Protein AF-0000000076655552 (afdb_homodimer)

Radius of gyration: 30.62 Å; Cα contacts (8 Å, |Δi|>4): 480; chains: 2; bounding box: 41×98×72 Å

Organism: Fusarium proliferatum (strain ET1) (NCBI:txid1227346)

Solvent-accessible surface area (backbone atoms only — not comparable to full-atom values): 24062 Å² total; per-residue (Å²): 130,86,77,85,78,76,77,67,62,80,71,62,83,88,64,50,60,88,76,32,45,76,63,58,49,67,48,68,62,64,33,32,40,29,44,60,84,74,36,65,34,76,39,32,42,53,45,38,61,76,36,54,61,38,47,56,71,34,70,91,46,58,59,37,77,42,69,88,61,53,69,62,44,49,38,24,54,54,45,21,63,76,68,74,42,88,53,67,58,31,68,78,88,56,62,67,53,64,35,30,49,51,51,23,50,43,21,50,53,39,27,53,48,20,65,75,46,43,34,66,72,59,25,53,50,20,43,53,41,31,52,55,29,41,72,64,41,59,66,65,58,50,52,52,58,58,61,32,77,88,39,69,83,51,81,56,58,68,63,58,40,52,48,50,51,51,49,47,52,52,48,39,73,66,44,52,81,66,45,57,52,48,43,46,65,69,43,42,94,38,68,61,30,51,50,49,48,48,50,34,50,51,49,52,50,50,51,53,52,51,54,55,55,70,75,101,130,86,81,78,84,73,74,68,60,79,70,62,83,88,65,49,60,88,76,31,45,76,63,58,48,66,47,65,62,62,32,32,41,30,44,60,85,74,35,66,36,76,39,33,42,52,44,39,61,76,36,55,61,38,47,56,70,35,70,89,48,57,59,36,78,42,70,87,61,53,69,62,43,50,38,25,54,54,46,23,60,77,68,74,41,87,54,66,59,32,68,80,88,56,62,69,54,62,36,28,49,52,52,23,50,46,21,50,52,38,26,52,48,20,66,76,48,42,33,66,70,59,24,52,49,20,45,52,40,30,52,56,29,42,71,63,41,58,66,64,59,51,53,50,57,60,62,33,76,86,39,68,82,51,83,56,58,67,61,57,38,53,48,51,51,50,48,46,53,52,48,38,74,67,44,53,83,66,45,57,54,48,41,47,65,68,40,44,93,36,68,63,30,52,49,50,46,48,49,35,50,52,50,51,49,50,51,52,52,51,54,54,55,70,77,100

Sequence (432 aa):
MPGWWGFWGPKLPDDAPENRPLASRWFGPSRAIDFDHKQLVHIPQAVLEEHPGFLALWRERDILFIPNMPYHVAHVLVNFLYTNKYENLRIGCKSGIESALIDFTTAIYVYSACVRYQLPRLQVQAGERIAIYGDKIPFLEIIKKLSGSQFTDMNLGGTLYDYICDRASAENASMTDTSAAEIRAAMGGTMASVLCQKIVKLESEKKHLKEILRKHMPGWWGFWGPKLPDDAPENRPLASRWFGPSRAIDFDHKQLVHIPQAVLEEHPGFLALWRERDILFIPNMPYHVAHVLVNFLYTNKYENLRIGCKSGIESALIDFTTAIYVYSACVRYQLPRLQVQAGERIAIYGDKIPFLEIIKKLSGSQFTDMNLGGTLYDYICDRASAENASMTDTSAAEIRAAMGGTMASVLCQKIVKLESEKKHLKEILRKH

Nearest PDB structures (foldseek):
  3v7d-assembly2_C  TM=6.334E-01  e=1.185E-01  Saccharomyces cerevisiae S288C
  7k79-assembly1_N  TM=5.150E-01  e=4.037E-02  Saccharomyces cerevisiae S288C
  5ibk-assembly2_D  TM=5.923E-01  e=2.082E-01  Homo sapiens
  1vcb-assembly2_E  TM=5.629E-01  e=1.130E+00  Homo sapiens
  3v7d-assembly2_C  TM=6.267E-01  e=1.449E-01  Saccharomyces cerevisiae S288C

pLDDT: mean 79.39, std 18.52, range [24.06, 98.25]

Foldseek 3Di:
DDDDDPPVPPDPVCPPVVNDDPDDQQDDDWAWEQEQVPDIDIGRVSLCVVQVLLVCQCVPHRYHYHYDDDPQLVVQVVVCSVPVDGDGDDDPPDDAQVSLLVQLVSLQSNLQVCVVRVPVSSNVVSLVSNLVSVVRHDLLVVLLSCLDPVNPPPDCDDSNVVNNLVNLLVVLVVDDPVVLVVSCVSNPPDPSNVVSSVSSVVSVVVVVVVVVVVVD/DDDDDCPVPDPPVCVPVVNDDPDDQQDDDWAWEQEQVPDIDIGRVSLCVVQVLLVCQCVPHRYHYHYDDDPQLVVQVVCCSVPVDGDGDDDPPDDAQVRLLVQLVSLQSNLQVCVVRVPVSSNVVSLVSNLVSVVRHPLLVVLLSCLDPVNPPPDCDDSNVVSNLVNLLVVLVVDDPVVLVVSCVSNPPDPSNVVSSVSSVVSVVVVVVVVVVVVD

Secondary structure (DSSP, 8-state):
------------TT--GGGS-SS-TTSS-EEEEEETTTEEEEEEHHHHTTSHHHHGGGTT-SEEEE-S--HHHHHHHHHHHHHS-------TT--HHHHHHHHHHHHHHHHHHHHHHT-HHHHHHHHHHHHHHHTTS-HHHHHHHHTSGGGTTS--TTHHHHHHHHHHHHHHHH--HHHHHHHHHHHTT-HHHHHHHHHHHHHHHHHHHHHHHHH-/------------TT--GGGS-SS-TTSS-EEEEEETTTEEEEEEHHHHTTSHHHHGGGTT-SEEEE-S--HHHHHHHHHHHHHS-------TT--HHHHHHHHHHHHHHHHHHHHHHT-HHHHHHHHHHHHHHHTTS-HHHHHHHHTSGGGTTS--THHHHHHHHHHHHHHHHH--HHHHHHHHHHHTT-HHHHHHHHHHHHHHHHHHHHHHHHH-

Structure (mmCIF, N/CA/C/O backbone):
data_AF-0000000076655552-model_v1
#
loop_
_entity.id
_entity.type
_entity.pdbx_description
1 polymer 'BTB domain-containing protein'
#
loop_
_atom_site.group_PDB
_atom_site.id
_atom_site.type_symbol
_atom_site.label_atom_id
_atom_site.label_alt_id
_atom_site.label_comp_id
_atom_site.label_asym_id
_atom_site.label_entity_id
_atom_site.label_seq_id
_atom_site.pdbx_PDB_ins_code
_atom_site.Cartn_x
_atom_site.Cartn_y
_atom_site.Cartn_z
_atom_site.occupancy
_atom_site.B_iso_or_equiv
_atom_site.auth_seq_id
_atom_site.auth_comp_id
_atom_site.auth_asym_id
_atom_site.auth_atom_id
_atom_site.pdbx_PDB_model_num
ATOM 1 N N . MET A 1 1 ? -8.648 -12.469 -47.344 1 24.06 1 MET A N 1
ATOM 2 C CA . MET A 1 1 ? -8.258 -13.492 -46.375 1 24.06 1 MET A CA 1
ATOM 3 C C . MET A 1 1 ? -7.887 -12.875 -45.031 1 24.06 1 MET A C 1
ATOM 5 O O . MET A 1 1 ? -6.957 -12.07 -44.938 1 24.06 1 MET A O 1
ATOM 9 N N . PRO A 1 2 ? -8.812 -12.602 -44.125 1 27.56 2 PRO A N 1
ATOM 10 C CA . PRO A 1 2 ? -8.617 -11.609 -43.062 1 27.56 2 PRO A CA 1
ATOM 11 C C . PRO A 1 2 ? -7.582 -12.047 -42.031 1 27.56 2 PRO A C 1
ATOM 13 O O . PRO A 1 2 ? -7.371 -13.25 -41.844 1 27.56 2 PRO A O 1
ATOM 16 N N . GLY A 1 3 ? -6.391 -11.367 -41.938 1 24.45 3 GLY A N 1
ATOM 17 C CA . GLY A 1 3 ? -5.195 -11.367 -41.094 1 24.45 3 GLY A CA 1
ATOM 18 C C . GLY A 1 3 ? -5.488 -11.633 -39.625 1 24.45 3 GLY A C 1
ATOM 19 O O . GLY A 1 3 ? -6.492 -11.156 -39.094 1 24.45 3 GLY A O 1
ATOM 20 N N . TRP A 1 4 ? -5.27 -12.836 -39.094 1 28.09 4 TRP A N 1
ATOM 21 C CA . TRP A 1 4 ? -5.324 -13.43 -37.781 1 28.09 4 TRP A CA 1
ATOM 22 C C . TRP A 1 4 ? -4.926 -12.414 -36.688 1 28.09 4 TRP A C 1
ATOM 24 O O . TRP A 1 4 ? -3.852 -11.812 -36.781 1 28.09 4 TRP A O 1
ATOM 34 N N . TRP A 1 5 ? -5.82 -11.711 -36.031 1 30.27 5 TRP A N 1
ATOM 35 C CA . TRP A 1 5 ? -5.992 -10.695 -35 1 30.27 5 TRP A CA 1
ATOM 36 C C . TRP A 1 5 ? -5.023 -10.93 -33.844 1 30.27 5 TRP A C 1
ATOM 38 O O . TRP A 1 5 ? -4.816 -12.062 -33.406 1 30.27 5 TRP A O 1
ATOM 48 N N . GLY A 1 6 ? -3.934 -10.172 -33.688 1 32.41 6 GLY A N 1
ATOM 49 C CA . GLY A 1 6 ? -2.979 -9.719 -32.688 1 32.41 6 GLY A CA 1
ATOM 50 C C . GLY A 1 6 ? -3.541 -9.727 -31.266 1 32.41 6 GLY A C 1
ATOM 51 O O . GLY A 1 6 ? -4.051 -8.711 -30.797 1 32.41 6 GLY A O 1
ATOM 52 N N . PHE A 1 7 ? -4.312 -10.625 -30.906 1 33.41 7 PHE A N 1
ATOM 53 C CA . PHE A 1 7 ? -4.754 -10.602 -29.516 1 33.41 7 PHE A CA 1
ATOM 54 C C . PHE A 1 7 ? -3.586 -10.297 -28.578 1 33.41 7 PHE A C 1
ATOM 56 O O . PHE A 1 7 ? -2.832 -11.195 -28.203 1 33.41 7 PHE A O 1
ATOM 63 N N . TRP A 1 8 ? -2.781 -9.266 -28.875 1 36.38 8 TRP A N 1
ATOM 64 C CA . TRP A 1 8 ? -1.864 -8.672 -27.906 1 36.38 8 TRP A CA 1
ATOM 65 C C . TRP A 1 8 ? -2.482 -8.648 -26.516 1 36.38 8 TRP A C 1
ATOM 67 O O . TRP A 1 8 ? -3.521 -8.016 -26.297 1 36.38 8 TRP A O 1
ATOM 77 N N . GLY A 1 9 ? -2.701 -9.688 -25.938 1 39.34 9 GLY A N 1
ATOM 78 C CA . GLY A 1 9 ? -3.125 -9.641 -24.547 1 39.34 9 GLY A CA 1
ATOM 79 C C . GLY A 1 9 ? -2.639 -8.406 -23.812 1 39.34 9 GLY A C 1
ATOM 80 O O . GLY A 1 9 ? -1.734 -7.711 -24.297 1 39.34 9 GLY A O 1
ATOM 81 N N . PRO A 1 10 ? -3.479 -7.809 -23.094 1 44.28 10 PRO A N 1
ATOM 82 C CA . PRO A 1 10 ? -3.154 -6.543 -22.438 1 44.28 10 PRO A CA 1
ATOM 83 C C . PRO A 1 10 ? -1.746 -6.527 -21.844 1 44.28 10 PRO A C 1
ATOM 85 O O . PRO A 1 10 ? -1.315 -7.516 -21.234 1 44.28 10 PRO A O 1
ATOM 88 N N . LYS A 1 11 ? -0.774 -5.949 -22.531 1 51.25 11 LYS A N 1
ATOM 89 C CA . LYS A 1 11 ? 0.529 -5.566 -22 1 51.25 11 LYS A CA 1
ATOM 90 C C . LYS A 1 11 ? 0.391 -4.957 -20.609 1 51.25 11 LYS A C 1
ATOM 92 O O . LYS A 1 11 ? -0.53 -4.176 -20.344 1 51.25 11 LYS A O 1
ATOM 97 N N . LEU A 1 12 ? 0.856 -5.641 -19.641 1 65.88 12 LEU A N 1
ATOM 98 C CA . LEU A 1 12 ? 0.892 -4.988 -18.344 1 65.88 12 LEU A CA 1
ATOM 99 C C . LEU A 1 12 ? 1.866 -3.816 -18.344 1 65.88 12 LEU A C 1
ATOM 101 O O . LEU A 1 12 ? 3.064 -4 -18.109 1 65.88 12 LEU A O 1
ATOM 105 N N . PRO A 1 13 ? 1.506 -2.73 -19.047 1 59.69 13 PRO A N 1
ATOM 106 C CA . PRO A 1 13 ? 2.455 -1.623 -19.188 1 59.69 13 PRO A CA 1
ATOM 107 C C . PRO A 1 13 ? 3.295 -1.416 -17.922 1 59.69 13 PRO A C 1
ATOM 109 O O . PRO A 1 13 ? 4.473 -1.062 -18.016 1 59.69 13 PRO A O 1
ATOM 112 N N . ASP A 1 14 ? 2.832 -1.769 -16.797 1 66.25 14 ASP A N 1
ATOM 113 C CA . ASP A 1 14 ? 3.523 -1.348 -15.586 1 66.25 14 ASP A CA 1
ATOM 114 C C . ASP A 1 14 ? 4.25 -2.521 -14.93 1 66.25 14 ASP A C 1
ATOM 116 O O . ASP A 1 14 ? 4.652 -2.441 -13.766 1 66.25 14 ASP A O 1
ATOM 120 N N . ASP A 1 15 ? 4.602 -3.586 -15.789 1 77.75 15 ASP A N 1
ATOM 121 C CA . ASP A 1 15 ? 5.219 -4.746 -15.148 1 77.75 15 ASP A CA 1
ATOM 122 C C . ASP A 1 15 ? 6.57 -5.062 -15.781 1 77.75 15 ASP A C 1
ATOM 124 O O . ASP A 1 15 ? 6.949 -6.23 -15.898 1 77.75 15 ASP A O 1
ATOM 128 N N . ALA A 1 16 ? 7.242 -4.059 -16.172 1 77.69 16 ALA A N 1
ATOM 129 C CA . ALA A 1 16 ? 8.586 -4.277 -16.703 1 77.69 16 ALA A CA 1
ATOM 130 C C . ALA A 1 16 ? 9.523 -4.801 -15.609 1 77.69 16 ALA A C 1
ATOM 132 O O . ALA A 1 16 ? 9.531 -4.281 -14.492 1 77.69 16 ALA A O 1
ATOM 133 N N . PRO A 1 17 ? 10.25 -5.785 -15.922 1 80.38 17 PRO A N 1
ATOM 134 C CA . PRO A 1 17 ? 11.109 -6.398 -14.906 1 80.38 17 PRO A CA 1
ATOM 135 C C . PRO A 1 17 ? 12.047 -5.395 -14.242 1 80.38 17 PRO A C 1
ATOM 137 O O . PRO A 1 17 ? 12.336 -5.512 -13.047 1 80.38 17 PRO A O 1
ATOM 140 N N . GLU A 1 18 ? 12.438 -4.391 -15.047 1 81.25 18 GLU A N 1
ATOM 141 C CA . GLU A 1 18 ? 13.391 -3.422 -14.516 1 81.25 18 GLU A CA 1
ATOM 142 C C . GLU A 1 18 ? 12.758 -2.568 -13.414 1 81.25 18 GLU A C 1
ATOM 144 O O . GLU A 1 18 ? 13.469 -1.963 -12.609 1 81.25 18 GLU A O 1
ATOM 149 N N . ASN A 1 19 ? 11.461 -2.586 -13.375 1 84.31 19 ASN A N 1
ATOM 150 C CA . ASN A 1 19 ? 10.766 -1.753 -12.398 1 84.31 19 ASN A CA 1
ATOM 151 C C . ASN A 1 19 ? 10.367 -2.551 -11.164 1 84.31 19 ASN A C 1
ATOM 153 O O . ASN A 1 19 ? 9.875 -1.984 -10.188 1 84.31 19 ASN A O 1
ATOM 157 N N . ARG A 1 20 ? 10.688 -3.797 -11.172 1 90.94 20 ARG A N 1
ATOM 158 C CA . ARG A 1 20 ? 10.32 -4.656 -10.047 1 90.94 20 ARG A CA 1
ATOM 159 C C . ARG A 1 20 ? 11.352 -4.57 -8.93 1 90.94 20 ARG A C 1
ATOM 161 O O . ARG A 1 20 ? 12.531 -4.34 -9.18 1 90.94 20 ARG A O 1
ATOM 168 N N . PRO A 1 21 ? 10.891 -4.719 -7.75 1 91.31 21 PRO A N 1
ATOM 169 C CA . PRO A 1 21 ? 11.852 -4.711 -6.652 1 91.31 21 PRO A CA 1
ATOM 170 C C . PRO A 1 21 ? 12.758 -5.945 -6.652 1 91.31 21 PRO A C 1
ATOM 172 O O . PRO A 1 21 ? 12.344 -7.02 -7.098 1 91.31 21 PRO A O 1
ATOM 175 N N . LEU A 1 22 ? 13.914 -5.805 -6.125 1 90 22 LEU A N 1
ATOM 176 C CA . LEU A 1 22 ? 14.875 -6.891 -6.016 1 90 22 LEU A CA 1
ATOM 177 C C . LEU A 1 22 ? 14.586 -7.758 -4.797 1 90 22 LEU A C 1
ATOM 179 O O . LEU A 1 22 ? 14.891 -8.953 -4.793 1 90 22 LEU A O 1
ATOM 183 N N . ALA A 1 23 ? 14 -7.07 -3.83 1 93.12 23 ALA A N 1
ATOM 184 C CA . ALA A 1 23 ? 13.688 -7.754 -2.58 1 93.12 23 ALA A CA 1
ATOM 185 C C . ALA A 1 23 ? 12.328 -7.309 -2.037 1 93.12 23 ALA A C 1
ATOM 187 O O . ALA A 1 23 ? 11.836 -6.234 -2.387 1 93.12 23 ALA A O 1
ATOM 188 N N . SER A 1 24 ? 11.852 -8.164 -1.28 1 95.19 24 SER A N 1
ATOM 189 C CA . SER A 1 24 ? 10.555 -7.844 -0.695 1 95.19 24 SER A CA 1
ATOM 190 C C . SER A 1 24 ? 10.695 -6.84 0.443 1 95.19 24 SER A C 1
ATOM 192 O O . SER A 1 24 ? 11.43 -7.082 1.402 1 95.19 24 SER A O 1
ATOM 194 N N . ARG A 1 25 ? 9.992 -5.812 0.406 1 94.62 25 ARG A N 1
ATOM 195 C CA . ARG A 1 25 ? 10.039 -4.82 1.476 1 94.62 25 ARG A CA 1
ATOM 196 C C . ARG A 1 25 ? 9.273 -5.297 2.703 1 94.62 25 ARG A C 1
ATOM 198 O O . ARG A 1 25 ? 9.312 -4.652 3.754 1 94.62 25 ARG A O 1
ATOM 205 N N . TRP A 1 26 ? 8.633 -6.426 2.594 1 95.81 26 TRP A N 1
ATOM 206 C CA . TRP A 1 26 ? 7.766 -6.918 3.66 1 95.81 26 TRP A CA 1
ATOM 207 C C . TRP A 1 26 ? 8.523 -7.867 4.582 1 95.81 26 TRP A C 1
ATOM 209 O O . TRP A 1 26 ? 8.047 -8.195 5.672 1 95.81 26 TRP A O 1
ATOM 219 N N . PHE A 1 27 ? 9.656 -8.258 4.098 1 94.25 27 PHE A N 1
ATOM 220 C CA . PHE A 1 27 ? 10.367 -9.297 4.836 1 94.25 27 PHE A CA 1
ATOM 221 C C . PHE A 1 27 ? 11.586 -8.711 5.547 1 94.25 27 PHE A C 1
ATOM 223 O O . PHE A 1 27 ? 12.047 -7.621 5.211 1 94.25 27 PHE A O 1
ATOM 230 N N . GLY A 1 28 ? 12.062 -9.477 6.543 1 91.56 28 GLY A N 1
ATOM 231 C CA . GLY A 1 28 ? 13.211 -9.031 7.32 1 91.56 28 GLY A CA 1
ATOM 232 C C . GLY A 1 28 ? 12.836 -8.445 8.664 1 91.56 28 GLY A C 1
ATOM 233 O O . GLY A 1 28 ? 11.727 -8.672 9.156 1 91.56 28 GLY A O 1
ATOM 234 N N . PRO A 1 29 ? 13.781 -7.699 9.242 1 92.31 29 PRO A N 1
ATOM 235 C CA . PRO A 1 29 ? 13.508 -7.121 10.562 1 92.31 29 PRO A CA 1
ATOM 236 C C . PRO A 1 29 ? 12.477 -5.996 10.516 1 92.31 29 PRO A C 1
ATOM 238 O O . PRO A 1 29 ? 12.227 -5.426 9.453 1 92.31 29 PRO A O 1
ATOM 241 N N . SER A 1 30 ? 11.898 -5.801 11.633 1 93.88 30 SER A N 1
ATOM 242 C CA . SER A 1 30 ? 10.898 -4.738 11.75 1 93.88 30 SER A CA 1
ATOM 243 C C . SER A 1 30 ? 11.219 -3.82 12.93 1 93.88 30 SER A C 1
ATOM 245 O O . SER A 1 30 ? 11.969 -4.195 13.828 1 93.88 30 SER A O 1
ATOM 247 N N . ARG A 1 31 ? 10.789 -2.654 12.836 1 95.25 31 ARG A N 1
ATOM 248 C CA . ARG A 1 31 ? 10.797 -1.691 13.938 1 95.25 31 ARG A CA 1
ATOM 249 C C . ARG A 1 31 ? 9.375 -1.234 14.266 1 95.25 31 ARG A C 1
ATOM 251 O O . ARG A 1 31 ? 8.438 -1.515 13.516 1 95.25 31 ARG A O 1
ATOM 258 N N . ALA A 1 32 ? 9.281 -0.582 15.477 1 96.62 32 ALA A N 1
ATOM 259 C CA . ALA A 1 32 ? 7.93 -0.214 15.883 1 96.62 32 ALA A CA 1
ATOM 260 C C . ALA A 1 32 ? 7.832 1.281 16.172 1 96.62 32 ALA A C 1
ATOM 262 O O . ALA A 1 32 ? 8.836 1.927 16.484 1 96.62 32 ALA A O 1
ATOM 263 N N . ILE A 1 33 ? 6.684 1.804 15.922 1 97.5 33 ILE A N 1
ATOM 264 C CA . ILE A 1 33 ? 6.297 3.139 16.375 1 97.5 33 ILE A CA 1
ATOM 265 C C . ILE A 1 33 ? 5.238 3.033 17.469 1 97.5 33 ILE A C 1
ATOM 267 O O . ILE A 1 33 ? 4.234 2.336 17.297 1 97.5 33 ILE A O 1
ATOM 271 N N . ASP A 1 34 ? 5.488 3.648 18.547 1 97.81 34 ASP A N 1
ATOM 272 C CA . ASP A 1 34 ? 4.527 3.746 19.641 1 97.81 34 ASP A CA 1
ATOM 273 C C . ASP A 1 34 ? 3.906 5.141 19.703 1 97.81 34 ASP A C 1
ATOM 275 O O . ASP A 1 34 ? 4.562 6.102 20.109 1 97.81 34 ASP A O 1
ATOM 279 N N . PHE A 1 35 ? 2.701 5.207 19.281 1 97.25 35 PHE A N 1
ATOM 280 C CA . PHE A 1 35 ? 1.982 6.477 19.344 1 97.25 35 PHE A CA 1
ATOM 281 C C . PHE A 1 35 ? 1.302 6.645 20.703 1 97.25 35 PHE A C 1
ATOM 283 O O . PHE A 1 35 ? 0.17 6.195 20.891 1 97.25 35 PHE A O 1
ATOM 290 N N . ASP A 1 36 ? 1.976 7.195 21.578 1 95.62 36 ASP A N 1
ATOM 291 C CA . ASP A 1 36 ? 1.478 7.621 22.875 1 95.62 36 ASP A CA 1
ATOM 292 C C . ASP A 1 36 ? 0.917 6.441 23.656 1 95.62 36 ASP A C 1
ATOM 294 O O . ASP A 1 36 ? -0.111 6.562 24.328 1 95.62 36 ASP A O 1
ATOM 298 N N . HIS A 1 37 ? 1.408 5.273 23.469 1 92.69 37 HIS A N 1
ATOM 299 C CA . HIS A 1 37 ? 1.035 4.043 24.156 1 92.69 37 HIS A CA 1
ATOM 300 C C . HIS A 1 37 ? -0.379 3.609 23.781 1 92.69 37 HIS A C 1
ATOM 302 O O . HIS A 1 37 ? -0.975 2.768 24.469 1 92.69 37 HIS A O 1
ATOM 308 N N . LYS A 1 38 ? -0.879 4.227 22.812 1 93.12 38 LYS A N 1
ATOM 309 C CA . LYS A 1 38 ? -2.227 3.871 22.375 1 93.12 38 LYS A CA 1
ATOM 310 C C . LYS A 1 38 ? -2.188 2.943 21.156 1 93.12 38 LYS A C 1
ATOM 312 O O . LYS A 1 38 ? -2.979 2.002 21.062 1 93.12 38 LYS A O 1
ATOM 317 N N . GLN A 1 39 ? -1.317 3.283 20.25 1 93.62 39 GLN A N 1
ATOM 318 C CA . GLN A 1 39 ? -1.146 2.482 19.047 1 93.62 39 GLN A CA 1
ATOM 319 C C . GLN A 1 39 ? 0.309 2.061 18.859 1 93.62 39 GLN A C 1
ATOM 321 O O . GLN A 1 39 ? 1.208 2.904 18.844 1 93.62 39 GLN A O 1
ATOM 326 N N . LEU A 1 40 ? 0.495 0.788 18.75 1 94.38 40 LEU A N 1
ATOM 327 C CA . LEU A 1 40 ? 1.808 0.244 18.422 1 94.38 40 LEU A CA 1
ATOM 328 C C . LEU A 1 40 ? 1.809 -0.359 17.016 1 94.38 40 LEU A C 1
ATOM 330 O O . LEU A 1 40 ? 1.028 -1.269 16.719 1 94.38 40 LEU A O 1
ATOM 334 N N . VAL A 1 41 ? 2.643 0.147 16.188 1 95.62 41 VAL A N 1
ATOM 335 C CA . VAL A 1 41 ? 2.652 -0.292 14.797 1 95.62 41 VAL A CA 1
ATOM 336 C C . VAL A 1 41 ? 4.023 -0.864 14.438 1 95.62 41 VAL A C 1
ATOM 338 O O . VAL A 1 41 ? 5.047 -0.211 14.648 1 95.62 41 VAL A O 1
ATOM 341 N N . HIS A 1 42 ? 4.043 -2.037 13.883 1 94.31 42 HIS A N 1
ATOM 342 C CA . HIS A 1 42 ? 5.27 -2.639 13.375 1 94.31 42 HIS A CA 1
ATOM 343 C C . HIS A 1 42 ? 5.457 -2.344 11.891 1 94.31 42 HIS A C 1
ATOM 345 O O . HIS A 1 42 ? 4.539 -2.555 11.094 1 94.31 42 HIS A O 1
ATOM 351 N N . ILE A 1 43 ? 6.602 -1.853 11.641 1 95.56 43 ILE A N 1
ATOM 352 C CA . ILE A 1 43 ? 6.914 -1.491 10.266 1 95.56 43 ILE A CA 1
ATOM 353 C C . ILE A 1 43 ? 8.156 -2.25 9.797 1 95.56 43 ILE A C 1
ATOM 355 O O . ILE A 1 43 ? 9.188 -2.238 10.477 1 95.56 43 ILE A O 1
ATOM 359 N N . PRO A 1 44 ? 8.062 -2.924 8.641 1 95.56 44 PRO A N 1
ATOM 360 C CA . PRO A 1 44 ? 9.273 -3.535 8.102 1 95.56 44 PRO A CA 1
ATOM 361 C C . PRO A 1 44 ? 10.406 -2.527 7.898 1 95.56 44 PRO A C 1
ATOM 363 O O . PRO A 1 44 ? 10.164 -1.414 7.426 1 95.56 44 PRO A O 1
ATOM 366 N N . GLN A 1 45 ? 11.555 -2.893 8.266 1 95 45 GLN A N 1
ATOM 367 C CA . GLN A 1 45 ? 12.703 -1.999 8.18 1 95 45 GLN A CA 1
ATOM 368 C C . GLN A 1 45 ? 12.906 -1.503 6.75 1 95 45 GLN A C 1
ATOM 370 O O . GLN A 1 45 ? 13.266 -0.343 6.535 1 95 45 GLN A O 1
ATOM 375 N N . ALA A 1 46 ? 12.688 -2.379 5.812 1 95.44 46 ALA A N 1
ATOM 376 C CA . ALA A 1 46 ? 12.867 -2.014 4.406 1 95.44 46 ALA A CA 1
ATOM 377 C C . ALA A 1 46 ? 11.938 -0.862 4.02 1 95.44 46 ALA A C 1
ATOM 379 O O . ALA A 1 46 ? 12.297 -0.02 3.193 1 95.44 46 ALA A O 1
ATOM 380 N N . VAL A 1 47 ? 10.75 -0.78 4.586 1 96.5 47 VAL A N 1
ATOM 381 C CA . VAL A 1 47 ? 9.812 0.31 4.359 1 96.5 47 VAL A CA 1
ATOM 382 C C . VAL A 1 47 ? 10.375 1.608 4.934 1 96.5 47 VAL A C 1
ATOM 384 O O . VAL A 1 47 ? 10.312 2.658 4.289 1 96.5 47 VAL A O 1
ATOM 387 N N . LEU A 1 48 ? 10.93 1.51 6.07 1 96.94 48 LEU A N 1
ATOM 388 C CA . LEU A 1 48 ? 11.5 2.674 6.734 1 96.94 48 LEU A CA 1
ATOM 389 C C . LEU A 1 48 ? 12.734 3.174 5.992 1 96.94 48 LEU A C 1
ATOM 391 O O . LEU A 1 48 ? 13.008 4.379 5.969 1 96.94 48 LEU A O 1
ATOM 395 N N . GLU A 1 49 ? 13.453 2.332 5.375 1 96.19 49 GLU A N 1
ATOM 396 C CA . GLU A 1 49 ? 14.688 2.68 4.668 1 96.19 49 GLU A CA 1
ATOM 397 C C . GLU A 1 49 ? 14.398 3.576 3.467 1 96.19 49 GLU A C 1
ATOM 399 O O . GLU A 1 49 ? 15.289 4.262 2.967 1 96.19 49 GLU A O 1
ATOM 404 N N . GLU A 1 50 ? 13.141 3.557 3.047 1 95.5 50 GLU A N 1
ATOM 405 C CA . GLU A 1 50 ? 12.742 4.477 1.984 1 95.5 50 GLU A CA 1
ATOM 406 C C . GLU A 1 50 ? 12.672 5.914 2.494 1 95.5 50 GLU A C 1
ATOM 408 O O . GLU A 1 50 ? 12.586 6.852 1.702 1 95.5 50 GLU A O 1
ATOM 413 N N . HIS A 1 51 ? 12.672 6.074 3.762 1 97.12 51 HIS A N 1
ATOM 414 C CA . HIS A 1 51 ? 12.617 7.363 4.441 1 97.12 51 HIS A CA 1
ATOM 415 C C . HIS A 1 51 ? 13.75 7.5 5.453 1 97.12 51 HIS A C 1
ATOM 417 O O . HIS A 1 51 ? 13.508 7.496 6.664 1 97.12 51 HIS A O 1
ATOM 423 N N . PRO A 1 52 ? 14.906 7.762 4.922 1 96.62 52 PRO A N 1
ATOM 424 C CA . PRO A 1 52 ? 16.109 7.672 5.766 1 96.62 52 PRO A CA 1
ATOM 425 C C . PRO A 1 52 ? 16.094 8.68 6.91 1 96.62 52 PRO A C 1
ATOM 427 O O . PRO A 1 52 ? 16.562 8.383 8.008 1 96.62 52 PRO A O 1
ATOM 430 N N . GLY A 1 53 ? 15.641 9.891 6.668 1 96.88 53 GLY A N 1
ATOM 431 C CA . GLY A 1 53 ? 15.547 10.859 7.75 1 96.88 53 GLY A CA 1
ATOM 432 C C . GLY A 1 53 ? 14.672 10.391 8.898 1 96.88 53 GLY A C 1
ATOM 433 O O . GLY A 1 53 ? 15.008 10.594 10.062 1 96.88 53 GLY A O 1
ATOM 434 N N . PHE A 1 54 ? 13.648 9.797 8.539 1 98 54 PHE A N 1
ATOM 435 C CA . PHE A 1 54 ? 12.727 9.273 9.547 1 98 54 PHE A CA 1
ATOM 436 C C . PHE A 1 54 ? 13.344 8.078 10.266 1 98 54 PHE A C 1
ATOM 438 O O . PHE A 1 54 ? 13.266 7.984 11.492 1 98 54 PHE A O 1
ATOM 445 N N . LEU A 1 55 ? 13.953 7.164 9.562 1 97.06 55 LEU A N 1
ATOM 446 C CA . LEU A 1 55 ? 14.578 5.977 10.125 1 97.06 55 LEU A CA 1
ATOM 447 C C . LEU A 1 55 ? 15.68 6.355 11.117 1 97.06 55 LEU A C 1
ATOM 449 O O . LEU A 1 55 ? 15.875 5.672 12.125 1 97.06 55 LEU A O 1
ATOM 453 N N . ALA A 1 56 ? 16.297 7.398 10.875 1 96.75 56 ALA A N 1
ATOM 454 C CA . ALA A 1 56 ? 17.422 7.828 11.711 1 96.75 56 ALA A CA 1
ATOM 455 C C . ALA A 1 56 ? 16.953 8.156 13.125 1 96.75 56 ALA A C 1
ATOM 457 O O . ALA A 1 56 ? 17.734 8.141 14.07 1 96.75 56 ALA A O 1
ATOM 458 N N . LEU A 1 57 ? 15.703 8.391 13.242 1 96.44 57 LEU A N 1
ATOM 459 C CA . LEU A 1 57 ? 15.172 8.797 14.539 1 96.44 57 LEU A CA 1
ATOM 460 C C . LEU A 1 57 ? 15.172 7.633 15.523 1 96.44 57 LEU A C 1
ATOM 462 O O . LEU A 1 57 ? 15.102 7.84 16.734 1 96.44 57 LEU A O 1
ATOM 466 N N . TRP A 1 58 ? 15.109 6.41 14.969 1 96.12 58 TRP A N 1
ATOM 467 C CA . TRP A 1 58 ? 15.18 5.246 15.844 1 96.12 58 TRP A CA 1
ATOM 468 C C . TRP A 1 58 ? 16.547 5.141 16.5 1 96.12 58 TRP A C 1
ATOM 470 O O . TRP A 1 58 ? 16.688 4.57 17.594 1 96.12 58 TRP A O 1
ATOM 480 N N . ARG A 1 59 ? 17.594 5.594 15.727 1 91.06 59 ARG A N 1
ATOM 481 C CA . ARG A 1 59 ? 18.969 5.41 16.188 1 91.06 59 ARG A CA 1
ATOM 482 C C . ARG A 1 59 ? 19.281 3.938 16.438 1 91.06 59 ARG A C 1
ATOM 484 O O . ARG A 1 59 ? 19.125 3.109 15.531 1 91.06 59 ARG A O 1
ATOM 491 N N . GLU A 1 60 ? 19.281 3.387 17.672 1 88.75 60 GLU A N 1
ATOM 492 C CA . GLU A 1 60 ? 19.594 1.99 17.969 1 88.75 60 GLU A CA 1
ATOM 493 C C . GLU A 1 60 ? 18.422 1.295 18.672 1 88.75 60 GLU A C 1
ATOM 495 O O . GLU A 1 60 ? 18.531 0.129 19.047 1 88.75 60 GLU A O 1
ATOM 500 N N . ARG A 1 61 ? 17.375 2.057 18.609 1 93.44 61 ARG A N 1
ATOM 501 C CA . ARG A 1 61 ? 16.219 1.492 19.312 1 93.44 61 ARG A CA 1
ATOM 502 C C . ARG A 1 61 ? 15.297 0.754 18.344 1 93.44 61 ARG A C 1
ATOM 504 O O . ARG A 1 61 ? 15.352 0.977 17.141 1 93.44 61 ARG A O 1
ATOM 511 N N . ASP A 1 62 ? 14.516 -0.054 18.922 1 94.5 62 ASP A N 1
ATOM 512 C CA . ASP A 1 62 ? 13.562 -0.811 18.109 1 94.5 62 ASP A CA 1
ATOM 513 C C . ASP A 1 62 ? 12.203 -0.118 18.062 1 94.5 62 ASP A C 1
ATOM 515 O O . ASP A 1 62 ? 11.383 -0.418 17.188 1 94.5 62 ASP A O 1
ATOM 519 N N . ILE A 1 63 ? 12.055 0.781 19.031 1 96.69 63 ILE A N 1
ATOM 520 C CA . ILE A 1 63 ? 10.75 1.431 19.109 1 96.69 63 ILE A CA 1
ATOM 521 C C . ILE A 1 63 ? 10.93 2.947 19.141 1 96.69 63 ILE A C 1
ATOM 523 O O . ILE A 1 63 ? 11.734 3.471 19.906 1 96.69 63 ILE A O 1
ATOM 527 N N . LEU A 1 64 ? 10.312 3.645 18.266 1 97.62 64 LEU A N 1
ATOM 528 C CA . LEU A 1 64 ? 10.211 5.102 18.297 1 97.62 64 LEU A CA 1
ATOM 529 C C . LEU A 1 64 ? 8.93 5.543 19 1 97.62 64 LEU A C 1
ATOM 531 O O . LEU A 1 64 ? 7.828 5.168 18.594 1 97.62 64 LEU A O 1
ATOM 535 N N . PHE A 1 65 ? 9.078 6.281 19.969 1 97.5 65 PHE A N 1
ATOM 536 C CA . PHE A 1 65 ? 7.934 6.805 20.703 1 97.5 65 PHE A CA 1
ATOM 537 C C . PHE A 1 65 ? 7.535 8.18 20.172 1 97.5 65 PHE A C 1
ATOM 539 O O . PHE A 1 65 ? 8.375 9.078 20.078 1 97.5 65 PHE A O 1
ATOM 546 N N . ILE A 1 66 ? 6.316 8.367 19.766 1 96.56 66 ILE A N 1
ATOM 547 C CA . ILE A 1 66 ? 5.762 9.633 19.297 1 96.56 66 ILE A CA 1
ATOM 548 C C . ILE A 1 66 ? 4.617 10.062 20.203 1 96.56 66 ILE A C 1
ATOM 550 O O . ILE A 1 66 ? 3.525 9.492 20.156 1 96.56 66 ILE A O 1
ATOM 554 N N . PRO A 1 67 ? 4.84 11.062 20.938 1 95.25 67 PRO A N 1
ATOM 555 C CA . PRO A 1 67 ? 3.805 11.492 21.875 1 95.25 67 PRO A CA 1
ATOM 556 C C . PRO A 1 67 ? 2.805 12.461 21.266 1 95.25 67 PRO A C 1
ATOM 558 O O . PRO A 1 67 ? 3.139 13.172 20.312 1 95.25 67 PRO A O 1
ATOM 561 N N . ASN A 1 68 ? 1.605 12.477 21.703 1 90.88 68 ASN A N 1
ATOM 562 C CA . ASN A 1 68 ? 0.59 13.5 21.484 1 90.88 68 ASN A CA 1
ATOM 563 C C . ASN A 1 68 ? 0.261 13.68 20.016 1 90.88 68 ASN A C 1
ATOM 565 O O . ASN A 1 68 ? 0.066 14.805 19.547 1 90.88 68 ASN A O 1
ATOM 569 N N . MET A 1 69 ? 0.317 12.625 19.297 1 93.62 69 MET A N 1
ATOM 570 C CA . MET A 1 69 ? -0.115 12.703 17.906 1 93.62 69 MET A CA 1
ATOM 571 C C . MET A 1 69 ? -1.559 12.234 17.766 1 93.62 69 MET A C 1
ATOM 573 O O . MET A 1 69 ? -1.89 11.109 18.125 1 93.62 69 MET A O 1
ATOM 577 N N . PRO A 1 70 ? -2.318 13.117 17.203 1 93.19 70 PRO A N 1
ATOM 578 C CA . PRO A 1 70 ? -3.705 12.695 17 1 93.19 70 PRO A CA 1
ATOM 579 C C . PRO A 1 70 ? -3.818 11.469 16.094 1 93.19 70 PRO A C 1
ATOM 581 O O . PRO A 1 70 ? -3.02 11.305 15.164 1 93.19 70 PRO A O 1
ATOM 584 N N . TYR A 1 71 ? -4.859 10.703 16.297 1 94.75 71 TYR A N 1
ATOM 585 C CA . TYR A 1 71 ? -5.113 9.445 15.602 1 94.75 71 TYR A CA 1
ATOM 586 C C . TYR A 1 71 ? -5.109 9.633 14.094 1 94.75 71 TYR A C 1
ATOM 588 O O . TYR A 1 71 ? -4.477 8.867 13.367 1 94.75 71 TYR A O 1
ATOM 596 N N . HIS A 1 72 ? -5.781 10.664 13.641 1 94.38 72 HIS A N 1
ATOM 597 C CA . HIS A 1 72 ? -5.93 10.883 12.211 1 94.38 72 HIS A CA 1
ATOM 598 C C . HIS A 1 72 ? -4.605 11.305 11.578 1 94.38 72 HIS A C 1
ATOM 600 O O . HIS A 1 72 ? -4.324 10.961 10.43 1 94.38 72 HIS A O 1
ATOM 606 N N . VAL A 1 73 ? -3.836 12.008 12.312 1 96 73 VAL A N 1
ATOM 607 C CA . VAL A 1 73 ? -2.525 12.422 11.82 1 96 73 VAL A CA 1
ATOM 608 C C . VAL A 1 73 ? -1.592 11.211 11.766 1 96 73 VAL A C 1
ATOM 610 O O . VAL A 1 73 ? -0.869 11.023 10.781 1 96 73 VAL A O 1
ATOM 613 N N . ALA A 1 74 ? -1.657 10.406 12.789 1 97.81 74 ALA A N 1
ATOM 614 C CA . ALA A 1 74 ? -0.868 9.18 12.828 1 97.81 74 ALA A CA 1
ATOM 615 C C . ALA A 1 74 ? -1.198 8.273 11.641 1 97.81 74 ALA A C 1
ATOM 617 O O . ALA A 1 74 ? -0.302 7.68 11.039 1 97.81 74 ALA A O 1
ATOM 618 N N . HIS A 1 75 ? -2.484 8.234 11.359 1 97.56 75 HIS A N 1
ATOM 619 C CA . HIS A 1 75 ? -2.9 7.453 10.203 1 97.56 75 HIS A CA 1
ATOM 620 C C . HIS A 1 75 ? -2.219 7.945 8.93 1 97.56 75 HIS A C 1
ATOM 622 O O . HIS A 1 75 ? -1.705 7.148 8.141 1 97.56 75 HIS A O 1
ATOM 628 N N . VAL A 1 76 ? -2.264 9.195 8.727 1 98.19 76 VAL A N 1
ATOM 629 C CA . VAL A 1 76 ? -1.695 9.758 7.508 1 98.19 76 VAL A CA 1
ATOM 630 C C . VAL A 1 76 ? -0.212 9.406 7.418 1 98.19 76 VAL A C 1
ATOM 632 O O . VAL A 1 76 ? 0.277 9.016 6.355 1 98.19 76 VAL A O 1
ATOM 635 N N . LEU A 1 77 ? 0.478 9.523 8.508 1 98.25 77 LEU A N 1
ATOM 636 C CA . LEU A 1 77 ? 1.907 9.234 8.555 1 98.25 77 LEU A CA 1
ATOM 637 C C . LEU A 1 77 ? 2.184 7.781 8.18 1 98.25 77 LEU A C 1
ATOM 639 O O . LEU A 1 77 ? 2.977 7.512 7.277 1 98.25 77 LEU A O 1
ATOM 643 N N . VAL A 1 78 ? 1.509 6.879 8.797 1 98.06 78 VAL A N 1
ATOM 644 C CA . VAL A 1 78 ? 1.758 5.457 8.578 1 98.06 78 VAL A CA 1
ATOM 645 C C . VAL A 1 78 ? 1.32 5.062 7.168 1 98.06 78 VAL A C 1
ATOM 647 O O . VAL A 1 78 ? 2.029 4.332 6.473 1 98.06 78 VAL A O 1
ATOM 650 N N . ASN A 1 79 ? 0.16 5.551 6.789 1 97.75 79 ASN A N 1
ATOM 651 C CA . ASN A 1 79 ? -0.304 5.281 5.434 1 97.75 79 ASN A CA 1
ATOM 652 C C . ASN A 1 79 ? 0.725 5.711 4.391 1 97.75 79 ASN A C 1
ATOM 654 O O . ASN A 1 79 ? 0.968 4.996 3.42 1 97.75 79 ASN A O 1
ATOM 658 N N . PHE A 1 80 ? 1.31 6.812 4.602 1 98.06 80 PHE A N 1
ATOM 659 C CA . PHE A 1 80 ? 2.305 7.34 3.676 1 98.06 80 PHE A CA 1
ATOM 660 C C . PHE A 1 80 ? 3.521 6.426 3.613 1 98.06 80 PHE A C 1
ATOM 662 O O . PHE A 1 80 ? 4.078 6.195 2.537 1 98.06 80 PHE A O 1
ATOM 669 N N . LEU A 1 81 ? 3.924 5.941 4.699 1 97.5 81 LEU A N 1
ATOM 670 C CA . LEU A 1 81 ? 5.09 5.066 4.727 1 97.5 81 LEU A CA 1
ATOM 671 C C . LEU A 1 81 ? 4.883 3.852 3.828 1 97.5 81 LEU A C 1
ATOM 673 O O . LEU A 1 81 ? 5.816 3.408 3.154 1 97.5 81 LEU A O 1
ATOM 677 N N . TYR A 1 82 ? 3.646 3.402 3.822 1 95 82 TYR A N 1
ATOM 678 C CA . TYR A 1 82 ? 3.365 2.18 3.08 1 95 82 TYR A CA 1
ATOM 679 C C . TYR A 1 82 ? 3.01 2.488 1.632 1 95 82 TYR A C 1
ATOM 681 O O . TYR A 1 82 ? 3.293 1.693 0.733 1 95 82 TYR A O 1
ATOM 689 N N . THR A 1 83 ? 2.389 3.66 1.423 1 94.31 83 THR A N 1
ATOM 690 C CA . THR A 1 83 ? 1.78 3.85 0.111 1 94.31 83 THR A CA 1
ATOM 691 C C . THR A 1 83 ? 2.426 5.023 -0.62 1 94.31 83 THR A C 1
ATOM 693 O O . THR A 1 83 ? 2.244 5.188 -1.828 1 94.31 83 THR A O 1
ATOM 696 N N . ASN A 1 84 ? 3.096 5.879 0.127 1 95.5 84 ASN A N 1
ATOM 697 C CA . ASN A 1 84 ? 3.688 7.109 -0.39 1 95.5 84 ASN A CA 1
ATOM 698 C C . ASN A 1 84 ? 2.617 8.133 -0.768 1 95.5 84 ASN A C 1
ATOM 700 O O . ASN A 1 84 ? 2.863 9.023 -1.581 1 95.5 84 ASN A O 1
ATOM 704 N N . LYS A 1 85 ? 1.444 7.941 -0.128 1 95.94 85 LYS A N 1
ATOM 705 C CA . LYS A 1 85 ? 0.341 8.836 -0.466 1 95.94 85 LYS A CA 1
ATOM 706 C C . LYS A 1 85 ? -0.282 9.438 0.79 1 95.94 85 LYS A C 1
ATOM 708 O O . LYS A 1 85 ? -0.436 8.758 1.804 1 95.94 85 LYS A O 1
ATOM 713 N N . TYR A 1 86 ? -0.656 10.695 0.627 1 97.06 86 TYR A N 1
ATOM 714 C CA . TYR A 1 86 ? -1.444 11.383 1.645 1 97.06 86 TYR A CA 1
ATOM 715 C C . TYR A 1 86 ? -2.902 10.938 1.594 1 97.06 86 TYR A C 1
ATOM 717 O O . TYR A 1 86 ? -3.523 10.953 0.529 1 97.06 86 TYR A O 1
ATOM 725 N N . GLU A 1 87 ? -3.434 10.477 2.803 1 96.19 87 GLU A N 1
ATOM 726 C CA . GLU A 1 87 ? -4.84 10.086 2.852 1 96.19 87 GLU A CA 1
ATOM 727 C C . GLU A 1 87 ? -5.457 10.414 4.207 1 96.19 87 GLU A C 1
ATOM 729 O O . GLU A 1 87 ? -5.004 9.914 5.238 1 96.19 87 GLU A O 1
ATOM 734 N N . ASN A 1 88 ? -6.496 11.234 4.164 1 95.81 88 ASN A N 1
ATOM 735 C CA . ASN A 1 88 ? -7.246 11.508 5.387 1 95.81 88 ASN A CA 1
ATOM 736 C C . ASN A 1 88 ? -8.25 10.398 5.691 1 95.81 88 ASN A C 1
ATOM 738 O O . ASN A 1 88 ? -8.727 9.719 4.781 1 95.81 88 ASN A O 1
ATOM 742 N N . LEU A 1 89 ? -8.586 10.305 6.918 1 95.19 89 LEU A N 1
ATOM 743 C CA . LEU A 1 89 ? -9.727 9.492 7.324 1 95.19 89 LEU A CA 1
ATOM 744 C C . LEU A 1 89 ? -11.031 10.281 7.18 1 95.19 89 LEU A C 1
ATOM 746 O O . LEU A 1 89 ? -11.016 11.516 7.199 1 95.19 89 LEU A O 1
ATOM 750 N N . ARG A 1 90 ? -12.023 9.586 6.965 1 89.62 90 ARG A N 1
ATOM 751 C CA . ARG A 1 90 ? -13.344 10.203 7.004 1 89.62 90 ARG A CA 1
ATOM 752 C C . ARG A 1 90 ? -13.766 10.516 8.438 1 89.62 90 ARG A C 1
ATOM 754 O O . ARG A 1 90 ? -13.82 9.617 9.281 1 89.62 90 ARG A O 1
ATOM 761 N N . ILE A 1 91 ? -13.805 11.641 8.648 1 83 91 ILE A N 1
ATOM 762 C CA . ILE A 1 91 ? -14.203 12.031 10 1 83 91 ILE A CA 1
ATOM 763 C C . ILE A 1 91 ? -15.656 12.508 9.992 1 83 91 ILE A C 1
ATOM 765 O O . ILE A 1 91 ? -15.969 13.555 9.414 1 83 91 ILE A O 1
ATOM 769 N N . GLY A 1 92 ? -16.484 11.742 10.57 1 76.12 92 GLY A N 1
ATOM 770 C CA . GLY A 1 92 ? -17.875 12.117 10.758 1 76.12 92 GLY A CA 1
ATOM 771 C C . GLY A 1 92 ? -18.609 12.375 9.461 1 76.12 92 GLY A C 1
ATOM 772 O O . GLY A 1 92 ? -18.156 11.961 8.391 1 76.12 92 GLY A O 1
ATOM 773 N N . CYS A 1 93 ? -19.734 12.773 9.383 1 68.12 93 CYS A N 1
ATOM 774 C CA . CYS A 1 93 ? -20.625 13.062 8.266 1 68.12 93 CYS A CA 1
ATOM 775 C C . CYS A 1 93 ? -20.688 14.555 7.988 1 68.12 93 CYS A C 1
ATOM 777 O O . CYS A 1 93 ? -21.75 15.094 7.652 1 68.12 93 CYS A O 1
ATOM 779 N N . LYS A 1 94 ? -19.547 15.078 8.133 1 70.38 94 LYS A N 1
ATOM 780 C CA . LYS A 1 94 ? -19.562 16.516 7.906 1 70.38 94 LYS A CA 1
ATOM 781 C C . LYS A 1 94 ? -19.375 16.844 6.426 1 70.38 94 LYS A C 1
ATOM 783 O O . LYS A 1 94 ? -18.797 16.047 5.676 1 70.38 94 LYS A O 1
ATOM 788 N N . SER A 1 95 ? -20.125 17.812 6.082 1 76.12 95 SER A N 1
ATOM 789 C CA . SER A 1 95 ? -20 18.266 4.699 1 76.12 95 SER A CA 1
ATOM 790 C C . SER A 1 95 ? -19.719 19.75 4.625 1 76.12 95 SER A C 1
ATOM 792 O O . SER A 1 95 ? -19.781 20.453 5.641 1 76.12 95 SER A O 1
ATOM 794 N N . GLY A 1 96 ? -19.188 20.188 3.643 1 82.81 96 GLY A N 1
ATOM 795 C CA . GLY A 1 96 ? -19 21.594 3.363 1 82.81 96 GLY A CA 1
ATOM 796 C C . GLY A 1 96 ? -17.812 22.188 4.086 1 82.81 96 GLY A C 1
ATOM 797 O O . GLY A 1 96 ? -16.719 21.609 4.094 1 82.81 96 GLY A O 1
ATOM 798 N N . ILE A 1 97 ? -17.953 23.266 4.738 1 86.62 97 ILE A N 1
ATOM 799 C CA . ILE A 1 97 ? -16.875 24.062 5.316 1 86.62 97 ILE A CA 1
ATOM 800 C C . ILE A 1 97 ? -16.328 23.359 6.559 1 86.62 97 ILE A C 1
ATOM 802 O O . ILE A 1 97 ? -15.125 23.359 6.805 1 86.62 97 ILE A O 1
ATOM 806 N N . GLU A 1 98 ? -17.188 22.75 7.273 1 87.44 98 GLU A N 1
ATOM 807 C CA . GLU A 1 98 ? -16.75 22.062 8.492 1 87.44 98 GLU A CA 1
ATOM 808 C C . GLU A 1 98 ? -15.797 20.922 8.18 1 87.44 98 GLU A C 1
ATOM 810 O O . GLU A 1 98 ? -14.789 20.75 8.859 1 87.44 98 GLU A O 1
ATOM 815 N N . SER A 1 99 ? -16.188 20.219 7.145 1 89.88 99 SER A N 1
ATOM 816 C CA . SER A 1 99 ? -15.32 19.125 6.719 1 89.88 99 SER A CA 1
ATOM 817 C C . SER A 1 99 ? -13.977 19.656 6.219 1 89.88 99 SER A C 1
ATOM 819 O O . SER A 1 99 ? -12.93 19.078 6.523 1 89.88 99 SER A O 1
ATOM 821 N N . ALA A 1 100 ? -14.094 20.672 5.539 1 91.62 100 ALA A N 1
ATOM 822 C CA . ALA A 1 100 ? -12.875 21.266 5.004 1 91.62 100 ALA A CA 1
ATOM 823 C C . ALA A 1 100 ? -11.977 21.781 6.125 1 91.62 100 ALA A C 1
ATOM 825 O O . ALA A 1 100 ? -10.75 21.672 6.043 1 91.62 100 ALA A O 1
ATOM 826 N N . LEU A 1 101 ? -12.547 22.266 7.125 1 91.56 101 LEU A N 1
ATOM 827 C CA . LEU A 1 101 ? -11.781 22.781 8.258 1 91.56 101 LEU A CA 1
ATOM 828 C C . LEU A 1 101 ? -11.055 21.656 8.969 1 91.56 101 LEU A C 1
ATOM 830 O O . LEU A 1 101 ? -9.891 21.812 9.359 1 91.56 101 LEU A O 1
ATOM 834 N N . ILE A 1 102 ? -11.734 20.594 9.094 1 92.06 102 ILE A N 1
ATOM 835 C CA . ILE A 1 102 ? -11.125 19.438 9.734 1 92.06 102 ILE A CA 1
ATOM 836 C C . ILE A 1 102 ? -9.953 18.938 8.898 1 92.06 102 ILE A C 1
ATOM 838 O O . ILE A 1 102 ? -8.859 18.703 9.422 1 92.06 102 ILE A O 1
ATOM 842 N N . ASP A 1 103 ? -10.227 18.844 7.637 1 94.06 103 ASP A N 1
ATOM 843 C CA . ASP A 1 103 ? -9.18 18.391 6.727 1 94.06 103 ASP A CA 1
ATOM 844 C C . ASP A 1 103 ? -8 19.359 6.707 1 94.06 103 ASP A C 1
ATOM 846 O O . ASP A 1 103 ? -6.844 18.938 6.711 1 94.06 103 ASP A O 1
ATOM 850 N N . PHE A 1 104 ? -8.328 20.594 6.684 1 93.12 104 PHE A N 1
ATOM 851 C CA . PHE A 1 104 ? -7.32 21.641 6.703 1 93.12 104 PHE A CA 1
ATOM 852 C C . PHE A 1 104 ? -6.465 21.562 7.961 1 93.12 104 PHE A C 1
ATOM 854 O O . PHE A 1 104 ? -5.234 21.594 7.883 1 93.12 104 PHE A O 1
ATOM 861 N N . THR A 1 105 ? -7.062 21.359 9.008 1 91.62 105 THR A N 1
ATOM 862 C CA . THR A 1 105 ? -6.375 21.266 10.289 1 91.62 105 THR A CA 1
ATOM 863 C C . THR A 1 105 ? -5.492 20.016 10.344 1 91.62 105 THR A C 1
ATOM 865 O O . THR A 1 105 ? -4.348 20.078 10.789 1 91.62 105 THR A O 1
ATOM 868 N N . THR A 1 106 ? -6.031 18.984 9.852 1 94.56 106 THR A N 1
ATOM 869 C CA . THR A 1 106 ? -5.258 17.75 9.797 1 94.56 106 THR A CA 1
ATOM 870 C C . THR A 1 106 ? -4.008 17.938 8.938 1 94.56 106 THR A C 1
ATOM 872 O O . THR A 1 106 ? -2.916 17.516 9.328 1 94.56 106 THR A O 1
ATOM 875 N N . ALA A 1 107 ? -4.199 18.578 7.836 1 94.94 107 ALA A N 1
ATOM 876 C CA . ALA A 1 107 ? -3.07 18.797 6.93 1 94.94 107 ALA A CA 1
ATOM 877 C C . ALA A 1 107 ? -1.979 19.625 7.605 1 94.94 107 ALA A C 1
ATOM 879 O O . ALA A 1 107 ? -0.789 19.375 7.41 1 94.94 107 ALA A O 1
ATOM 880 N N . ILE A 1 108 ? -2.373 20.547 8.391 1 91.81 108 ILE A N 1
ATOM 881 C CA . ILE A 1 108 ? -1.419 21.391 9.109 1 91.81 108 ILE A CA 1
ATOM 882 C C . ILE A 1 108 ? -0.646 20.531 10.117 1 91.81 108 ILE A C 1
ATOM 884 O O . ILE A 1 108 ? 0.582 20.625 10.203 1 91.81 108 ILE A O 1
ATOM 888 N N . TYR A 1 109 ? -1.396 19.766 10.789 1 93 109 TYR A N 1
ATOM 889 C CA . TYR A 1 109 ? -0.75 18.891 11.766 1 93 109 TYR A CA 1
ATOM 890 C C . TYR A 1 109 ? 0.202 17.922 11.086 1 93 109 TYR A C 1
ATOM 892 O O . TYR A 1 109 ? 1.303 17.672 11.586 1 93 109 TYR A O 1
ATOM 900 N N . VAL A 1 110 ? -0.232 17.422 10 1 96.31 110 VAL A N 1
ATOM 901 C CA . VAL A 1 110 ? 0.609 16.484 9.258 1 96.31 110 VAL A CA 1
ATOM 902 C C . VAL A 1 110 ? 1.875 17.188 8.781 1 96.31 110 VAL A C 1
ATOM 904 O O . VAL A 1 110 ? 2.98 16.656 8.914 1 96.31 110 VAL A O 1
ATOM 907 N N . TYR A 1 111 ? 1.694 18.359 8.266 1 93 111 TYR A N 1
ATOM 908 C CA . TYR A 1 111 ? 2.836 19.141 7.805 1 93 111 TYR A CA 1
ATOM 909 C C . TYR A 1 111 ? 3.842 19.344 8.93 1 93 111 TYR A C 1
ATOM 911 O O . TYR A 1 111 ? 5.039 19.109 8.75 1 93 111 TYR A O 1
ATOM 919 N N . SER A 1 112 ? 3.387 19.734 10.008 1 90.31 112 SER A N 1
ATOM 920 C CA . SER A 1 112 ? 4.242 19.969 11.164 1 90.31 112 SER A CA 1
ATOM 921 C C . SER A 1 112 ? 4.949 18.703 11.609 1 90.31 112 SER A C 1
ATOM 923 O O . SER A 1 112 ? 6.141 18.719 11.922 1 90.31 112 SER A O 1
ATOM 925 N N . ALA A 1 113 ? 4.215 17.641 11.672 1 94 113 ALA A N 1
ATOM 926 C CA . ALA A 1 113 ? 4.797 16.359 12.039 1 94 113 ALA A CA 1
ATOM 927 C C . ALA A 1 113 ? 5.914 15.961 11.078 1 94 113 ALA A C 1
ATOM 929 O O . ALA A 1 113 ? 6.941 15.422 11.492 1 94 113 ALA A O 1
ATOM 930 N N . CYS A 1 114 ? 5.652 16.25 9.828 1 95.06 114 CYS A N 1
ATOM 931 C CA . CYS A 1 114 ? 6.629 15.883 8.805 1 95.06 114 CYS A CA 1
ATOM 932 C C . CYS A 1 114 ? 7.93 16.656 8.992 1 95.06 114 CYS A C 1
ATOM 934 O O . CYS A 1 114 ? 9.016 16.125 8.742 1 95.06 114 CYS A O 1
ATOM 936 N N . VAL A 1 115 ? 7.801 17.875 9.375 1 89.94 115 VAL A N 1
ATOM 937 C CA . VAL A 1 115 ? 8.992 18.672 9.68 1 89.94 115 VAL A CA 1
ATOM 938 C C . VAL A 1 115 ? 9.734 18.047 10.867 1 89.94 115 VAL A C 1
ATOM 940 O O . VAL A 1 115 ? 10.945 17.844 10.805 1 89.94 115 VAL A O 1
ATOM 943 N N . ARG A 1 116 ? 9.039 17.672 11.82 1 91.44 116 ARG A N 1
ATOM 944 C CA . ARG A 1 116 ? 9.609 17.141 13.047 1 91.44 116 ARG A CA 1
ATOM 945 C C . ARG A 1 116 ? 10.219 15.758 12.812 1 91.44 116 ARG A C 1
ATOM 947 O O . ARG A 1 116 ? 11.273 15.438 13.359 1 91.44 116 ARG A O 1
ATOM 954 N N . TYR A 1 117 ? 9.594 15.023 11.984 1 96 117 TYR A N 1
ATOM 955 C CA . TYR A 1 117 ? 10 13.625 11.844 1 96 117 TYR A CA 1
ATOM 956 C C . TYR A 1 117 ? 10.68 13.391 10.508 1 96 117 TYR A C 1
ATOM 958 O O . TYR A 1 117 ? 10.852 12.242 10.086 1 96 117 TYR A O 1
ATOM 966 N N . GLN A 1 118 ? 10.945 14.398 9.75 1 95.06 118 GLN A N 1
ATOM 967 C CA . GLN A 1 118 ? 11.805 14.375 8.57 1 95.06 118 GLN A CA 1
ATOM 968 C C . GLN A 1 118 ? 11.219 13.477 7.484 1 95.06 118 GLN A C 1
ATOM 970 O O . GLN A 1 118 ? 11.891 12.578 6.988 1 95.06 118 GLN A O 1
ATOM 975 N N . LEU A 1 119 ? 10.062 13.812 7.102 1 97.38 119 LEU A N 1
ATOM 976 C CA . LEU A 1 119 ? 9.383 13.18 5.977 1 97.38 119 LEU A CA 1
ATOM 977 C C . LEU A 1 119 ? 9.07 14.195 4.883 1 97.38 119 LEU A C 1
ATOM 979 O O . LEU A 1 119 ? 7.922 14.625 4.738 1 97.38 119 LEU A O 1
ATOM 983 N N . PRO A 1 120 ? 10.055 14.516 4.066 1 95.94 120 PRO A N 1
ATOM 984 C CA . PRO A 1 120 ? 9.914 15.656 3.152 1 95.94 120 PRO A CA 1
ATOM 985 C C . PRO A 1 120 ? 8.867 15.422 2.068 1 95.94 120 PRO A C 1
ATOM 987 O O . PRO A 1 120 ? 8.164 16.359 1.672 1 95.94 120 PRO A O 1
ATOM 990 N N . ARG A 1 121 ? 8.781 14.203 1.569 1 97 121 ARG A N 1
ATOM 991 C CA . ARG A 1 121 ? 7.812 13.945 0.508 1 97 121 ARG A CA 1
ATOM 992 C C . ARG A 1 121 ? 6.383 14.086 1.022 1 97 121 ARG A C 1
ATOM 994 O O . ARG A 1 121 ? 5.52 14.625 0.33 1 97 121 ARG A O 1
ATOM 1001 N N . LEU A 1 122 ? 6.172 13.586 2.203 1 97.62 122 LEU A N 1
ATOM 1002 C CA . LEU A 1 122 ? 4.855 13.758 2.807 1 97.62 122 LEU A CA 1
ATOM 1003 C C . LEU A 1 122 ? 4.602 15.227 3.152 1 97.62 122 LEU A C 1
ATOM 1005 O O . LEU A 1 122 ? 3.469 15.703 3.064 1 97.62 122 LEU A O 1
ATOM 1009 N N . GLN A 1 123 ? 5.652 15.93 3.502 1 94.94 123 GLN A N 1
ATOM 1010 C CA . GLN A 1 123 ? 5.547 17.359 3.793 1 94.94 123 GLN A CA 1
ATOM 1011 C C . GLN A 1 123 ? 5.016 18.125 2.588 1 94.94 123 GLN A C 1
ATOM 1013 O O . GLN A 1 123 ? 4.133 18.969 2.727 1 94.94 123 GLN A O 1
ATOM 1018 N N . VAL A 1 124 ? 5.539 17.766 1.481 1 94.56 124 VAL A N 1
ATOM 1019 C CA . VAL A 1 124 ? 5.117 18.422 0.244 1 94.56 124 VAL A CA 1
ATOM 1020 C C . VAL A 1 124 ? 3.641 18.141 -0.012 1 94.56 124 VAL A C 1
ATOM 1022 O O . VAL A 1 124 ? 2.867 19.047 -0.308 1 94.56 124 VAL A O 1
ATOM 1025 N N . GLN A 1 125 ? 3.309 16.891 0.169 1 96.25 125 GLN A N 1
ATOM 1026 C CA . GLN A 1 125 ? 1.916 16.516 -0.054 1 96.25 125 GLN A CA 1
ATOM 1027 C C . GLN A 1 125 ? 0.995 17.219 0.945 1 96.25 125 GLN A C 1
ATOM 1029 O O . GLN A 1 125 ? -0.089 17.672 0.582 1 96.25 125 GLN A O 1
ATOM 1034 N N . ALA A 1 126 ? 1.391 17.266 2.156 1 95.75 126 ALA A N 1
ATOM 1035 C CA . ALA A 1 126 ? 0.602 17.953 3.178 1 95.75 126 ALA A CA 1
ATOM 1036 C C . ALA A 1 126 ? 0.445 19.422 2.85 1 95.75 126 ALA A C 1
ATOM 1038 O O . ALA A 1 126 ? -0.632 20 3.037 1 95.75 126 ALA A O 1
ATOM 1039 N N . GLY A 1 127 ? 1.495 20.031 2.387 1 92.19 127 GLY A N 1
ATOM 1040 C CA . GLY A 1 127 ? 1.422 21.406 1.957 1 92.19 127 GLY A CA 1
ATOM 1041 C C . GLY A 1 127 ? 0.411 21.641 0.849 1 92.19 127 GLY A C 1
ATOM 1042 O O . GLY A 1 127 ?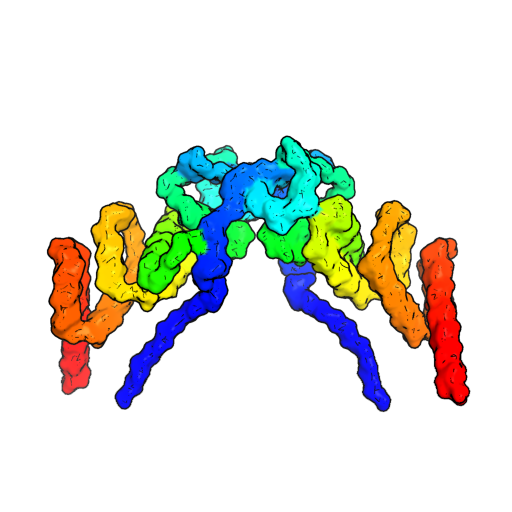 -0.355 22.609 0.89 1 92.19 127 GLY A O 1
ATOM 1043 N N . GLU A 1 128 ? 0.468 20.734 -0.082 1 93.56 128 GLU A N 1
ATOM 1044 C CA . GLU A 1 128 ? -0.522 20.797 -1.153 1 93.56 128 GLU A CA 1
ATOM 1045 C C . GLU A 1 128 ? -1.94 20.672 -0.602 1 93.56 128 GLU A C 1
ATOM 1047 O O . GLU A 1 128 ? -2.848 21.375 -1.051 1 93.56 128 GLU A O 1
ATOM 1052 N N . ARG A 1 129 ? -2.102 19.828 0.389 1 94.94 129 ARG A N 1
ATOM 1053 C CA . ARG A 1 129 ? -3.424 19.609 0.969 1 94.94 129 ARG A CA 1
ATOM 1054 C C . ARG A 1 129 ? -3.885 20.844 1.757 1 94.94 129 ARG A C 1
ATOM 1056 O O . ARG A 1 129 ? -5.078 21.141 1.789 1 94.94 129 ARG A O 1
ATOM 1063 N N . ILE A 1 130 ? -2.938 21.469 2.361 1 91.69 130 ILE A N 1
ATOM 1064 C CA . ILE A 1 130 ? -3.27 22.719 3.057 1 91.69 130 ILE A CA 1
ATOM 1065 C C . ILE A 1 130 ? -3.928 23.688 2.086 1 91.69 130 ILE A C 1
ATOM 1067 O O . ILE A 1 130 ? -4.984 24.25 2.383 1 91.69 130 ILE A O 1
ATOM 1071 N N . ALA A 1 131 ? -3.389 23.812 0.955 1 90.69 131 ALA A N 1
ATOM 1072 C CA . ALA A 1 131 ? -3.92 24.75 -0.039 1 90.69 131 ALA A CA 1
ATOM 1073 C C . ALA A 1 131 ? -5.258 24.25 -0.589 1 90.69 131 ALA A C 1
ATOM 1075 O O . ALA A 1 131 ? -6.207 25.031 -0.703 1 90.69 131 ALA A O 1
ATOM 1076 N N . ILE A 1 132 ? -5.316 23.016 -0.855 1 92.5 132 ILE A N 1
ATOM 1077 C CA . ILE A 1 132 ? -6.504 22.438 -1.472 1 92.5 132 ILE A CA 1
ATOM 1078 C C . ILE A 1 132 ? -7.691 22.562 -0.522 1 92.5 132 ILE A C 1
ATOM 1080 O O . ILE A 1 132 ? -8.773 23 -0.923 1 92.5 132 ILE A O 1
ATOM 1084 N N . TYR A 1 133 ? -7.496 22.219 0.675 1 93.19 133 TYR A N 1
ATOM 1085 C CA . TYR A 1 133 ? -8.594 22.297 1.633 1 93.19 133 TYR A CA 1
ATOM 1086 C C . TYR A 1 133 ? -8.859 23.734 2.049 1 93.19 133 TYR A C 1
ATOM 1088 O O . TYR A 1 133 ? -10.016 24.141 2.211 1 93.19 133 TYR A O 1
ATOM 1096 N N . GLY A 1 134 ? -7.801 24.438 2.221 1 92.06 134 GLY A N 1
ATOM 1097 C CA . GLY A 1 134 ? -7.949 25.828 2.602 1 92.06 134 GLY A CA 1
ATOM 1098 C C . GLY A 1 134 ? -8.758 26.641 1.603 1 92.06 134 GLY A C 1
ATOM 1099 O O . GLY A 1 134 ? -9.523 27.516 1.988 1 92.06 134 GLY A O 1
ATOM 1100 N N . ASP A 1 135 ? -8.633 26.312 0.387 1 90.12 135 ASP A N 1
ATOM 1101 C CA . ASP A 1 135 ? -9.297 27.062 -0.675 1 90.12 135 ASP A CA 1
ATOM 1102 C C . ASP A 1 135 ? -10.805 26.875 -0.613 1 90.12 135 ASP A C 1
ATOM 1104 O O . ASP A 1 135 ? -11.562 27.656 -1.21 1 90.12 135 ASP A O 1
ATOM 1108 N N . LYS A 1 136 ? -11.195 25.906 0.11 1 89.94 136 LYS A N 1
ATOM 1109 C CA . LYS A 1 136 ? -12.625 25.641 0.247 1 89.94 136 LYS A CA 1
ATOM 1110 C C . LYS A 1 136 ? -13.203 26.375 1.453 1 89.94 136 LYS A C 1
ATOM 1112 O O . LYS A 1 136 ? -14.406 26.312 1.708 1 89.94 136 LYS A O 1
ATOM 1117 N N . ILE A 1 137 ? -12.328 27.125 2.145 1 89.62 137 ILE A N 1
ATOM 1118 C CA . ILE A 1 137 ? -12.719 27.75 3.404 1 89.62 137 ILE A CA 1
ATOM 1119 C C . ILE A 1 137 ? -12.617 29.266 3.275 1 89.62 137 ILE A C 1
ATOM 1121 O O . ILE A 1 137 ? -11.617 29.797 2.781 1 89.62 137 ILE A O 1
ATOM 1125 N N . PRO A 1 138 ? -13.758 29.906 3.695 1 83.88 138 PRO A N 1
ATOM 1126 C CA . PRO A 1 138 ? -13.609 31.359 3.752 1 83.88 138 PRO A CA 1
ATOM 1127 C C . PRO A 1 138 ? -12.445 31.797 4.633 1 83.88 138 PRO A C 1
ATOM 1129 O O . PRO A 1 138 ? -12.195 31.203 5.684 1 83.88 138 PRO A O 1
ATOM 1132 N N . PHE A 1 139 ? -11.844 32.844 4.203 1 81.38 139 PHE A N 1
ATOM 1133 C CA . PHE A 1 139 ? -10.602 33.281 4.824 1 81.38 139 PHE A CA 1
ATOM 1134 C C . PHE A 1 139 ? -10.82 33.594 6.301 1 81.38 139 PHE A C 1
ATOM 1136 O O . PHE A 1 139 ? -9.984 33.25 7.141 1 81.38 139 PHE A O 1
ATOM 1143 N N . LEU A 1 140 ? -11.898 34.156 6.602 1 76.62 140 LEU A N 1
ATOM 1144 C CA . LEU A 1 140 ? -12.172 34.5 7.988 1 76.62 140 LEU A CA 1
ATOM 1145 C C . LEU A 1 140 ? -12.234 33.281 8.875 1 76.62 140 LEU A C 1
ATOM 1147 O O . LEU A 1 140 ? -11.805 33.312 10.031 1 76.62 140 LEU A O 1
ATOM 1151 N N . GLU A 1 141 ? -12.781 32.281 8.367 1 84.12 141 GLU A N 1
ATOM 1152 C CA . GLU A 1 141 ? -12.883 31.031 9.117 1 84.12 141 GLU A CA 1
ATOM 1153 C C . GLU A 1 141 ? -11.508 30.406 9.367 1 84.12 141 GLU A C 1
ATOM 1155 O O . GLU A 1 141 ? -11.273 29.797 10.406 1 84.12 141 GLU A O 1
ATOM 1160 N N . ILE A 1 142 ? -10.625 30.578 8.438 1 85.31 142 ILE A N 1
ATOM 1161 C CA . ILE A 1 142 ? -9.258 30.094 8.578 1 85.31 142 ILE A CA 1
ATOM 1162 C C . ILE A 1 142 ? -8.562 30.844 9.719 1 85.31 142 ILE A C 1
ATOM 1164 O O . ILE A 1 142 ? -7.926 30.234 10.57 1 85.31 142 ILE A O 1
ATOM 1168 N N . ILE A 1 143 ? -8.742 32.094 9.711 1 78.25 143 ILE A N 1
ATOM 1169 C CA . ILE A 1 143 ? -8.094 32.938 10.719 1 78.25 143 ILE A CA 1
ATOM 1170 C C . ILE A 1 143 ? -8.633 32.562 12.109 1 78.25 143 ILE A C 1
ATOM 1172 O O . ILE A 1 143 ? -7.863 32.469 13.07 1 78.25 143 ILE A O 1
ATOM 1176 N N . LYS A 1 144 ? -9.883 32.406 12.18 1 78.56 144 LYS A N 1
ATOM 1177 C CA . LYS A 1 144 ? -10.492 32 13.453 1 78.56 144 LYS A CA 1
ATOM 1178 C C . LYS A 1 144 ? -9.922 30.672 13.945 1 78.56 144 LYS A C 1
ATOM 1180 O O . LYS A 1 144 ? -9.602 30.531 15.125 1 78.56 144 LYS A O 1
ATOM 1185 N N . LYS A 1 145 ? -9.836 29.797 13.039 1 83.75 145 LYS A N 1
ATOM 1186 C CA . LYS A 1 145 ? -9.312 28.469 13.383 1 83.75 145 LYS A CA 1
ATOM 1187 C C . LYS A 1 145 ? -7.871 28.562 13.875 1 83.75 145 LYS A C 1
ATOM 1189 O O . LYS A 1 145 ? -7.523 27.984 14.906 1 83.75 145 LYS A O 1
ATOM 1194 N N . LEU A 1 146 ? -7.055 29.297 13.203 1 81.06 146 LEU A N 1
ATOM 1195 C CA . LEU A 1 146 ? -5.625 29.359 13.492 1 81.06 146 LEU A CA 1
ATOM 1196 C C . LEU A 1 146 ? -5.352 30.203 14.734 1 81.06 146 LEU A C 1
ATOM 1198 O O . LEU A 1 146 ? -4.258 30.141 15.297 1 81.06 146 LEU A O 1
ATOM 1202 N N . SER A 1 147 ? -6.309 30.922 15.133 1 74.25 147 SER A N 1
ATOM 1203 C CA . SER A 1 147 ? -6.18 31.734 16.344 1 74.25 147 SER A CA 1
ATOM 1204 C C . SER A 1 147 ? -6.504 30.906 17.594 1 74.25 147 SER A C 1
ATOM 1206 O O . SER A 1 147 ? -6.309 31.375 18.719 1 74.25 147 SER A O 1
ATOM 1208 N N . GLY A 1 148 ? -6.988 29.734 17.297 1 73.81 148 GLY A N 1
ATOM 1209 C CA . GLY A 1 148 ? -7.297 28.859 18.422 1 73.81 148 GLY A CA 1
ATOM 1210 C C . GLY A 1 148 ? -6.062 28.406 19.172 1 73.81 148 GLY A C 1
ATOM 1211 O O . GLY A 1 148 ? -4.949 28.453 18.641 1 73.81 148 GLY A O 1
ATOM 1212 N N . SER A 1 149 ? -6.199 27.984 20.391 1 70.69 149 SER A N 1
ATOM 1213 C CA . SER A 1 149 ? -5.129 27.641 21.328 1 70.69 149 SER A CA 1
ATOM 1214 C C . SER A 1 149 ? -4.293 26.484 20.797 1 70.69 149 SER A C 1
ATOM 1216 O O . SER A 1 149 ? -3.096 26.391 21.078 1 70.69 149 SER A O 1
ATOM 1218 N N . GLN A 1 150 ? -4.867 25.688 20 1 75.38 150 GLN A N 1
ATOM 1219 C CA . GLN A 1 150 ? -4.18 24.484 19.547 1 75.38 150 GLN A CA 1
ATOM 1220 C C . GLN A 1 150 ? -3.023 24.828 18.609 1 75.38 150 GLN A C 1
ATOM 1222 O O . GLN A 1 150 ? -2.104 24.016 18.438 1 75.38 150 GLN A O 1
ATOM 1227 N N . PHE A 1 151 ? -3.047 26.031 18.109 1 73.75 151 PHE A N 1
ATOM 1228 C CA . PHE A 1 151 ? -2.029 26.375 17.125 1 73.75 151 PHE A CA 1
ATOM 1229 C C . PHE A 1 151 ? -1.039 27.391 17.703 1 73.75 151 PHE A C 1
ATOM 1231 O O . PHE A 1 151 ? -0.074 27.766 17.047 1 73.75 151 PHE A O 1
ATOM 1238 N N . THR A 1 152 ? -1.272 27.797 18.906 1 64.25 152 THR A N 1
ATOM 1239 C CA . THR A 1 152 ? -0.456 28.844 19.531 1 64.25 152 THR A CA 1
ATOM 1240 C C . THR A 1 152 ? 1.009 28.406 19.594 1 64.25 152 THR A C 1
ATOM 1242 O O . THR A 1 152 ? 1.907 29.234 19.391 1 64.25 152 THR A O 1
ATOM 1245 N N . ASP A 1 153 ? 1.199 27.141 19.719 1 61.34 153 ASP A N 1
ATOM 1246 C CA . ASP A 1 153 ? 2.574 26.672 19.891 1 61.34 153 ASP A CA 1
ATOM 1247 C C . ASP A 1 153 ? 3.111 26.047 18.609 1 61.34 153 ASP A C 1
ATOM 1249 O O . ASP A 1 153 ? 4.199 25.453 18.609 1 61.34 153 ASP A O 1
ATOM 1253 N N . MET A 1 154 ? 2.299 26.219 17.562 1 67.69 154 MET A N 1
ATOM 1254 C CA . MET A 1 154 ? 2.742 25.578 16.328 1 67.69 154 MET A CA 1
ATOM 1255 C C . MET A 1 154 ? 3.523 26.562 15.453 1 67.69 154 MET A C 1
ATOM 1257 O O . MET A 1 154 ? 3.189 27.75 15.391 1 67.69 154 MET A O 1
ATOM 1261 N N . ASN A 1 155 ? 4.633 26.125 14.961 1 61.94 155 ASN A N 1
ATOM 1262 C CA . ASN A 1 155 ? 5.355 26.906 13.961 1 61.94 155 ASN A CA 1
ATOM 1263 C C . ASN A 1 155 ? 4.637 26.906 12.617 1 61.94 155 ASN A C 1
ATOM 1265 O O . ASN A 1 155 ? 4.684 25.906 11.891 1 61.94 155 ASN A O 1
ATOM 1269 N N . LEU A 1 156 ? 3.965 27.812 12.398 1 62.62 156 LEU A N 1
ATOM 1270 C CA . LEU A 1 156 ? 3.189 27.906 11.164 1 62.62 156 LEU A CA 1
ATOM 1271 C C . LEU A 1 156 ? 4.051 28.406 10.016 1 62.62 156 LEU A C 1
ATOM 1273 O O . LEU A 1 156 ? 3.531 28.938 9.023 1 62.62 156 LEU A O 1
ATOM 1277 N N . GLY A 1 157 ? 5.184 28.25 10.078 1 64.06 157 GLY A N 1
ATOM 1278 C CA . GLY A 1 157 ? 6.07 28.703 9.023 1 64.06 157 GLY A CA 1
ATOM 1279 C C . GLY A 1 157 ? 6.016 27.844 7.777 1 64.06 157 GLY A C 1
ATOM 1280 O O . GLY A 1 157 ? 5.105 27.031 7.621 1 64.06 157 GLY A O 1
ATOM 1281 N N . GLY A 1 158 ? 6.68 28.297 6.766 1 70.94 158 GLY A N 1
ATOM 1282 C CA . GLY A 1 158 ? 6.809 27.547 5.527 1 70.94 158 GLY A CA 1
ATOM 1283 C C . GLY A 1 158 ? 5.602 27.688 4.617 1 70.94 158 GLY A C 1
ATOM 1284 O O . GLY A 1 158 ? 5.16 28.797 4.336 1 70.94 158 GLY A O 1
ATOM 1285 N N . THR A 1 159 ? 5.113 26.562 4.258 1 73.56 159 THR A N 1
ATOM 1286 C CA . THR A 1 159 ? 4.043 26.5 3.27 1 73.56 159 THR A CA 1
ATOM 1287 C C . THR A 1 159 ? 2.764 27.125 3.816 1 73.56 159 THR A C 1
ATOM 1289 O O . THR A 1 159 ? 2.039 27.812 3.092 1 73.56 159 THR A O 1
ATOM 1292 N N . LEU A 1 160 ? 2.539 26.891 5.133 1 78.81 160 LEU A N 1
ATOM 1293 C CA . LEU A 1 160 ? 1.331 27.453 5.727 1 78.81 160 LEU A CA 1
ATOM 1294 C C . LEU A 1 160 ? 1.394 28.969 5.75 1 78.81 160 LEU A C 1
ATOM 1296 O O . LEU A 1 160 ? 0.411 29.641 5.426 1 78.81 160 LEU A O 1
ATOM 1300 N N . TYR A 1 161 ? 2.473 29.453 6.109 1 72.75 161 TYR A N 1
ATOM 1301 C CA . TYR A 1 161 ? 2.684 30.891 6.102 1 72.75 161 TYR A CA 1
ATOM 1302 C C . TYR A 1 161 ? 2.443 31.469 4.711 1 72.75 161 TYR A C 1
ATOM 1304 O O . TYR A 1 161 ? 1.694 32.438 4.555 1 72.75 161 TYR A O 1
ATOM 1312 N N . ASP A 1 162 ? 3.072 30.906 3.73 1 74.19 162 ASP A N 1
ATOM 1313 C CA . ASP A 1 162 ? 2.918 31.375 2.357 1 74.19 162 ASP A CA 1
ATOM 1314 C C . ASP A 1 162 ? 1.454 31.328 1.924 1 74.19 162 ASP A C 1
ATOM 1316 O O . ASP A 1 162 ? 0.963 32.25 1.277 1 74.19 162 ASP A O 1
ATOM 1320 N N . TYR A 1 163 ? 0.862 30.281 2.322 1 81.56 163 TYR A N 1
ATOM 1321 C CA . TYR A 1 163 ? -0.536 30.125 1.94 1 81.56 163 TYR A CA 1
ATOM 1322 C C . TYR A 1 163 ? -1.401 31.219 2.549 1 81.56 163 TYR A C 1
ATOM 1324 O O . TYR A 1 163 ? -2.229 31.812 1.859 1 81.56 163 TYR A O 1
ATOM 1332 N N . ILE A 1 164 ? -1.204 31.469 3.773 1 76.81 164 ILE A N 1
ATOM 1333 C CA . ILE A 1 164 ? -2.014 32.469 4.473 1 76.81 164 ILE A CA 1
ATOM 1334 C C . ILE A 1 164 ? -1.765 33.844 3.875 1 76.81 164 ILE A C 1
ATOM 1336 O O . ILE A 1 164 ? -2.703 34.625 3.666 1 76.81 164 ILE A O 1
ATOM 1340 N N . CYS A 1 165 ? -0.59 34.094 3.578 1 71.5 165 CYS A N 1
ATOM 1341 C CA . CYS A 1 165 ? -0.24 35.375 2.99 1 71.5 165 CYS A CA 1
ATOM 1342 C C . CYS A 1 165 ? -0.884 35.531 1.619 1 71.5 165 CYS A C 1
ATOM 1344 O O . CYS A 1 165 ? -1.438 36.594 1.313 1 71.5 165 CYS A O 1
ATOM 1346 N N . ASP A 1 166 ? -0.804 34.5 0.905 1 74.81 166 ASP A N 1
ATOM 1347 C CA . ASP A 1 166 ? -1.414 34.531 -0.421 1 74.81 166 ASP A CA 1
ATOM 1348 C C . ASP A 1 166 ? -2.926 34.75 -0.324 1 74.81 166 ASP A C 1
ATOM 1350 O O . ASP A 1 166 ? -3.51 35.5 -1.088 1 74.81 166 ASP A O 1
ATOM 1354 N N . ARG A 1 167 ? -3.447 34.062 0.567 1 78.5 167 ARG A N 1
ATOM 1355 C CA . ARG A 1 167 ? -4.891 34.156 0.762 1 78.5 167 ARG A CA 1
ATOM 1356 C C . ARG A 1 167 ? -5.285 35.531 1.235 1 78.5 167 ARG A C 1
ATOM 1358 O O . ARG A 1 167 ? -6.312 36.094 0.817 1 78.5 167 ARG A O 1
ATOM 1365 N N . ALA A 1 168 ? -4.559 36.031 2.113 1 72.06 168 ALA A N 1
ATOM 1366 C CA . ALA A 1 168 ? -4.805 37.375 2.615 1 72.06 168 ALA A CA 1
ATOM 1367 C C . ALA A 1 168 ? -4.727 38.406 1.492 1 72.06 168 ALA A C 1
ATOM 1369 O O . ALA A 1 168 ? -5.559 39.312 1.41 1 72.06 168 ALA A O 1
ATOM 1370 N N . SER A 1 169 ? -3.807 38.188 0.657 1 69.38 169 SER A N 1
ATOM 1371 C CA . SER A 1 169 ? -3.617 39.094 -0.469 1 69.38 169 SER A CA 1
ATOM 1372 C C . SER A 1 169 ? -4.773 39 -1.458 1 69.38 169 SER A C 1
ATOM 1374 O O . SER A 1 169 ? -5.23 40 -1.986 1 69.38 169 SER A O 1
ATOM 1376 N N . ALA A 1 170 ? -5.223 37.844 -1.662 1 72.06 170 ALA A N 1
ATOM 1377 C CA . ALA A 1 170 ? -6.324 37.625 -2.594 1 72.06 170 ALA A CA 1
ATOM 1378 C C . ALA A 1 170 ? -7.629 38.188 -2.043 1 72.06 170 ALA A C 1
ATOM 1380 O O . ALA A 1 170 ? -8.438 38.75 -2.791 1 72.06 170 ALA A O 1
ATOM 1381 N N . GLU A 1 171 ? -7.871 37.938 -0.871 1 67.44 171 GLU A N 1
ATOM 1382 C CA . GLU A 1 171 ? -9.07 38.469 -0.224 1 67.44 171 GLU A CA 1
ATOM 1383 C C . GLU A 1 171 ? -9.094 40 -0.233 1 67.44 171 GLU A C 1
ATOM 1385 O O . GLU A 1 171 ? -10.148 40.594 -0.42 1 67.44 171 GLU A O 1
ATOM 1390 N N . ASN A 1 172 ? -8.07 40.469 -0.051 1 59.81 172 ASN A N 1
ATOM 1391 C CA . ASN A 1 172 ? -7.934 41.938 -0.075 1 59.81 172 ASN A CA 1
ATOM 1392 C C . ASN A 1 172 ? -8.234 42.5 -1.459 1 59.81 172 ASN A C 1
ATOM 1394 O O . ASN A 1 172 ? -8.852 43.562 -1.58 1 59.81 172 ASN A O 1
ATOM 1398 N N . ALA A 1 173 ? -7.656 41.781 -2.258 1 55.72 173 ALA A N 1
ATOM 1399 C CA . ALA A 1 173 ? -7.906 42.25 -3.621 1 55.72 173 ALA A CA 1
ATOM 1400 C C . ALA A 1 173 ? -9.398 42.281 -3.926 1 55.72 173 ALA A C 1
ATOM 1402 O O . ALA A 1 173 ? -9.852 43.094 -4.73 1 55.72 173 ALA A O 1
ATOM 1403 N N . SER A 1 174 ? -10.031 41.438 -3.172 1 55.03 174 SER A N 1
ATOM 1404 C CA . SER A 1 174 ? -11.469 41.406 -3.398 1 55.03 174 SER A CA 1
ATOM 1405 C C . SER A 1 174 ? -12.219 42.219 -2.355 1 55.03 174 SER A C 1
ATOM 1407 O O . SER A 1 174 ? -13.406 42.5 -2.51 1 55.03 174 SER A O 1
ATOM 1409 N N . MET A 1 175 ? -11.633 42.469 -1.238 1 53.81 175 MET A N 1
ATOM 1410 C CA . MET A 1 175 ? -12.312 43.094 -0.107 1 53.81 175 MET A CA 1
ATOM 1411 C C . MET A 1 175 ? -12.445 44.594 -0.315 1 53.81 175 MET A C 1
ATOM 1413 O O . MET A 1 175 ? -11.492 45.281 -0.731 1 53.81 175 MET A O 1
ATOM 1417 N N . THR A 1 176 ? -13.547 44.906 -0.593 1 49.75 176 THR A N 1
ATOM 1418 C CA . THR A 1 176 ? -13.961 46.281 -0.455 1 49.75 176 THR A CA 1
ATOM 1419 C C . THR A 1 176 ? -13.969 46.719 1.013 1 49.75 176 THR A C 1
ATOM 1421 O O . THR A 1 176 ? -13.836 45.875 1.904 1 49.75 176 THR A O 1
ATOM 1424 N N . ASP A 1 177 ? -13.906 47.969 1.443 1 48.88 177 ASP A N 1
ATOM 1425 C CA . ASP A 1 177 ? -13.984 48.562 2.771 1 48.88 177 ASP A CA 1
ATOM 1426 C C . ASP A 1 177 ? -14.844 47.719 3.707 1 48.88 177 ASP A C 1
ATOM 1428 O O . ASP A 1 177 ? -14.539 47.594 4.895 1 48.88 177 ASP A O 1
ATOM 1432 N N . THR A 1 178 ? -15.797 47.188 3.287 1 49.12 178 THR A N 1
ATOM 1433 C CA . THR A 1 178 ? -16.812 46.469 4.051 1 49.12 178 THR A CA 1
ATOM 1434 C C . THR A 1 178 ? -16.266 45.156 4.586 1 49.12 178 THR A C 1
ATOM 1436 O O . THR A 1 178 ? -16.594 44.75 5.703 1 49.12 178 THR A O 1
ATOM 1439 N N . SER A 1 179 ? -15.312 44.625 3.936 1 52.44 179 SER A N 1
ATOM 1440 C CA . SER A 1 179 ? -14.844 43.281 4.297 1 52.44 179 SER A CA 1
ATOM 1441 C C . SER A 1 179 ? -13.906 43.344 5.5 1 52.44 179 SER A C 1
ATOM 1443 O O . SER A 1 179 ? -13.953 42.469 6.363 1 52.44 179 SER A O 1
ATOM 1445 N N . ALA A 1 180 ? -13.195 44.406 5.59 1 52.12 180 ALA A N 1
ATOM 1446 C CA . ALA A 1 180 ? -12.328 44.594 6.758 1 52.12 180 ALA A CA 1
ATOM 1447 C C . ALA A 1 180 ? -13.156 44.688 8.039 1 52.12 180 ALA A C 1
ATOM 1449 O O . ALA A 1 180 ? -12.773 44.125 9.062 1 52.12 180 ALA A O 1
ATOM 1450 N N . ALA A 1 181 ? -14.227 45.344 7.918 1 53.91 181 ALA A N 1
ATOM 1451 C CA . ALA A 1 181 ? -15.109 45.469 9.078 1 53.91 181 ALA A CA 1
ATOM 1452 C C . ALA A 1 181 ? -15.695 44.125 9.461 1 53.91 181 ALA A C 1
ATOM 1454 O O . ALA A 1 181 ? -15.812 43.812 10.648 1 53.91 181 ALA A O 1
ATOM 1455 N N . GLU A 1 182 ? -15.953 43.375 8.539 1 55.69 182 GLU A N 1
ATOM 1456 C CA . GLU A 1 182 ? -16.531 42.062 8.789 1 55.69 182 GLU A CA 1
ATOM 1457 C C . GLU A 1 182 ? -15.5 41.125 9.43 1 55.69 182 GLU A C 1
ATOM 1459 O O . GLU A 1 182 ? -15.836 40.344 10.32 1 55.69 182 GLU A O 1
ATOM 1464 N N . ILE A 1 183 ? -14.383 41.344 9 1 55.97 183 ILE A N 1
ATOM 1465 C CA . ILE A 1 183 ? -13.312 40.531 9.578 1 55.97 183 ILE A CA 1
ATOM 1466 C C . ILE A 1 183 ? -13.102 40.938 11.039 1 55.97 183 ILE A C 1
ATOM 1468 O O . ILE A 1 183 ? -12.945 40.062 11.906 1 55.97 183 ILE A O 1
ATOM 1472 N N . ARG A 1 184 ? -13.148 42.25 11.266 1 56.25 184 ARG A N 1
ATOM 1473 C CA . ARG A 1 184 ? -13.039 42.781 12.625 1 56.25 184 ARG A CA 1
ATOM 1474 C C . ARG A 1 184 ? -14.156 42.219 13.508 1 56.25 184 ARG A C 1
ATOM 1476 O O . ARG A 1 184 ? -13.906 41.812 14.648 1 56.25 184 ARG A O 1
ATOM 1483 N N . ALA A 1 185 ? -15.273 42.281 12.922 1 56.19 185 ALA A N 1
ATOM 1484 C CA . ALA A 1 185 ? -16.438 41.844 13.688 1 56.19 185 ALA A CA 1
ATOM 1485 C C . ALA A 1 185 ? -16.375 40.344 13.961 1 56.19 185 ALA A C 1
ATOM 1487 O O . ALA A 1 185 ? -16.734 39.875 15.047 1 56.19 185 ALA A O 1
ATOM 1488 N N . ALA A 1 186 ? -15.883 39.719 12.969 1 53.12 186 ALA A N 1
ATOM 1489 C CA . ALA A 1 186 ? -15.914 38.25 13.062 1 53.12 186 ALA A CA 1
ATOM 1490 C C . ALA A 1 186 ? -14.781 37.75 13.953 1 53.12 186 ALA A C 1
ATOM 1492 O O . ALA A 1 186 ? -14.945 36.719 14.641 1 53.12 186 ALA A O 1
ATOM 1493 N N . MET A 1 187 ? -13.617 38.344 13.836 1 53.97 187 MET A N 1
ATOM 1494 C CA . MET A 1 187 ? -12.445 37.812 14.523 1 53.97 187 MET A CA 1
ATOM 1495 C C . MET A 1 187 ? -12.359 38.344 15.945 1 53.97 187 MET A C 1
ATOM 1497 O O . MET A 1 187 ? -11.555 37.844 16.75 1 53.97 187 MET A O 1
ATOM 1501 N N . GLY A 1 188 ? -13.422 39.062 16.25 1 50.84 188 GLY A N 1
ATOM 1502 C CA . GLY A 1 188 ? -13.273 39.688 17.562 1 50.84 188 GLY A CA 1
ATOM 1503 C C . GLY A 1 188 ? -11.906 40.312 17.766 1 50.84 188 GLY A C 1
ATOM 1504 O O . GLY A 1 188 ? -11.141 40.5 16.812 1 50.84 188 GLY A O 1
ATOM 1505 N N . GLY A 1 189 ? -11.516 40.906 18.828 1 51.91 189 GLY A N 1
ATOM 1506 C CA . GLY A 1 189 ? -10.344 41.656 19.25 1 51.91 189 GLY A CA 1
ATOM 1507 C C . GLY A 1 189 ? -9.117 40.781 19.422 1 51.91 189 GLY A C 1
ATOM 1508 O O . GLY A 1 189 ? -8.234 41.094 20.234 1 51.91 189 GLY A O 1
ATOM 1509 N N . THR A 1 190 ? -9.156 39.688 18.641 1 53.91 190 THR A N 1
ATOM 1510 C CA . THR A 1 190 ? -7.961 38.875 18.875 1 53.91 190 THR A CA 1
ATOM 1511 C C . THR A 1 190 ? -6.777 39.438 18.094 1 53.91 190 THR A C 1
ATOM 1513 O O . THR A 1 190 ? -6.953 40.25 17.172 1 53.91 190 THR A O 1
ATOM 1516 N N . MET A 1 191 ? -5.598 39.125 18.578 1 53.12 191 MET A N 1
ATOM 1517 C CA . MET A 1 191 ? -4.363 39.531 17.922 1 53.12 191 MET A CA 1
ATOM 1518 C C . MET A 1 191 ? -4.359 39.094 16.453 1 53.12 191 MET A C 1
ATOM 1520 O O . MET A 1 191 ? -3.953 39.875 15.578 1 53.12 191 MET A O 1
ATOM 1524 N N . ALA A 1 192 ? -4.855 37.938 16.219 1 56.62 192 ALA A N 1
ATOM 1525 C CA . ALA A 1 192 ? -4.918 37.438 14.844 1 56.62 192 ALA A CA 1
ATOM 1526 C C . ALA A 1 192 ? -5.789 38.344 13.969 1 56.62 192 ALA A C 1
ATOM 1528 O O . ALA A 1 192 ? -5.449 38.625 12.812 1 56.62 192 ALA A O 1
ATOM 1529 N N . SER A 1 193 ? -6.762 38.781 14.602 1 56.53 193 SER A N 1
ATOM 1530 C CA . SER A 1 193 ? -7.656 39.688 13.875 1 56.53 193 SER A CA 1
ATOM 1531 C C . SER A 1 193 ? -6.949 41 13.508 1 56.53 193 SER A C 1
ATOM 1533 O O . SER A 1 193 ? -7.105 41.5 12.391 1 56.53 193 SER A O 1
ATOM 1535 N N . VAL A 1 194 ? -6.324 41.469 14.492 1 55.06 194 VAL A N 1
ATOM 1536 C CA . VAL A 1 194 ? -5.613 42.719 14.289 1 55.06 194 VAL A CA 1
ATOM 1537 C C . VAL A 1 194 ? -4.57 42.562 13.188 1 55.06 194 VAL A C 1
ATOM 1539 O O . VAL A 1 194 ? -4.457 43.406 12.297 1 55.06 194 VAL A O 1
ATOM 1542 N N . LEU A 1 195 ? -3.955 41.469 13.312 1 58.34 195 LEU A N 1
ATOM 1543 C CA . LEU A 1 195 ? -2.883 41.25 12.352 1 58.34 195 LEU A CA 1
ATOM 1544 C C . LEU A 1 195 ? -3.447 41.031 10.945 1 58.34 195 LEU A C 1
ATOM 1546 O O . LEU A 1 195 ? -2.908 41.562 9.977 1 58.34 195 LEU A O 1
ATOM 1550 N N . CYS A 1 196 ? -4.461 40.375 10.938 1 58.97 196 CYS A N 1
ATOM 1551 C CA . CYS A 1 196 ? -5.102 40.156 9.641 1 58.97 196 CYS A CA 1
ATOM 1552 C C . CYS A 1 196 ? -5.543 41.5 9.039 1 58.97 196 CYS A C 1
ATOM 1554 O O . CYS A 1 196 ? -5.363 41.719 7.844 1 58.97 196 CYS A O 1
ATOM 1556 N N . GLN A 1 197 ? -6.082 42.312 9.883 1 59.81 197 GLN A N 1
ATOM 1557 C CA . GLN A 1 197 ? -6.508 43.625 9.445 1 59.81 197 GLN A CA 1
ATOM 1558 C C . GLN A 1 197 ? -5.32 44.438 8.922 1 59.81 197 GLN A C 1
ATOM 1560 O O . GLN A 1 197 ? -5.43 45.125 7.898 1 59.81 197 GLN A O 1
ATOM 1565 N N . LYS A 1 198 ? -4.32 44.344 9.688 1 59.84 198 LYS A N 1
ATOM 1566 C CA . LYS A 1 198 ? -3.125 45.062 9.289 1 59.84 198 LYS A CA 1
ATOM 1567 C C . LYS A 1 198 ? -2.6 44.594 7.945 1 59.84 198 LYS A C 1
ATOM 1569 O O . LYS A 1 198 ? -2.197 45.375 7.102 1 59.84 198 LYS A O 1
ATOM 1574 N N . ILE A 1 199 ? -2.65 43.375 7.828 1 60.94 199 ILE A N 1
ATOM 1575 C CA . ILE A 1 199 ? -2.154 42.781 6.586 1 60.94 199 ILE A CA 1
ATOM 1576 C C . ILE A 1 199 ? -3.025 43.25 5.418 1 60.94 199 ILE A C 1
ATOM 1578 O O . ILE A 1 199 ? -2.51 43.688 4.379 1 60.94 199 ILE A O 1
ATOM 1582 N N . VAL A 1 200 ? -4.234 43.219 5.645 1 59.41 200 VAL A N 1
ATOM 1583 C CA . VAL A 1 200 ? -5.172 43.625 4.605 1 59.41 200 VAL A CA 1
ATOM 1584 C C . VAL A 1 200 ? -4.949 45.094 4.27 1 59.41 200 VAL A C 1
ATOM 1586 O O . VAL A 1 200 ? -4.926 45.5 3.096 1 59.41 200 VAL A O 1
ATOM 1589 N N . LYS A 1 201 ? -4.844 45.844 5.32 1 60.22 201 LYS A N 1
ATOM 1590 C CA . LYS A 1 201 ? -4.621 47.281 5.129 1 60.22 201 LYS A CA 1
ATOM 1591 C C . LYS A 1 201 ? -3.336 47.531 4.348 1 60.22 201 LYS A C 1
ATOM 1593 O O . LYS A 1 201 ? -3.32 48.344 3.418 1 60.22 201 LYS A O 1
ATOM 1598 N N . LEU A 1 202 ? -2.385 46.875 4.746 1 63.56 202 LEU A N 1
ATOM 1599 C CA . LEU A 1 202 ? -1.082 47.062 4.117 1 63.56 202 LEU A CA 1
ATOM 1600 C C . LEU A 1 202 ? -1.111 46.625 2.658 1 63.56 202 LEU A C 1
ATOM 1602 O O . LEU A 1 202 ? -0.525 47.281 1.795 1 63.56 202 LEU A O 1
ATOM 1606 N N . GLU A 1 203 ? -1.742 45.656 2.461 1 62.94 203 GLU A N 1
ATOM 1607 C CA . GLU A 1 203 ? -1.849 45.188 1.088 1 62.94 203 GLU A CA 1
ATOM 1608 C C . GLU A 1 203 ? -2.637 46.156 0.219 1 62.94 203 GLU A C 1
ATOM 1610 O O . GLU A 1 203 ? -2.287 46.375 -0.94 1 62.94 203 GLU A O 1
ATOM 1615 N N . SER A 1 204 ? -3.721 46.625 0.738 1 62.19 204 SER A N 1
ATOM 1616 C CA . SER A 1 204 ? -4.508 47.625 0.039 1 62.19 204 SER A CA 1
ATOM 1617 C C . SER A 1 204 ? -3.666 48.875 -0.274 1 62.19 204 SER A C 1
ATOM 1619 O O . SER A 1 204 ? -3.748 49.406 -1.375 1 62.19 204 SER A O 1
ATOM 1621 N N . GLU A 1 205 ? -3 49.281 0.714 1 65.19 205 GLU A N 1
ATOM 1622 C CA . GLU A 1 205 ? -2.127 50.438 0.518 1 65.19 205 GLU A CA 1
ATOM 1623 C C . GLU A 1 205 ? -1.104 50.156 -0.584 1 65.19 205 GLU A C 1
ATOM 1625 O O . GLU A 1 205 ? -0.834 51.031 -1.409 1 65.19 205 GLU A O 1
ATOM 1630 N N . LYS A 1 206 ? -0.574 49.094 -0.506 1 66.69 206 LYS A N 1
ATOM 1631 C CA . LYS A 1 206 ? 0.405 48.688 -1.515 1 66.69 206 LYS A CA 1
ATOM 1632 C C . LYS A 1 206 ? -0.197 48.75 -2.916 1 66.69 206 LYS A C 1
ATOM 1634 O O . LYS A 1 206 ? 0.44 49.25 -3.852 1 66.69 206 LYS A O 1
ATOM 1639 N N . LYS A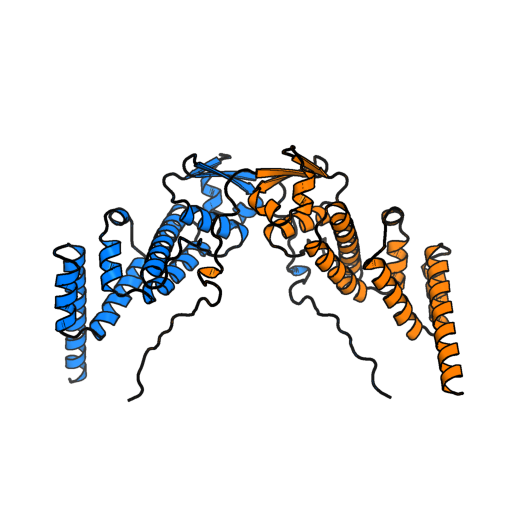 1 207 ? -1.302 48.25 -3.082 1 66.12 207 LYS A N 1
ATOM 1640 C CA . LYS A 1 207 ? -1.99 48.281 -4.367 1 66.12 207 LYS A CA 1
ATOM 1641 C C . LYS A 1 207 ? -2.217 49.719 -4.84 1 66.12 207 LYS A C 1
ATOM 1643 O O . LYS A 1 207 ? -2.016 50.031 -6.016 1 66.12 207 LYS A O 1
ATOM 1648 N N . HIS A 1 208 ? -2.689 50.469 -3.881 1 63.59 208 HIS A N 1
ATOM 1649 C CA . HIS A 1 208 ? -2.934 51.875 -4.199 1 63.59 208 HIS A CA 1
ATOM 1650 C C . HIS A 1 208 ? -1.65 52.562 -4.645 1 63.59 208 HIS A C 1
ATOM 1652 O O . HIS A 1 208 ? -1.657 53.312 -5.609 1 63.59 208 HIS A O 1
ATOM 1658 N N . LEU A 1 209 ? -0.651 52.312 -3.961 1 64.12 209 LEU A N 1
ATOM 1659 C CA . LEU A 1 209 ? 0.632 52.906 -4.289 1 64.12 209 LEU A CA 1
ATOM 1660 C C . LEU A 1 209 ? 1.118 52.469 -5.66 1 64.12 209 LEU A C 1
ATOM 1662 O O . LEU A 1 209 ? 1.659 53.25 -6.43 1 64.12 209 LEU A O 1
ATOM 1666 N N . LYS A 1 210 ? 0.929 51.344 -6.008 1 73 210 LYS A N 1
ATOM 1667 C CA . LYS A 1 210 ? 1.312 50.812 -7.32 1 73 210 LYS A CA 1
ATOM 1668 C C . LYS A 1 210 ? 0.504 51.469 -8.43 1 73 210 LYS A C 1
ATOM 1670 O O . LYS A 1 210 ? 1.035 51.75 -9.508 1 73 210 LYS A O 1
ATOM 1675 N N . GLU A 1 211 ? -0.759 51.688 -8.203 1 67.31 211 GLU A N 1
ATOM 1676 C CA . GLU A 1 211 ? -1.622 52.344 -9.172 1 67.31 211 GLU A CA 1
ATOM 1677 C C . GLU A 1 211 ? -1.17 53.781 -9.422 1 67.31 211 GLU A C 1
ATOM 1679 O O . GLU A 1 211 ? -1.181 54.25 -10.555 1 67.31 211 GLU A O 1
ATOM 1684 N N . ILE A 1 212 ? -0.754 54.375 -8.445 1 66.44 212 ILE A N 1
ATOM 1685 C CA . ILE A 1 212 ? -0.264 55.75 -8.562 1 66.44 212 ILE A CA 1
ATOM 1686 C C . ILE A 1 212 ? 1.041 55.781 -9.359 1 66.44 212 ILE A C 1
ATOM 1688 O O . ILE A 1 212 ? 1.249 56.625 -10.203 1 66.44 212 ILE A O 1
ATOM 1692 N N . LEU A 1 213 ? 1.859 54.812 -9.102 1 66.5 213 LEU A N 1
ATOM 1693 C CA . LEU A 1 213 ? 3.156 54.75 -9.766 1 66.5 213 LEU A CA 1
ATOM 1694 C C . LEU A 1 213 ? 2.99 54.469 -11.25 1 66.5 213 LEU A C 1
ATOM 1696 O O . LEU A 1 213 ? 3.766 54.969 -12.078 1 66.5 213 LEU A O 1
ATOM 1700 N N . ARG A 1 214 ? 2.162 53.719 -11.57 1 68.19 214 ARG A N 1
ATOM 1701 C CA . ARG A 1 214 ? 1.916 53.406 -12.977 1 68.19 214 ARG A CA 1
ATOM 1702 C C . ARG A 1 214 ? 1.374 54.625 -13.711 1 68.19 214 ARG A C 1
ATOM 1704 O O . ARG A 1 214 ? 1.62 54.812 -14.906 1 68.19 214 ARG A O 1
ATOM 1711 N N . LYS A 1 215 ? 0.642 55.469 -13.031 1 68 215 LYS A N 1
ATOM 1712 C CA . LYS A 1 215 ? 0.062 56.625 -13.688 1 68 215 LYS A CA 1
ATOM 1713 C C . LYS A 1 215 ? 1.099 57.75 -13.859 1 68 215 LYS A C 1
ATOM 1715 O O . LYS A 1 215 ? 0.909 58.656 -14.664 1 68 215 LYS A O 1
ATOM 1720 N N . HIS A 1 216 ? 2.146 57.531 -13.25 1 59.94 216 HIS A N 1
ATOM 1721 C CA . HIS A 1 216 ? 3.242 58.469 -13.5 1 59.94 216 HIS A CA 1
ATOM 1722 C C . HIS A 1 216 ? 4.391 57.781 -14.227 1 59.94 216 HIS A C 1
ATOM 1724 O O . HIS A 1 216 ? 5.047 58.375 -15.078 1 59.94 216 HIS A O 1
ATOM 1730 N N . MET B 1 1 ? -13.984 42.469 -20.859 1 24.06 1 MET B N 1
ATOM 1731 C CA . MET B 1 1 ? -12.805 42.188 -20.047 1 24.06 1 MET B CA 1
ATOM 1732 C C . MET B 1 1 ? -12.938 40.844 -19.344 1 24.06 1 MET B C 1
ATOM 1734 O O . MET B 1 1 ? -13.938 40.594 -18.672 1 24.06 1 MET B O 1
ATOM 1738 N N . PRO B 1 2 ? -12.312 39.781 -19.891 1 29.86 2 PRO B N 1
ATOM 1739 C CA . PRO B 1 2 ? -12.594 38.406 -19.547 1 29.86 2 PRO B CA 1
ATOM 1740 C C . PRO B 1 2 ? -12.273 38.062 -18.094 1 29.86 2 PRO B C 1
ATOM 1742 O O . PRO B 1 2 ? -11.43 38.719 -17.484 1 29.86 2 PRO B O 1
ATOM 1745 N N . GLY B 1 3 ? -13.289 37.781 -17.281 1 25.05 3 GLY B N 1
ATOM 1746 C CA . GLY B 1 3 ? -13.492 37.312 -15.914 1 25.05 3 GLY B CA 1
ATOM 1747 C C . GLY B 1 3 ? -12.469 36.312 -15.453 1 25.05 3 GLY B C 1
ATOM 1748 O O . GLY B 1 3 ? -12.312 35.25 -16.078 1 25.05 3 GLY B O 1
ATOM 1749 N N . TRP B 1 4 ? -11.367 36.719 -14.891 1 25.81 4 TRP B N 1
ATOM 1750 C CA . TRP B 1 4 ? -10.094 36.188 -14.422 1 25.81 4 TRP B CA 1
ATOM 1751 C C . TRP B 1 4 ? -10.273 34.781 -13.852 1 25.81 4 TRP B C 1
ATOM 1753 O O . TRP B 1 4 ? -11.398 34.312 -13.703 1 25.81 4 TRP B O 1
ATOM 1763 N N . TRP B 1 5 ? -9.609 34.5 -12.492 1 29.61 5 TRP B N 1
ATOM 1764 C CA . TRP B 1 5 ? -8.664 33.531 -11.93 1 29.61 5 TRP B CA 1
ATOM 1765 C C . TRP B 1 5 ? -9.383 32.375 -11.266 1 29.61 5 TRP B C 1
ATOM 1767 O O . TRP B 1 5 ? -9.938 32.5 -10.172 1 29.61 5 TRP B O 1
ATOM 1777 N N . GLY B 1 6 ? -10.234 31.797 -11.734 1 32.94 6 GLY B N 1
ATOM 1778 C CA . GLY B 1 6 ? -10.742 30.516 -11.305 1 32.94 6 GLY B CA 1
ATOM 1779 C C . GLY B 1 6 ? -9.648 29.547 -10.891 1 32.94 6 GLY B C 1
ATOM 1780 O O . GLY B 1 6 ? -9.281 28.656 -11.664 1 32.94 6 GLY B O 1
ATOM 1781 N N . PHE B 1 7 ? -8.547 29.984 -10.398 1 33.81 7 PHE B N 1
ATOM 1782 C CA . PHE B 1 7 ? -7.492 29.047 -10.016 1 33.81 7 PHE B CA 1
ATOM 1783 C C . PHE B 1 7 ? -8.062 27.875 -9.227 1 33.81 7 PHE B C 1
ATOM 1785 O O . PHE B 1 7 ? -8.266 27.984 -8.008 1 33.81 7 PHE B O 1
ATOM 1792 N N . TRP B 1 8 ? -9.086 27.25 -9.703 1 36.62 8 TRP B N 1
ATOM 1793 C CA . TRP B 1 8 ? -9.516 25.953 -9.164 1 36.62 8 TRP B CA 1
ATOM 1794 C C . TRP B 1 8 ? -8.32 25.062 -8.875 1 36.62 8 TRP B C 1
ATOM 1796 O O . TRP B 1 8 ? -7.531 24.766 -9.773 1 36.62 8 TRP B O 1
ATOM 1806 N N . GLY B 1 9 ? -7.574 25.375 -7.922 1 40.97 9 GLY B N 1
ATOM 1807 C CA . GLY B 1 9 ? -6.512 24.453 -7.555 1 40.97 9 GLY B CA 1
ATOM 1808 C C . GLY B 1 9 ? -6.84 23 -7.871 1 40.97 9 GLY B C 1
ATOM 1809 O O . GLY B 1 9 ? -8 22.656 -8.094 1 40.97 9 GLY B O 1
ATOM 1810 N N . PRO B 1 10 ? -5.926 22.281 -8.406 1 46 10 PRO B N 1
ATOM 1811 C CA . PRO B 1 10 ? -6.133 20.891 -8.828 1 46 10 PRO B CA 1
ATOM 1812 C C . PRO B 1 10 ? -7.031 20.109 -7.875 1 46 10 PRO B C 1
ATOM 1814 O O . PRO B 1 10 ? -6.867 20.203 -6.656 1 46 10 PRO B O 1
ATOM 1817 N N . LYS B 1 11 ? -8.164 19.828 -8.273 1 51.62 11 LYS B N 1
ATOM 1818 C CA . LYS B 1 11 ? -9.078 18.875 -7.676 1 51.62 11 LYS B CA 1
ATOM 1819 C C . LYS B 1 11 ? -8.398 17.531 -7.441 1 51.62 11 LYS B C 1
ATOM 1821 O O . LYS B 1 11 ? -7.668 17.031 -8.305 1 51.62 11 LYS B O 1
ATOM 1826 N N . LEU B 1 12 ? -8.234 17.375 -6.219 1 63.97 12 LEU B N 1
ATOM 1827 C CA . LEU B 1 12 ? -7.785 16 -6.004 1 63.97 12 LEU B CA 1
ATOM 1828 C C . LEU B 1 12 ? -8.891 15.008 -6.355 1 63.97 12 LEU B C 1
ATOM 1830 O O . LEU B 1 12 ? -9.758 14.719 -5.523 1 63.97 12 LEU B O 1
ATOM 1834 N N . PRO B 1 13 ? -9.195 14.805 -7.602 1 58.5 13 PRO B N 1
ATOM 1835 C CA . PRO B 1 13 ? -10.328 13.945 -7.977 1 58.5 13 PRO B CA 1
ATOM 1836 C C . PRO B 1 13 ? -10.477 12.734 -7.055 1 58.5 13 PRO B C 1
ATOM 1838 O O . PRO B 1 13 ? -11.602 12.32 -6.766 1 58.5 13 PRO B O 1
ATOM 1841 N N . ASP B 1 14 ? -9.469 12.273 -6.441 1 65.94 14 ASP B N 1
ATOM 1842 C CA . ASP B 1 14 ? -9.562 10.984 -5.766 1 65.94 14 ASP B CA 1
ATOM 1843 C C . ASP B 1 14 ? -9.609 11.164 -4.25 1 65.94 14 ASP B C 1
ATOM 1845 O O . ASP B 1 14 ? -9.43 10.195 -3.502 1 65.94 14 ASP B O 1
ATOM 1849 N N . ASP B 1 15 ? -10.062 12.391 -3.787 1 78.12 15 ASP B N 1
ATOM 1850 C CA . ASP B 1 15 ? -10.016 12.594 -2.342 1 78.12 15 ASP B CA 1
ATOM 1851 C C . ASP B 1 15 ? -11.398 12.953 -1.797 1 78.12 15 ASP B C 1
ATOM 1853 O O . ASP B 1 15 ? -11.516 13.734 -0.853 1 78.12 15 ASP B O 1
ATOM 1857 N N . ALA B 1 16 ? -12.375 12.391 -2.391 1 78.12 16 ALA B N 1
ATOM 1858 C CA . ALA B 1 16 ? -13.719 12.609 -1.868 1 78.12 16 ALA B CA 1
ATOM 1859 C C . ALA B 1 16 ? -13.883 11.984 -0.485 1 78.12 16 ALA B C 1
ATOM 1861 O O . ALA B 1 16 ? -13.469 10.844 -0.261 1 78.12 16 ALA B O 1
ATOM 1862 N N . PRO B 1 17 ? -14.43 12.703 0.383 1 80.5 17 PRO B N 1
ATOM 1863 C CA . PRO B 1 17 ? -14.547 12.211 1.759 1 80.5 17 PRO B CA 1
ATOM 1864 C C . PRO B 1 17 ? -15.242 10.859 1.846 1 80.5 17 PRO B C 1
ATOM 1866 O O . PRO B 1 17 ? -14.898 10.031 2.695 1 80.5 17 PRO B O 1
ATOM 1869 N N . GLU B 1 18 ? -16.172 10.648 0.912 1 81.5 18 GLU B N 1
ATOM 1870 C CA . GLU B 1 18 ? -16.938 9.414 0.961 1 81.5 18 GLU B CA 1
ATOM 1871 C C . GLU B 1 18 ? -16.062 8.203 0.637 1 81.5 18 GLU B C 1
ATOM 1873 O O . GLU B 1 18 ? -16.422 7.07 0.973 1 81.5 18 GLU B O 1
ATOM 1878 N N . ASN B 1 19 ? -14.938 8.469 0.062 1 84.38 19 ASN B N 1
ATOM 1879 C CA . ASN B 1 19 ? -14.062 7.371 -0.346 1 84.38 19 ASN B CA 1
ATOM 1880 C C . ASN B 1 19 ? -12.961 7.129 0.678 1 84.38 19 ASN B C 1
ATOM 1882 O O . ASN B 1 19 ? -12.195 6.168 0.556 1 84.38 19 ASN B O 1
ATOM 1886 N N . ARG B 1 20 ? -12.969 7.922 1.699 1 91.06 20 ARG B N 1
ATOM 1887 C CA . ARG B 1 20 ? -11.93 7.793 2.715 1 91.06 20 ARG B CA 1
ATOM 1888 C C . ARG B 1 20 ? -12.289 6.719 3.734 1 91.06 20 ARG B C 1
ATOM 1890 O O . ARG B 1 20 ? -13.469 6.48 4.004 1 91.06 20 ARG B O 1
ATOM 1897 N N . PRO B 1 21 ? -11.297 6.098 4.238 1 91.38 21 PRO B N 1
ATOM 1898 C CA . PRO B 1 21 ? -11.594 5.105 5.273 1 91.38 21 PRO B CA 1
ATOM 1899 C C . PRO B 1 21 ? -12.094 5.738 6.57 1 91.38 21 PRO B C 1
ATOM 1901 O O . PRO B 1 21 ? -11.711 6.867 6.898 1 91.38 21 PRO B O 1
ATOM 1904 N N . LEU B 1 22 ? -12.852 5.023 7.301 1 90 22 LEU B N 1
ATOM 1905 C CA . LEU B 1 22 ? -13.383 5.469 8.586 1 90 22 LEU B CA 1
ATOM 1906 C C . LEU B 1 22 ? -12.359 5.258 9.695 1 90 22 LEU B C 1
ATOM 1908 O O . LEU B 1 22 ? -12.352 5.992 10.688 1 90 22 LEU B O 1
ATOM 1912 N N . ALA B 1 23 ? -11.547 4.246 9.438 1 93.19 23 ALA B N 1
ATOM 1913 C CA . ALA B 1 23 ? -10.531 3.898 10.43 1 93.19 23 ALA B CA 1
ATOM 1914 C C . ALA B 1 23 ? -9.219 3.516 9.75 1 93.19 23 ALA B C 1
ATOM 1916 O O . ALA B 1 23 ? -9.203 3.145 8.57 1 93.19 23 ALA B O 1
ATOM 1917 N N . SER B 1 24 ? -8.266 3.66 10.523 1 95.25 24 SER B N 1
ATOM 1918 C CA . SER B 1 24 ? -6.953 3.316 9.984 1 95.25 24 SER B CA 1
ATOM 1919 C C . SER B 1 24 ? -6.746 1.806 9.945 1 95.25 24 SER B C 1
ATOM 1921 O O . SER B 1 24 ? -6.859 1.132 10.977 1 95.25 24 SER B O 1
ATOM 1923 N N . ARG B 1 25 ? -6.395 1.299 8.859 1 94.69 25 ARG B N 1
ATOM 1924 C CA . ARG B 1 25 ? -6.148 -0.135 8.75 1 94.69 25 ARG B CA 1
ATOM 1925 C C . ARG B 1 25 ? -4.801 -0.509 9.359 1 94.69 25 ARG B C 1
ATOM 1927 O O . ARG B 1 25 ? -4.473 -1.691 9.477 1 94.69 25 ARG B O 1
ATOM 1934 N N . TRP B 1 26 ? -4.059 0.461 9.773 1 95.88 26 TRP B N 1
ATOM 1935 C CA . TRP B 1 26 ? -2.701 0.232 10.266 1 95.88 26 TRP B CA 1
ATOM 1936 C C . TRP B 1 26 ? -2.691 0.057 11.781 1 95.88 26 TRP B C 1
ATOM 1938 O O . TRP B 1 26 ? -1.692 -0.383 12.352 1 95.88 26 TRP B O 1
ATOM 1948 N N . PHE B 1 27 ? -3.799 0.42 12.352 1 94.31 27 PHE B N 1
ATOM 1949 C CA . PHE B 1 27 ? -3.82 0.444 13.812 1 94.31 27 PHE B CA 1
ATOM 1950 C C . PHE B 1 27 ? -4.629 -0.726 14.359 1 94.31 27 PHE B C 1
ATOM 1952 O O . PHE B 1 27 ? -5.406 -1.344 13.633 1 94.31 27 PHE B O 1
ATOM 1959 N N . GLY B 1 28 ? -4.391 -1 15.664 1 91.69 28 GLY B N 1
ATOM 1960 C CA . GLY B 1 28 ? -5.094 -2.098 16.312 1 91.69 28 GLY B CA 1
ATOM 1961 C C . GLY B 1 28 ? -4.258 -3.361 16.406 1 91.69 28 GLY B C 1
ATOM 1962 O O . GLY B 1 28 ? -3.033 -3.314 16.297 1 91.69 28 GLY B O 1
ATOM 1963 N N . PRO B 1 29 ? -4.949 -4.48 16.641 1 92.38 29 PRO B N 1
ATOM 1964 C CA . PRO B 1 29 ? -4.219 -5.742 16.797 1 92.38 29 PRO B CA 1
ATOM 1965 C C . PRO B 1 29 ? -3.615 -6.238 15.477 1 92.38 29 PRO B C 1
ATOM 1967 O O . PRO B 1 29 ? -4.035 -5.809 14.398 1 92.38 29 PRO B O 1
ATOM 1970 N N . SER B 1 30 ? -2.633 -7.027 15.648 1 93.94 30 SER B N 1
ATOM 1971 C CA . SER B 1 30 ? -1.964 -7.605 14.492 1 93.94 30 SER B CA 1
ATOM 1972 C C . SER B 1 30 ? -1.868 -9.125 14.609 1 93.94 30 SER B C 1
ATOM 1974 O O . SER B 1 30 ? -1.992 -9.68 15.703 1 93.94 30 SER B O 1
ATOM 1976 N N . ARG B 1 31 ? -1.804 -9.758 13.539 1 95.31 31 ARG B N 1
ATOM 1977 C CA . ARG B 1 31 ? -1.494 -11.18 13.438 1 95.31 31 ARG B CA 1
ATOM 1978 C C . ARG B 1 31 ? -0.238 -11.414 12.602 1 95.31 31 ARG B C 1
ATOM 1980 O O . ARG B 1 31 ? 0.264 -10.484 11.961 1 95.31 31 ARG B O 1
ATOM 1987 N N . ALA B 1 32 ? 0.266 -12.68 12.719 1 96.62 32 ALA B N 1
ATOM 1988 C CA . ALA B 1 32 ? 1.526 -12.914 12.023 1 96.62 32 ALA B CA 1
ATOM 1989 C C . ALA B 1 32 ? 1.413 -14.102 11.078 1 96.62 32 ALA B C 1
ATOM 1991 O O . ALA B 1 32 ? 0.572 -14.984 11.273 1 96.62 32 ALA B O 1
ATOM 1992 N N . ILE B 1 33 ? 2.154 -14.039 10.023 1 97.56 33 ILE B N 1
ATOM 1993 C CA . ILE B 1 33 ? 2.396 -15.172 9.141 1 97.56 33 ILE B CA 1
ATOM 1994 C C . ILE B 1 33 ? 3.844 -15.641 9.281 1 97.56 33 ILE B C 1
ATOM 1996 O O . ILE B 1 33 ? 4.773 -14.836 9.203 1 97.56 33 ILE B O 1
ATOM 2000 N N . ASP B 1 34 ? 4.016 -16.859 9.531 1 97.81 34 ASP B N 1
ATOM 2001 C CA . ASP B 1 34 ? 5.332 -17.484 9.578 1 97.81 34 ASP B CA 1
ATOM 2002 C C . ASP B 1 34 ? 5.582 -18.328 8.336 1 97.81 34 ASP B C 1
ATOM 2004 O O . ASP B 1 34 ? 5.004 -19.406 8.188 1 97.81 34 ASP B O 1
ATOM 2008 N N . PHE B 1 35 ? 6.398 -17.828 7.488 1 97.25 35 PHE B N 1
ATOM 2009 C CA . PHE B 1 35 ? 6.754 -18.562 6.281 1 97.25 35 PHE B CA 1
ATOM 2010 C C . PHE B 1 35 ? 7.941 -19.484 6.547 1 97.25 35 PHE B C 1
ATOM 2012 O O . PHE B 1 35 ? 9.094 -19.062 6.418 1 97.25 35 PHE B O 1
ATOM 2019 N N . ASP B 1 36 ? 7.66 -20.625 6.938 1 95.56 36 ASP B N 1
ATOM 2020 C CA . ASP B 1 36 ? 8.609 -21.719 7.086 1 95.56 36 ASP B CA 1
ATOM 2021 C C . ASP B 1 36 ? 9.727 -21.344 8.062 1 95.56 36 ASP B C 1
ATOM 2023 O O . ASP B 1 36 ? 10.898 -21.672 7.824 1 95.56 36 ASP B O 1
ATOM 2027 N N . HIS B 1 37 ? 9.469 -20.547 9.023 1 92.62 37 HIS B N 1
ATOM 2028 C CA . HIS B 1 37 ? 10.391 -20.125 10.07 1 92.62 37 HIS B CA 1
ATOM 2029 C C . HIS B 1 37 ? 11.516 -19.266 9.5 1 92.62 37 HIS B C 1
ATOM 2031 O O . HIS B 1 37 ? 12.531 -19.047 10.156 1 92.62 37 HIS B O 1
ATOM 2037 N N . LYS B 1 38 ? 11.336 -18.859 8.312 1 93.12 38 LYS B N 1
ATOM 2038 C CA . LYS B 1 38 ? 12.352 -18.016 7.688 1 93.12 38 LYS B CA 1
ATOM 2039 C C . LYS B 1 38 ? 11.953 -16.547 7.723 1 93.12 38 LYS B C 1
ATOM 2041 O O . LYS B 1 38 ? 12.789 -15.672 7.953 1 93.12 38 LYS B O 1
ATOM 2046 N N . GLN B 1 39 ? 10.703 -16.328 7.434 1 93.69 39 GLN B N 1
ATOM 2047 C CA . GLN B 1 39 ? 10.156 -14.969 7.449 1 93.69 39 GLN B CA 1
ATOM 2048 C C . GLN B 1 39 ? 8.93 -14.883 8.344 1 93.69 39 GLN B C 1
ATOM 2050 O O . GLN B 1 39 ? 7.969 -15.633 8.172 1 93.69 39 GLN B O 1
ATOM 2055 N N . LEU B 1 40 ? 9 -13.977 9.266 1 94.31 40 LEU B N 1
ATOM 2056 C CA . LEU B 1 40 ? 7.848 -13.664 10.102 1 94.31 40 LEU B CA 1
ATOM 2057 C C . LEU B 1 40 ? 7.312 -12.273 9.789 1 94.31 40 LEU B C 1
ATOM 2059 O O . LEU B 1 40 ? 8.039 -11.289 9.898 1 94.31 40 LEU B O 1
ATOM 2063 N N . VAL B 1 41 ? 6.082 -12.211 9.398 1 95.56 41 VAL B N 1
ATOM 2064 C CA . VAL B 1 41 ? 5.508 -10.938 8.977 1 95.56 41 VAL B CA 1
ATOM 2065 C C . VAL B 1 41 ? 4.301 -10.602 9.852 1 95.56 41 VAL B C 1
ATOM 2067 O O . VAL B 1 41 ? 3.381 -11.414 9.984 1 95.56 41 VAL B O 1
ATOM 2070 N N . HIS B 1 42 ? 4.289 -9.43 10.414 1 94.31 42 HIS B N 1
ATOM 2071 C CA . HIS B 1 42 ? 3.135 -8.938 11.156 1 94.31 42 HIS B CA 1
ATOM 2072 C C . HIS B 1 42 ? 2.201 -8.125 10.266 1 94.31 42 HIS B C 1
ATOM 2074 O O . HIS B 1 42 ? 2.646 -7.227 9.547 1 94.31 42 HIS B O 1
ATOM 2080 N N . ILE B 1 43 ? 0.991 -8.539 10.336 1 95.62 43 ILE B N 1
ATOM 2081 C CA . ILE B 1 43 ? -0.014 -7.879 9.508 1 95.62 43 ILE B CA 1
ATOM 2082 C C . ILE B 1 43 ? -1.122 -7.316 10.391 1 95.62 43 ILE B C 1
ATOM 2084 O O . ILE B 1 43 ? -1.671 -8.023 11.242 1 95.62 43 ILE B O 1
ATOM 2088 N N . PRO B 1 44 ? -1.441 -6.02 10.211 1 95.56 44 PRO B N 1
ATOM 2089 C CA . PRO B 1 44 ? -2.598 -5.496 10.945 1 95.56 44 PRO B CA 1
ATOM 2090 C C . PRO B 1 44 ? -3.875 -6.285 10.672 1 95.56 44 PRO B C 1
ATOM 2092 O O . PRO B 1 44 ? -4.148 -6.648 9.523 1 95.56 44 PRO B O 1
ATOM 2095 N N . GLN B 1 45 ? -4.605 -6.539 11.672 1 95.06 45 GLN B N 1
ATOM 2096 C CA . GLN B 1 45 ? -5.824 -7.332 11.555 1 95.06 45 GLN B CA 1
ATOM 2097 C C . GLN B 1 45 ? -6.789 -6.711 10.547 1 95.06 45 GLN B C 1
ATOM 2099 O O . GLN B 1 45 ? -7.449 -7.422 9.789 1 95.06 45 GLN B O 1
ATOM 2104 N N . ALA B 1 46 ? -6.848 -5.41 10.57 1 95.44 46 ALA B N 1
ATOM 2105 C CA . ALA B 1 46 ? -7.75 -4.707 9.664 1 95.44 46 ALA B CA 1
ATOM 2106 C C . ALA B 1 46 ? -7.406 -5.004 8.203 1 95.44 46 ALA B C 1
ATOM 2108 O O . ALA B 1 46 ? -8.297 -5.066 7.352 1 95.44 46 ALA B O 1
ATOM 2109 N N . VAL B 1 47 ? -6.141 -5.191 7.875 1 96.56 47 VAL B N 1
ATOM 2110 C CA .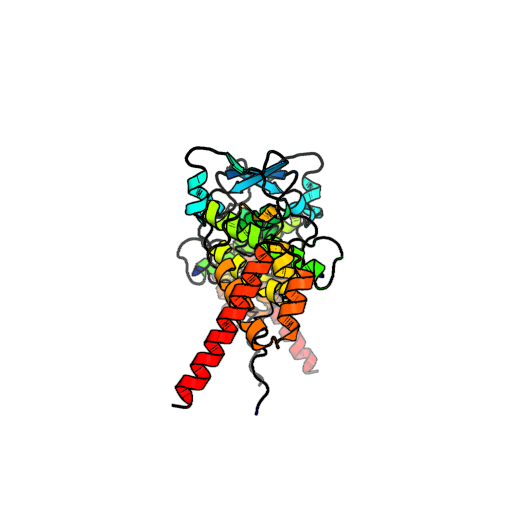 VAL B 1 47 ? -5.691 -5.555 6.535 1 96.56 47 VAL B CA 1
ATOM 2111 C C . VAL B 1 47 ? -6.18 -6.957 6.188 1 96.56 47 VAL B C 1
ATOM 2113 O O . VAL B 1 47 ? -6.672 -7.195 5.082 1 96.56 47 VAL B O 1
ATOM 2116 N N . LEU B 1 48 ? -6.09 -7.828 7.125 1 97 48 LEU B N 1
ATOM 2117 C CA . LEU B 1 48 ? -6.516 -9.211 6.926 1 97 48 LEU B CA 1
ATOM 2118 C C . LEU B 1 48 ? -8.031 -9.289 6.766 1 97 48 LEU B C 1
ATOM 2120 O O . LEU B 1 48 ? -8.539 -10.141 6.035 1 97 48 LEU B O 1
ATOM 2124 N N . GLU B 1 49 ? -8.742 -8.445 7.383 1 96.19 49 GLU B N 1
ATOM 2125 C CA . GLU B 1 49 ? -10.203 -8.445 7.352 1 96.19 49 GLU B CA 1
ATOM 2126 C C . GLU B 1 49 ? -10.727 -8.141 5.953 1 96.19 49 GLU B C 1
ATOM 2128 O O . GLU B 1 49 ? -11.875 -8.438 5.637 1 96.19 49 GLU B O 1
ATOM 2133 N N . GLU B 1 50 ? -9.859 -7.562 5.148 1 95.56 50 GLU B N 1
ATOM 2134 C CA . GLU B 1 50 ? -10.234 -7.34 3.754 1 95.56 50 GLU B CA 1
ATOM 2135 C C . GLU B 1 50 ? -10.258 -8.648 2.973 1 95.56 50 GLU B C 1
ATOM 2137 O O . GLU B 1 50 ? -10.766 -8.703 1.85 1 95.56 50 GLU B O 1
ATOM 2142 N N . HIS B 1 51 ? -9.688 -9.656 3.516 1 97.12 51 HIS B N 1
ATOM 2143 C CA . HIS B 1 51 ? -9.609 -10.992 2.934 1 97.12 51 HIS B CA 1
ATOM 2144 C C . HIS B 1 51 ? -10.117 -12.055 3.906 1 97.12 51 HIS B C 1
ATOM 2146 O O . HIS B 1 51 ? -9.336 -12.852 4.43 1 97.12 51 HIS B O 1
ATOM 2152 N N . PRO B 1 52 ? -11.398 -12.109 4.008 1 96.62 52 PRO B N 1
ATOM 2153 C CA . PRO B 1 52 ? -11.992 -12.906 5.078 1 96.62 52 PRO B CA 1
ATOM 2154 C C . PRO B 1 52 ? -11.656 -14.391 4.965 1 96.62 52 PRO B C 1
ATOM 2156 O O . PRO B 1 52 ? -11.477 -15.07 5.98 1 96.62 52 PRO B O 1
ATOM 2159 N N . GLY B 1 53 ? -11.672 -14.953 3.768 1 96.81 53 GLY B N 1
ATOM 2160 C CA . GLY B 1 53 ? -11.289 -16.344 3.609 1 96.81 53 GLY B CA 1
ATOM 2161 C C . GLY B 1 53 ? -9.891 -16.641 4.129 1 96.81 53 GLY B C 1
ATOM 2162 O O . GLY B 1 53 ? -9.672 -17.672 4.762 1 96.81 53 GLY B O 1
ATOM 2163 N N . PHE B 1 54 ? -9.055 -15.758 3.865 1 98 54 PHE B N 1
ATOM 2164 C CA . PHE B 1 54 ? -7.68 -15.914 4.328 1 98 54 PHE B CA 1
ATOM 2165 C C . PHE B 1 54 ? -7.594 -15.758 5.84 1 98 54 PHE B C 1
ATOM 2167 O O . PHE B 1 54 ? -6.922 -16.531 6.516 1 98 54 PHE B O 1
ATOM 2174 N N . LEU B 1 55 ? -8.258 -14.781 6.398 1 97.06 55 LEU B N 1
ATOM 2175 C CA . LEU B 1 55 ? -8.266 -14.516 7.832 1 97.06 55 LEU B CA 1
ATOM 2176 C C . LEU B 1 55 ? -8.812 -15.711 8.609 1 97.06 55 LEU B C 1
ATOM 2178 O O . LEU B 1 55 ? -8.344 -16.016 9.711 1 97.06 55 LEU B O 1
ATOM 2182 N N . ALA B 1 56 ? -9.688 -16.375 8.039 1 96.75 56 ALA B N 1
ATOM 2183 C CA . ALA B 1 56 ? -10.328 -17.5 8.703 1 96.75 56 ALA B CA 1
ATOM 2184 C C . ALA B 1 56 ? -9.328 -18.625 8.992 1 96.75 56 ALA B C 1
ATOM 2186 O O . ALA B 1 56 ? -9.555 -19.453 9.875 1 96.75 56 ALA B O 1
ATOM 2187 N N . LEU B 1 57 ? -8.273 -18.578 8.297 1 96.44 57 LEU B N 1
ATOM 2188 C CA . LEU B 1 57 ? -7.293 -19.656 8.438 1 96.44 57 LEU B CA 1
ATOM 2189 C C . LEU B 1 57 ? -6.562 -19.562 9.773 1 96.44 57 LEU B C 1
ATOM 2191 O O . LEU B 1 57 ? -5.969 -20.547 10.227 1 96.44 57 LEU B O 1
ATOM 2195 N N . TRP B 1 58 ? -6.496 -18.344 10.305 1 96.12 58 TRP B N 1
ATOM 2196 C CA . TRP B 1 58 ? -5.879 -18.188 11.617 1 96.12 58 TRP B CA 1
ATOM 2197 C C . TRP B 1 58 ? -6.703 -18.875 12.695 1 96.12 58 TRP B C 1
ATOM 2199 O O . TRP B 1 58 ? -6.168 -19.297 13.719 1 96.12 58 TRP B O 1
ATOM 2209 N N . ARG B 1 59 ? -8.055 -18.875 12.492 1 91.06 59 ARG B N 1
ATOM 2210 C CA . ARG B 1 59 ? -8.953 -19.375 13.523 1 91.06 59 ARG B CA 1
ATOM 2211 C C . ARG B 1 59 ? -8.758 -18.625 14.836 1 91.06 59 ARG B C 1
ATOM 2213 O O . ARG B 1 59 ? -8.867 -17.391 14.867 1 91.06 59 ARG B O 1
ATOM 2220 N N . GLU B 1 60 ? -8.078 -19.141 15.867 1 88.75 60 GLU B N 1
ATOM 2221 C CA . GLU B 1 60 ? -7.898 -18.484 17.156 1 88.75 60 GLU B CA 1
ATOM 2222 C C . GLU B 1 60 ? -6.418 -18.234 17.438 1 88.75 60 GLU B C 1
ATOM 2224 O O . GLU B 1 60 ? -6.066 -17.75 18.516 1 88.75 60 GLU B O 1
ATOM 2229 N N . ARG B 1 61 ? -5.699 -18.469 16.359 1 93.19 61 ARG B N 1
ATOM 2230 C CA . ARG B 1 61 ? -4.262 -18.328 16.562 1 93.19 61 ARG B CA 1
ATOM 2231 C C . ARG B 1 61 ? -3.779 -16.938 16.141 1 93.19 61 ARG B C 1
ATOM 2233 O O . ARG B 1 61 ? -4.457 -16.25 15.383 1 93.19 61 ARG B O 1
ATOM 2240 N N . ASP B 1 62 ? -2.656 -16.625 16.641 1 94.44 62 ASP B N 1
AT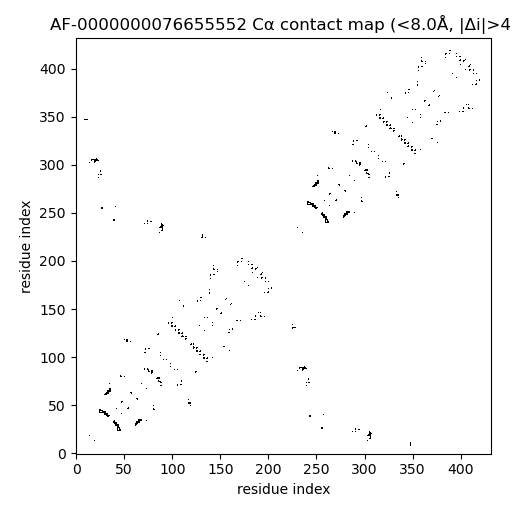OM 2241 C CA . ASP B 1 62 ? -2.074 -15.336 16.297 1 94.44 62 ASP B CA 1
ATOM 2242 C C . ASP B 1 62 ? -1.091 -15.461 15.133 1 94.44 62 ASP B C 1
ATOM 2244 O O . ASP B 1 62 ? -0.738 -14.469 14.5 1 94.44 62 ASP B O 1
ATOM 2248 N N . ILE B 1 63 ? -0.689 -16.719 14.945 1 96.69 63 ILE B N 1
ATOM 2249 C CA . ILE B 1 63 ? 0.315 -16.938 13.906 1 96.69 63 ILE B CA 1
ATOM 2250 C C . ILE B 1 63 ? -0.161 -18.016 12.938 1 96.69 63 ILE B C 1
ATOM 2252 O O . ILE B 1 63 ? -0.584 -19.094 13.359 1 96.69 63 ILE B O 1
ATOM 2256 N N . LEU B 1 64 ? -0.209 -17.734 11.695 1 97.56 64 LEU B N 1
ATOM 2257 C CA . LEU B 1 64 ? -0.436 -18.703 10.633 1 97.56 64 LEU B CA 1
ATOM 2258 C C . LEU B 1 64 ? 0.887 -19.219 10.078 1 97.56 64 LEU B C 1
ATOM 2260 O O . LEU B 1 64 ? 1.707 -18.438 9.594 1 97.56 64 LEU B O 1
ATOM 2264 N N . PHE B 1 65 ? 1.063 -20.438 10.148 1 97.44 65 PHE B N 1
ATOM 2265 C CA . PHE B 1 65 ? 2.271 -21.047 9.609 1 97.44 65 PHE B CA 1
ATOM 2266 C C . PHE B 1 65 ? 2.047 -21.516 8.18 1 97.44 65 PHE B C 1
ATOM 2268 O O . PHE B 1 65 ? 1.09 -22.234 7.898 1 97.44 65 PHE B O 1
ATOM 2275 N N . ILE B 1 66 ? 2.846 -21.094 7.25 1 96.56 66 ILE B N 1
ATOM 2276 C CA . ILE B 1 66 ? 2.805 -21.484 5.848 1 96.56 66 ILE B CA 1
ATOM 2277 C C . ILE B 1 66 ? 4.117 -22.172 5.465 1 96.56 66 ILE B C 1
ATOM 2279 O O . ILE B 1 66 ? 5.148 -21.516 5.32 1 96.56 66 ILE B O 1
ATOM 2283 N N . PRO B 1 67 ? 4.066 -23.406 5.258 1 95.19 67 PRO B N 1
ATOM 2284 C CA . PRO B 1 67 ? 5.301 -24.141 4.949 1 95.19 67 PRO B CA 1
ATOM 2285 C C . PRO B 1 67 ? 5.629 -24.125 3.459 1 95.19 67 PRO B C 1
ATOM 2287 O O . PRO B 1 67 ? 4.73 -24.016 2.625 1 95.19 67 PRO B O 1
ATOM 2290 N N . ASN B 1 68 ? 6.859 -24.172 3.109 1 90.94 68 ASN B N 1
ATOM 2291 C CA . ASN B 1 68 ? 7.391 -24.5 1.791 1 90.94 68 ASN B CA 1
ATOM 2292 C C . ASN B 1 68 ? 6.922 -23.5 0.736 1 90.94 68 ASN B C 1
ATOM 2294 O O . ASN B 1 68 ? 6.613 -23.891 -0.393 1 90.94 68 ASN B O 1
ATOM 2298 N N . MET B 1 69 ? 6.777 -22.312 1.13 1 93.62 69 MET B N 1
ATOM 2299 C CA . MET B 1 69 ? 6.461 -21.281 0.143 1 93.62 69 MET B CA 1
ATOM 2300 C C . MET B 1 69 ? 7.723 -20.531 -0.294 1 93.62 69 MET B C 1
ATOM 2302 O O . MET B 1 69 ? 8.43 -19.953 0.536 1 93.62 69 MET B O 1
ATOM 2306 N N . PRO B 1 70 ? 7.906 -20.578 -1.572 1 93.19 70 PRO B N 1
ATOM 2307 C CA . PRO B 1 70 ? 9.078 -19.828 -2.047 1 93.19 70 PRO B CA 1
ATOM 2308 C C . PRO B 1 70 ? 9.008 -18.344 -1.714 1 93.19 70 PRO B C 1
ATOM 2310 O O . PRO B 1 70 ? 7.922 -17.766 -1.7 1 93.19 70 PRO B O 1
ATOM 2313 N N . TYR B 1 71 ? 10.164 -17.734 -1.579 1 94.88 71 TYR B N 1
ATOM 2314 C CA . TYR B 1 71 ? 10.328 -16.344 -1.172 1 94.88 71 TYR B CA 1
ATOM 2315 C C . TYR B 1 71 ? 9.562 -15.414 -2.098 1 94.88 71 TYR B C 1
ATOM 2317 O O . TYR B 1 71 ? 8.844 -14.523 -1.634 1 94.88 71 TYR B O 1
ATOM 2325 N N . HIS B 1 72 ? 9.688 -15.633 -3.381 1 94.38 72 HIS B N 1
ATOM 2326 C CA . HIS B 1 72 ? 9.078 -14.742 -4.359 1 94.38 72 HIS B CA 1
ATOM 2327 C C . HIS B 1 72 ? 7.555 -14.875 -4.359 1 94.38 72 HIS B C 1
ATOM 2329 O O . HIS B 1 72 ? 6.84 -13.898 -4.586 1 94.38 72 HIS B O 1
ATOM 2335 N N . VAL B 1 73 ? 7.094 -16.031 -4.102 1 96 73 VAL B N 1
ATOM 2336 C CA . VAL B 1 73 ? 5.652 -16.266 -4.016 1 96 73 VAL B CA 1
ATOM 2337 C C . VAL B 1 73 ? 5.102 -15.617 -2.748 1 96 73 VAL B C 1
ATOM 2339 O O . VAL B 1 73 ? 4.062 -14.953 -2.783 1 96 73 VAL B O 1
ATOM 2342 N N . ALA B 1 74 ? 5.82 -15.781 -1.677 1 97.81 74 ALA B N 1
ATOM 2343 C CA . ALA B 1 74 ? 5.441 -15.156 -0.412 1 97.81 74 ALA B CA 1
ATOM 2344 C C . ALA B 1 74 ? 5.355 -13.641 -0.552 1 97.81 74 ALA B C 1
ATOM 2346 O O . ALA B 1 74 ? 4.441 -13.008 -0.015 1 97.81 74 ALA B O 1
ATOM 2347 N N . HIS B 1 75 ? 6.328 -13.125 -1.281 1 97.56 75 HIS B N 1
ATOM 2348 C CA . HIS B 1 75 ? 6.301 -11.695 -1.539 1 97.56 75 HIS B CA 1
ATOM 2349 C C . HIS B 1 75 ? 5 -11.281 -2.227 1 97.56 75 HIS B C 1
ATOM 2351 O O . HIS B 1 75 ? 4.367 -10.305 -1.828 1 97.56 75 HIS B O 1
ATOM 2357 N N . VAL B 1 76 ? 4.664 -11.969 -3.236 1 98.19 76 VAL B N 1
ATOM 2358 C CA . VAL B 1 76 ? 3.473 -11.609 -4 1 98.19 76 VAL B CA 1
ATOM 2359 C C . VAL B 1 76 ? 2.246 -11.641 -3.09 1 98.19 76 VAL B C 1
ATOM 2361 O O . VAL B 1 76 ? 1.407 -10.742 -3.137 1 98.19 76 VAL B O 1
ATOM 2364 N N . LEU B 1 77 ? 2.156 -12.641 -2.27 1 98.25 77 LEU B N 1
ATOM 2365 C CA . LEU B 1 77 ? 1.028 -12.805 -1.358 1 98.25 77 LEU B CA 1
ATOM 2366 C C . LEU B 1 77 ? 0.934 -11.625 -0.399 1 98.25 77 LEU B C 1
ATOM 2368 O O . LEU B 1 77 ? -0.115 -10.984 -0.298 1 98.25 77 LEU B O 1
ATOM 2372 N N . VAL B 1 78 ? 2.004 -11.289 0.241 1 98.06 78 VAL B N 1
ATOM 2373 C CA . VAL B 1 78 ? 2 -10.234 1.248 1 98.06 78 VAL B CA 1
ATOM 2374 C C . VAL B 1 78 ? 1.78 -8.883 0.577 1 98.06 78 VAL B C 1
ATOM 2376 O O . VAL B 1 78 ? 1.006 -8.055 1.068 1 98.06 78 VAL B O 1
ATOM 2379 N N . ASN B 1 79 ? 2.482 -8.68 -0.519 1 97.75 79 ASN B N 1
ATOM 2380 C CA . ASN B 1 79 ? 2.283 -7.438 -1.263 1 97.75 79 ASN B CA 1
ATOM 2381 C C . ASN B 1 79 ? 0.815 -7.227 -1.618 1 97.75 79 ASN B C 1
ATOM 2383 O O . ASN B 1 79 ? 0.299 -6.113 -1.507 1 97.75 79 ASN B O 1
ATOM 2387 N N . PHE B 1 80 ? 0.173 -8.242 -2.002 1 98 80 PHE B N 1
ATOM 2388 C CA . PHE B 1 80 ? -1.232 -8.164 -2.379 1 98 80 PHE B CA 1
ATOM 2389 C C . PHE B 1 80 ? -2.096 -7.777 -1.184 1 98 80 PHE B C 1
ATOM 2391 O O . PHE B 1 80 ? -3.031 -6.988 -1.316 1 98 80 PHE B O 1
ATOM 2398 N N . LEU B 1 81 ? -1.797 -8.312 -0.086 1 97.5 81 LEU B N 1
ATOM 2399 C CA . LEU B 1 81 ? -2.58 -8 1.105 1 97.5 81 LEU B CA 1
ATOM 2400 C C . LEU B 1 81 ? -2.568 -6.504 1.392 1 97.5 81 LEU B C 1
ATOM 2402 O O . LEU B 1 81 ? -3.586 -5.938 1.796 1 97.5 81 LEU B O 1
ATOM 2406 N N . TYR B 1 82 ? -1.422 -5.922 1.111 1 95.12 82 TYR B N 1
ATOM 2407 C CA . TYR B 1 82 ? -1.271 -4.512 1.452 1 95.12 82 TYR B CA 1
ATOM 2408 C C . TYR B 1 82 ? -1.735 -3.621 0.306 1 95.12 82 TYR B C 1
ATOM 2410 O O . TYR B 1 82 ? -2.232 -2.516 0.533 1 95.12 82 TYR B O 1
ATOM 2418 N N . THR B 1 83 ? -1.563 -4.121 -0.922 1 94.38 83 THR B N 1
ATOM 2419 C CA . THR B 1 83 ? -1.72 -3.191 -2.033 1 94.38 83 THR B CA 1
ATOM 2420 C C . THR B 1 83 ? -2.877 -3.613 -2.936 1 94.38 83 THR B C 1
ATOM 2422 O O . THR B 1 83 ? -3.338 -2.832 -3.77 1 94.38 83 THR B O 1
ATOM 2425 N N . ASN B 1 84 ? -3.273 -4.855 -2.832 1 95.44 84 ASN B N 1
ATOM 2426 C CA . ASN B 1 84 ? -4.297 -5.453 -3.686 1 95.44 84 ASN B CA 1
ATOM 2427 C C . ASN B 1 84 ? -3.793 -5.637 -5.117 1 95.44 84 ASN B C 1
ATOM 2429 O O . ASN B 1 84 ? -4.59 -5.719 -6.051 1 95.44 84 ASN B O 1
ATOM 2433 N N . LYS B 1 85 ? -2.451 -5.707 -5.223 1 95.94 85 LYS B N 1
ATOM 2434 C CA . LYS B 1 85 ? -1.875 -5.828 -6.559 1 95.94 85 LYS B CA 1
ATOM 2435 C C . LYS B 1 85 ? -0.877 -6.98 -6.625 1 95.94 85 LYS B C 1
ATOM 2437 O O . LYS B 1 85 ? -0.105 -7.195 -5.688 1 95.94 85 LYS B O 1
ATOM 2442 N N . TYR B 1 86 ? -0.921 -7.637 -7.758 1 97.06 86 TYR B N 1
ATOM 2443 C CA . TYR B 1 86 ? 0.084 -8.641 -8.086 1 97.06 86 TYR B CA 1
ATOM 2444 C C . TYR B 1 86 ? 1.395 -7.984 -8.5 1 97.06 86 TYR B C 1
ATOM 2446 O O . TYR B 1 86 ? 1.408 -7.105 -9.367 1 97.06 86 TYR B O 1
ATOM 2454 N N . GLU B 1 87 ? 2.529 -8.383 -7.801 1 96.19 87 GLU B N 1
ATOM 2455 C CA . GLU B 1 87 ? 3.832 -7.844 -8.18 1 96.19 87 GLU B CA 1
ATOM 2456 C C . GLU B 1 87 ? 4.934 -8.883 -7.992 1 96.19 87 GLU B C 1
ATOM 2458 O O . GLU B 1 87 ? 5.16 -9.367 -6.883 1 96.19 87 GLU B O 1
ATOM 2463 N N . ASN B 1 88 ? 5.621 -9.188 -9.094 1 95.81 88 ASN B N 1
ATOM 2464 C CA . ASN B 1 88 ? 6.781 -10.07 -9 1 95.81 88 ASN B CA 1
ATOM 2465 C C . ASN B 1 88 ? 8.023 -9.312 -8.547 1 95.81 88 ASN B C 1
ATOM 2467 O O . ASN B 1 88 ? 8.141 -8.102 -8.766 1 95.81 88 ASN B O 1
ATOM 2471 N N . LEU B 1 89 ? 8.914 -10.039 -8 1 95.19 89 LEU B N 1
ATOM 2472 C CA . LEU B 1 89 ? 10.266 -9.523 -7.77 1 95.19 89 LEU B CA 1
ATOM 2473 C C . LEU B 1 89 ? 11.125 -9.672 -9.023 1 95.19 89 LEU B C 1
ATOM 2475 O O . LEU B 1 89 ? 10.852 -10.516 -9.875 1 95.19 89 LEU B O 1
ATOM 2479 N N . ARG B 1 90 ? 12.031 -8.836 -9.109 1 89.69 90 ARG B N 1
ATOM 2480 C CA . ARG B 1 90 ? 13.031 -8.984 -10.156 1 89.69 90 ARG B CA 1
ATOM 2481 C C . ARG B 1 90 ? 14 -10.117 -9.828 1 89.69 90 ARG B C 1
ATOM 2483 O O . ARG B 1 90 ? 14.641 -10.102 -8.773 1 89.69 90 ARG B O 1
ATOM 2490 N N . ILE B 1 91 ? 13.914 -11.016 -10.547 1 83.12 91 ILE B N 1
ATOM 2491 C CA . ILE B 1 91 ? 14.812 -12.141 -10.305 1 83.12 91 ILE B CA 1
ATOM 2492 C C . ILE B 1 91 ? 15.938 -12.125 -11.344 1 83.12 91 ILE B C 1
ATOM 2494 O O . ILE B 1 91 ? 15.695 -12.344 -12.531 1 83.12 91 ILE B O 1
ATOM 2498 N N . GLY B 1 92 ? 17.078 -11.859 -10.875 1 76.12 92 GLY B N 1
ATOM 2499 C CA . GLY B 1 92 ? 18.281 -11.938 -11.703 1 76.12 92 GLY B CA 1
ATOM 2500 C C . GLY B 1 92 ? 18.219 -11.016 -12.914 1 76.12 92 GLY B C 1
ATOM 2501 O O . GLY B 1 92 ? 17.438 -10.062 -12.938 1 76.12 92 GLY B O 1
ATOM 2502 N N . CYS B 1 93 ? 19.047 -10.977 -13.773 1 68.12 93 CYS B N 1
ATOM 2503 C CA . CYS B 1 93 ? 19.203 -10.188 -14.984 1 68.12 93 CYS B CA 1
ATOM 2504 C C . CYS B 1 93 ? 18.781 -10.984 -16.219 1 68.12 93 CYS B C 1
ATOM 2506 O O . CYS B 1 93 ? 19.406 -10.867 -17.281 1 68.12 93 CYS B O 1
ATOM 2508 N N . LYS B 1 94 ? 17.781 -11.695 -15.969 1 70.44 94 LYS B N 1
ATOM 2509 C CA . LYS B 1 94 ? 17.359 -12.508 -17.109 1 70.44 94 LYS B CA 1
ATOM 2510 C C . LYS B 1 94 ? 16.422 -11.734 -18.031 1 70.44 94 LYS B C 1
ATOM 2512 O O . LYS B 1 94 ? 15.742 -10.797 -17.594 1 70.44 94 LYS B O 1
ATOM 2517 N N . SER B 1 95 ? 16.672 -11.977 -19.25 1 76.06 95 SER B N 1
ATOM 2518 C CA . SER B 1 95 ? 15.812 -11.328 -20.234 1 76.06 95 SER B CA 1
ATOM 2519 C C . SER B 1 95 ? 15.211 -12.352 -21.188 1 76.06 95 SER B C 1
ATOM 2521 O O . SER B 1 95 ? 15.594 -13.523 -21.172 1 76.06 95 SER B O 1
ATOM 2523 N N . GLY B 1 96 ? 14.188 -12.055 -21.75 1 82.75 96 GLY B N 1
ATOM 2524 C CA . GLY B 1 96 ? 13.578 -12.859 -22.797 1 82.75 96 GLY B CA 1
ATOM 2525 C C . GLY B 1 96 ? 12.773 -14.031 -22.266 1 82.75 96 GLY B C 1
ATOM 2526 O O . GLY B 1 96 ? 11.984 -13.875 -21.344 1 82.75 96 GLY B O 1
ATOM 2527 N N . ILE B 1 97 ? 12.969 -15.188 -22.766 1 86.56 97 ILE B N 1
ATOM 2528 C CA . ILE B 1 97 ? 12.156 -16.359 -22.5 1 86.56 97 ILE B CA 1
ATOM 2529 C C . ILE B 1 97 ? 12.445 -16.891 -21.094 1 86.56 97 ILE B C 1
ATOM 2531 O O . ILE B 1 97 ? 11.531 -17.328 -20.391 1 86.56 97 ILE B O 1
ATOM 2535 N N . GLU B 1 98 ? 13.656 -16.781 -20.688 1 87.5 98 GLU B N 1
ATOM 2536 C CA . GLU B 1 98 ? 14.023 -17.281 -19.375 1 87.5 98 GLU B CA 1
ATOM 2537 C C . GLU B 1 98 ? 13.312 -16.5 -18.266 1 87.5 98 GLU B C 1
ATOM 2539 O O . GLU B 1 98 ? 12.812 -17.078 -17.312 1 87.5 98 GLU B O 1
ATOM 2544 N N . SER B 1 99 ? 13.297 -15.211 -18.516 1 89.88 99 SER B N 1
ATOM 2545 C CA . SER B 1 99 ? 12.602 -14.367 -17.547 1 89.88 99 SER B CA 1
ATOM 2546 C C . SER B 1 99 ? 11.102 -14.664 -17.531 1 89.88 99 SER B C 1
ATOM 2548 O O . SER B 1 99 ? 10.484 -14.727 -16.469 1 89.88 99 SER B O 1
ATOM 2550 N N . ALA B 1 100 ? 10.648 -14.852 -18.656 1 91.62 100 ALA B N 1
ATOM 2551 C CA . ALA B 1 100 ? 9.227 -15.141 -18.781 1 91.62 100 ALA B CA 1
ATOM 2552 C C . ALA B 1 100 ? 8.875 -16.469 -18.109 1 91.62 100 ALA B C 1
ATOM 2554 O O . ALA B 1 100 ? 7.82 -16.609 -17.5 1 91.62 100 ALA B O 1
ATOM 2555 N N . LEU B 1 101 ? 9.742 -17.375 -18.219 1 91.62 101 LEU B N 1
ATOM 2556 C CA . LEU B 1 101 ? 9.516 -18.688 -17.609 1 91.62 101 LEU B CA 1
ATOM 2557 C C . LEU B 1 101 ? 9.484 -18.594 -16.094 1 91.62 101 LEU B C 1
ATOM 2559 O O . LEU B 1 101 ? 8.648 -19.219 -15.445 1 91.62 101 LEU B O 1
ATOM 2563 N N . ILE B 1 102 ? 10.359 -17.828 -15.602 1 92.06 102 ILE B N 1
ATOM 2564 C CA . ILE B 1 102 ? 10.406 -17.625 -14.164 1 92.06 102 ILE B CA 1
ATOM 2565 C C . ILE B 1 102 ? 9.117 -16.969 -13.688 1 92.06 102 ILE B C 1
ATOM 2567 O O . ILE B 1 102 ? 8.492 -17.422 -12.727 1 92.06 102 ILE B O 1
ATOM 2571 N N . ASP B 1 103 ? 8.766 -15.945 -14.422 1 94.12 103 ASP B N 1
ATOM 2572 C CA . ASP B 1 103 ? 7.543 -15.227 -14.07 1 94.12 103 ASP B CA 1
ATOM 2573 C C . ASP B 1 103 ? 6.316 -16.125 -14.203 1 94.12 103 ASP B C 1
ATOM 2575 O O . ASP B 1 103 ? 5.426 -16.094 -13.344 1 94.12 103 ASP B O 1
ATOM 2579 N N . PHE B 1 104 ? 6.312 -16.875 -15.234 1 93.19 104 PHE B N 1
ATOM 2580 C CA . PHE B 1 104 ? 5.234 -17.828 -15.484 1 93.19 104 PHE B CA 1
ATOM 2581 C C . PHE B 1 104 ? 5.129 -18.844 -14.359 1 93.19 104 PHE B C 1
ATOM 2583 O O . PHE B 1 104 ? 4.039 -19.078 -13.828 1 93.19 104 PHE B O 1
ATOM 2590 N N . THR B 1 105 ? 6.184 -19.312 -13.953 1 91.88 105 THR B N 1
ATOM 2591 C CA . THR B 1 105 ? 6.23 -20.297 -12.883 1 91.88 105 THR B CA 1
ATOM 2592 C C . THR B 1 105 ? 5.781 -19.688 -11.562 1 91.88 105 THR B C 1
ATOM 2594 O O . THR B 1 105 ? 5.004 -20.312 -10.82 1 91.88 105 THR B O 1
ATOM 2597 N N . THR B 1 106 ? 6.238 -18.531 -11.344 1 94.56 106 THR B N 1
ATOM 2598 C CA . THR B 1 106 ? 5.828 -17.844 -10.125 1 94.56 106 THR B CA 1
ATOM 2599 C C . THR B 1 106 ? 4.312 -17.625 -10.109 1 94.56 106 THR B C 1
ATOM 2601 O O . THR B 1 106 ? 3.666 -17.859 -9.086 1 94.56 106 THR B O 1
ATOM 2604 N N . ALA B 1 107 ? 3.797 -17.234 -11.234 1 95 107 ALA B N 1
ATOM 2605 C CA . ALA B 1 107 ? 2.359 -17 -11.32 1 95 107 ALA B CA 1
ATOM 2606 C C . ALA B 1 107 ? 1.572 -18.281 -11.031 1 95 107 ALA B C 1
ATOM 2608 O O . ALA B 1 107 ? 0.524 -18.234 -10.383 1 95 107 ALA B O 1
ATOM 2609 N N . ILE B 1 108 ? 2.08 -19.359 -11.453 1 91.81 108 ILE B N 1
ATOM 2610 C CA . ILE B 1 108 ? 1.427 -20.641 -11.211 1 91.81 108 ILE B CA 1
ATOM 2611 C C . ILE B 1 108 ? 1.435 -20.953 -9.719 1 91.81 108 ILE B C 1
ATOM 2613 O O . ILE B 1 108 ? 0.409 -21.344 -9.156 1 91.81 108 ILE B O 1
ATOM 2617 N N . TYR B 1 109 ? 2.572 -20.75 -9.172 1 93.12 109 TYR B N 1
ATOM 2618 C CA . TYR B 1 109 ? 2.682 -21 -7.742 1 93.12 109 TYR B CA 1
ATOM 2619 C C . TYR B 1 109 ? 1.765 -20.062 -6.957 1 93.12 109 TYR B C 1
ATOM 2621 O O . TYR B 1 109 ? 1.123 -20.484 -5.992 1 93.12 109 TYR B O 1
ATOM 2629 N N . VAL B 1 110 ? 1.727 -18.859 -7.379 1 96.38 110 VAL B N 1
ATOM 2630 C CA . VAL B 1 110 ? 0.863 -17.891 -6.711 1 96.38 110 VAL B CA 1
ATOM 2631 C C . VAL B 1 110 ? -0.597 -18.312 -6.855 1 96.38 110 VAL B C 1
ATOM 2633 O O . VAL B 1 110 ? -1.355 -18.297 -5.883 1 96.38 110 VAL B O 1
ATOM 2636 N N . TYR B 1 111 ? -0.958 -18.703 -8.023 1 93 111 TYR B N 1
ATOM 2637 C CA . TYR B 1 111 ? -2.32 -19.156 -8.266 1 93 111 TYR B CA 1
ATOM 2638 C C . TYR B 1 111 ? -2.682 -20.312 -7.344 1 93 111 TYR B C 1
ATOM 2640 O O . TYR B 1 111 ? -3.732 -20.297 -6.695 1 93 111 TYR B O 1
ATOM 2648 N N . SER B 1 112 ? -1.852 -21.219 -7.277 1 90.44 112 SER B N 1
ATOM 2649 C CA . SER B 1 112 ? -2.078 -22.391 -6.434 1 90.44 112 SER B CA 1
ATOM 2650 C C . SER B 1 112 ? -2.186 -22 -4.961 1 90.44 112 SER B C 1
ATOM 2652 O O . SER B 1 112 ? -3.053 -22.5 -4.242 1 90.44 112 SER B O 1
ATOM 2654 N N . ALA B 1 113 ? -1.296 -21.172 -4.539 1 94.12 113 ALA B N 1
ATOM 2655 C CA . ALA B 1 113 ? -1.332 -20.688 -3.16 1 94.12 113 ALA B CA 1
ATOM 2656 C C . ALA B 1 113 ? -2.654 -20 -2.857 1 94.12 113 ALA B C 1
ATOM 2658 O O . ALA B 1 113 ? -3.211 -20.156 -1.767 1 94.12 113 ALA B O 1
ATOM 2659 N N . CYS B 1 114 ? -3.098 -19.25 -3.842 1 95.06 114 CYS B N 1
ATOM 2660 C CA . CYS B 1 114 ? -4.332 -18.5 -3.646 1 95.06 114 CYS B CA 1
ATOM 2661 C C . CYS B 1 114 ? -5.52 -19.438 -3.473 1 95.06 114 CYS B C 1
ATOM 2663 O O . CYS B 1 114 ? -6.445 -19.141 -2.715 1 95.06 114 CYS B O 1
ATOM 2665 N N . VAL B 1 115 ? -5.5 -20.516 -4.191 1 89.88 115 VAL B N 1
ATOM 2666 C CA . VAL B 1 115 ? -6.543 -21.516 -4.016 1 89.88 115 VAL B CA 1
ATOM 2667 C C . VAL B 1 115 ? -6.469 -22.094 -2.605 1 89.88 115 VAL B C 1
ATOM 2669 O O . VAL B 1 115 ? -7.48 -22.172 -1.905 1 89.88 115 VAL B O 1
ATOM 2672 N N . ARG B 1 116 ? -5.344 -22.375 -2.176 1 91.38 116 ARG B N 1
ATOM 2673 C CA . ARG B 1 116 ? -5.117 -23 -0.878 1 91.38 116 ARG B CA 1
ATOM 2674 C C . ARG B 1 116 ? -5.449 -22.047 0.259 1 91.38 116 ARG B C 1
ATOM 2676 O O . ARG B 1 116 ? -6.008 -22.453 1.279 1 91.38 116 ARG B O 1
ATOM 2683 N N . TYR B 1 117 ? -5.141 -20.812 0.044 1 96 117 TYR B N 1
ATOM 2684 C CA . TYR B 1 117 ? -5.238 -19.875 1.147 1 96 117 TYR B CA 1
ATOM 2685 C C . TYR B 1 117 ? -6.41 -18.922 0.94 1 96 117 TYR B C 1
ATOM 2687 O O . TYR B 1 117 ? -6.5 -17.891 1.609 1 96 117 TYR B O 1
ATOM 2695 N N . GLN B 1 118 ? -7.215 -19.125 -0.04 1 95 118 GLN B N 1
ATOM 2696 C CA . GLN B 1 118 ? -8.508 -18.469 -0.225 1 95 118 GLN B CA 1
ATOM 2697 C C . GLN B 1 118 ? -8.328 -16.969 -0.447 1 95 118 GLN B C 1
ATOM 2699 O O . GLN B 1 118 ? -8.938 -16.156 0.255 1 95 118 GLN B O 1
ATOM 2704 N N . LEU B 1 119 ? -7.609 -16.672 -1.433 1 97.38 119 LEU B N 1
ATOM 2705 C CA . LEU B 1 119 ? -7.438 -15.305 -1.898 1 97.38 119 LEU B CA 1
ATOM 2706 C C . LEU B 1 119 ? -7.918 -15.148 -3.338 1 97.38 119 LEU B C 1
ATOM 2708 O O . LEU B 1 119 ? -7.109 -15.078 -4.266 1 97.38 119 LEU B O 1
ATOM 2712 N N . PRO B 1 120 ? -9.211 -15.016 -3.516 1 95.81 120 PRO B N 1
ATOM 2713 C CA . PRO B 1 120 ? -9.789 -15.102 -4.859 1 95.81 120 PRO B CA 1
ATOM 2714 C C . PRO B 1 120 ? -9.359 -13.953 -5.766 1 95.81 120 PRO B C 1
ATOM 2716 O O . PRO B 1 120 ? -9.164 -14.141 -6.969 1 95.81 120 PRO B O 1
ATOM 2719 N N . ARG B 1 121 ? -9.25 -12.758 -5.211 1 96.94 121 ARG B N 1
ATOM 2720 C CA . ARG B 1 121 ? -8.875 -11.625 -6.047 1 96.94 121 ARG B CA 1
ATOM 2721 C C . ARG B 1 121 ? -7.449 -11.766 -6.559 1 96.94 121 ARG B C 1
ATOM 2723 O O . ARG B 1 121 ? -7.168 -11.445 -7.719 1 96.94 121 ARG B O 1
ATOM 2730 N N . LEU B 1 122 ? -6.598 -12.227 -5.695 1 97.62 122 LEU B N 1
ATOM 2731 C CA . LEU B 1 122 ? -5.23 -12.469 -6.133 1 97.62 122 LEU B CA 1
ATOM 2732 C C . LEU B 1 122 ? -5.172 -13.648 -7.102 1 97.62 122 LEU B C 1
ATOM 2734 O O . LEU B 1 122 ? -4.355 -13.656 -8.023 1 97.62 122 LEU B O 1
ATOM 2738 N N . GLN B 1 123 ? -6.047 -14.586 -6.922 1 94.88 123 GLN B N 1
ATOM 2739 C CA . GLN B 1 123 ? -6.133 -15.734 -7.824 1 94.88 123 GLN B CA 1
ATOM 2740 C C . GLN B 1 123 ? -6.43 -15.289 -9.25 1 94.88 123 GLN B C 1
ATOM 2742 O O . GLN B 1 123 ? -5.797 -15.766 -10.195 1 94.88 123 GLN B O 1
ATOM 2747 N N . VAL B 1 124 ? -7.34 -14.398 -9.336 1 94.38 124 VAL B N 1
ATOM 2748 C CA . VAL B 1 124 ? -7.715 -13.867 -10.641 1 94.38 124 VAL B CA 1
ATOM 2749 C C . VAL B 1 124 ? -6.52 -13.172 -11.281 1 94.38 124 VAL B C 1
ATOM 2751 O O . VAL B 1 124 ? -6.207 -13.406 -12.453 1 94.38 124 VAL B O 1
ATOM 2754 N N . GLN B 1 125 ? -5.871 -12.375 -10.461 1 96.12 125 GLN B N 1
ATOM 2755 C CA . GLN B 1 125 ? -4.711 -11.656 -10.984 1 96.12 125 GLN B CA 1
ATOM 2756 C C . GLN B 1 125 ? -3.604 -12.625 -11.391 1 96.12 125 GLN B C 1
ATOM 2758 O O . GLN B 1 125 ? -2.961 -12.438 -12.43 1 96.12 125 GLN B O 1
ATOM 2763 N N . ALA B 1 126 ? -3.373 -13.602 -10.602 1 95.81 126 ALA B N 1
ATOM 2764 C CA . ALA B 1 126 ? -2.365 -14.609 -10.922 1 95.81 126 ALA B CA 1
ATOM 2765 C C . ALA B 1 126 ? -2.717 -15.344 -12.219 1 95.81 126 ALA B C 1
ATOM 2767 O O . ALA B 1 126 ? -1.841 -15.617 -13.039 1 95.81 126 ALA B O 1
ATOM 2768 N N . GLY B 1 127 ? -3.963 -15.641 -12.375 1 92.19 127 GLY B N 1
ATOM 2769 C CA . GLY B 1 127 ? -4.414 -16.266 -13.617 1 92.19 127 GLY B CA 1
ATOM 2770 C C . GLY B 1 127 ? -4.137 -15.406 -14.844 1 92.19 127 GLY B C 1
ATOM 2771 O O . GLY B 1 127 ? -3.682 -15.914 -15.867 1 92.19 127 GLY B O 1
ATOM 2772 N N . GLU B 1 128 ? -4.43 -14.156 -14.664 1 93.56 128 GLU B N 1
ATOM 2773 C CA . GLU B 1 128 ? -4.117 -13.227 -15.742 1 93.56 128 GLU B CA 1
ATOM 2774 C C . GLU B 1 128 ? -2.621 -13.219 -16.047 1 93.56 128 GLU B C 1
ATOM 2776 O O . GLU B 1 128 ? -2.219 -13.18 -17.219 1 93.56 128 GLU B O 1
ATOM 2781 N N . ARG B 1 129 ? -1.826 -13.312 -15.016 1 95 129 ARG B N 1
ATOM 2782 C CA . ARG B 1 129 ? -0.378 -13.281 -15.188 1 95 129 ARG B CA 1
ATOM 2783 C C . ARG B 1 129 ? 0.12 -14.555 -15.859 1 95 129 ARG B C 1
ATOM 2785 O O . ARG B 1 129 ? 1.08 -14.523 -16.625 1 95 129 ARG B O 1
ATOM 2792 N N . ILE B 1 130 ? -0.525 -15.625 -15.539 1 91.81 130 ILE B N 1
ATOM 2793 C CA . ILE B 1 130 ? -0.186 -16.875 -16.203 1 91.81 130 ILE B CA 1
ATOM 2794 C C . ILE B 1 130 ? -0.311 -16.703 -17.719 1 91.81 130 ILE B C 1
ATOM 2796 O O . ILE B 1 130 ? 0.603 -17.062 -18.469 1 91.81 130 ILE B O 1
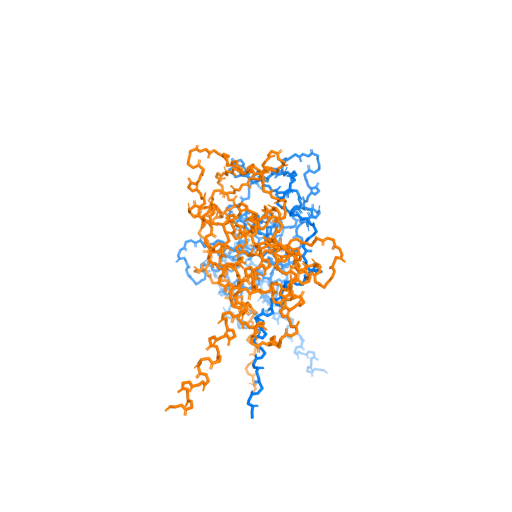ATOM 2800 N N . ALA B 1 131 ? -1.346 -16.109 -18.141 1 90.62 131 ALA B N 1
ATOM 2801 C CA . ALA B 1 131 ? -1.579 -15.914 -19.578 1 90.62 131 ALA B CA 1
ATOM 2802 C C . ALA B 1 131 ? -0.601 -14.898 -20.156 1 90.62 131 ALA B C 1
ATOM 2804 O O . ALA B 1 131 ? -0.02 -15.133 -21.219 1 90.62 131 ALA B O 1
ATOM 2805 N N . ILE B 1 132 ? -0.402 -13.867 -19.438 1 92.38 132 ILE B N 1
ATOM 2806 C CA . ILE B 1 132 ? 0.438 -12.773 -19.922 1 92.38 132 ILE B CA 1
ATOM 2807 C C . ILE B 1 132 ? 1.875 -13.266 -20.094 1 92.38 132 ILE B C 1
ATOM 2809 O O . ILE B 1 132 ? 2.5 -13.047 -21.125 1 92.38 132 ILE B O 1
ATOM 2813 N N . TYR B 1 133 ? 2.367 -13.922 -19.125 1 93.19 133 TYR B N 1
ATOM 2814 C CA . TYR B 1 133 ? 3.744 -14.398 -19.203 1 93.19 133 TYR B CA 1
ATOM 2815 C C . TYR B 1 133 ? 3.855 -15.602 -20.125 1 93.19 133 TYR B C 1
ATOM 2817 O O . TYR B 1 133 ? 4.824 -15.727 -20.875 1 93.19 133 TYR B O 1
ATOM 2825 N N . GLY B 1 134 ? 2.889 -16.438 -20.031 1 92.12 134 GLY B N 1
ATOM 2826 C CA . GLY B 1 134 ? 2.887 -17.609 -20.891 1 92.12 134 GLY B CA 1
ATOM 2827 C C . GLY B 1 134 ? 2.914 -17.266 -22.359 1 92.12 134 GLY B C 1
ATOM 2828 O O . GLY B 1 134 ? 3.562 -17.953 -23.156 1 92.12 134 GLY B O 1
ATOM 2829 N N . ASP B 1 135 ? 2.295 -16.219 -22.719 1 90.12 135 ASP B N 1
ATOM 2830 C CA . ASP B 1 135 ? 2.184 -15.828 -24.125 1 90.12 135 ASP B CA 1
ATOM 2831 C C . ASP B 1 135 ? 3.541 -15.414 -24.688 1 90.12 135 ASP B C 1
ATOM 2833 O O . ASP B 1 135 ? 3.719 -15.344 -25.906 1 90.12 135 ASP B O 1
ATOM 2837 N N . LYS B 1 136 ? 4.434 -15.188 -23.797 1 90 136 LYS B N 1
ATOM 2838 C CA . LYS B 1 136 ? 5.77 -14.789 -24.234 1 90 136 LYS B CA 1
ATOM 2839 C C . LYS B 1 136 ? 6.676 -16 -24.406 1 90 136 LYS B C 1
ATOM 2841 O O . LYS B 1 136 ? 7.832 -15.875 -24.797 1 90 136 LYS B O 1
ATOM 2846 N N . ILE B 1 137 ? 6.098 -17.188 -24.141 1 89.62 137 ILE B N 1
ATOM 2847 C CA . ILE B 1 137 ? 6.895 -18.406 -24.109 1 89.62 137 ILE B CA 1
ATOM 2848 C C . ILE B 1 137 ? 6.414 -19.359 -25.203 1 89.62 137 ILE B C 1
ATOM 2850 O O . ILE B 1 137 ? 5.211 -19.594 -25.344 1 89.62 137 ILE B O 1
ATOM 2854 N N . PRO B 1 138 ? 7.438 -19.859 -25.969 1 83.75 138 PRO B N 1
ATOM 2855 C CA . PRO B 1 138 ? 7.02 -20.906 -26.891 1 83.75 138 PRO B CA 1
ATOM 2856 C C . PRO B 1 138 ? 6.352 -22.078 -26.188 1 83.75 138 PRO B C 1
ATOM 2858 O O . PRO B 1 138 ? 6.773 -22.469 -25.094 1 83.75 138 PRO B O 1
ATOM 2861 N N . PHE B 1 139 ? 5.406 -22.609 -26.859 1 81.31 139 PHE B N 1
ATOM 2862 C CA . PHE B 1 139 ? 4.547 -23.625 -26.266 1 81.31 139 PHE B CA 1
ATOM 2863 C C . PHE B 1 139 ? 5.367 -24.828 -25.797 1 81.31 139 PHE B C 1
ATOM 2865 O O . PHE B 1 139 ? 5.133 -25.359 -24.719 1 81.31 139 PHE B O 1
ATOM 2872 N N . LEU B 1 140 ? 6.309 -25.172 -26.547 1 76.56 140 LEU B N 1
ATOM 2873 C CA . LEU B 1 140 ? 7.125 -26.328 -26.219 1 76.56 140 LEU B CA 1
ATOM 2874 C C . LEU B 1 140 ? 7.871 -26.109 -24.906 1 76.56 140 LEU B C 1
ATOM 2876 O O . LEU B 1 140 ? 8.047 -27.047 -24.125 1 76.56 140 LEU B O 1
ATOM 2880 N N . GLU B 1 141 ? 8.32 -24.953 -24.719 1 84.06 141 GLU B N 1
ATOM 2881 C CA . GLU B 1 141 ? 9.039 -24.625 -23.5 1 84.06 141 GLU B CA 1
ATOM 2882 C C . GLU B 1 141 ? 8.117 -24.688 -22.281 1 84.06 141 GLU B C 1
ATOM 2884 O O . GLU B 1 141 ? 8.555 -25.062 -21.188 1 84.06 141 GLU B O 1
ATOM 2889 N N . ILE B 1 142 ? 6.895 -24.344 -22.453 1 85.19 142 ILE B N 1
ATOM 2890 C CA . ILE B 1 142 ? 5.902 -24.422 -21.391 1 85.19 142 ILE B CA 1
ATOM 2891 C C . ILE B 1 142 ? 5.688 -25.875 -21 1 85.19 142 ILE B C 1
ATOM 2893 O O . ILE B 1 142 ? 5.684 -26.203 -19.797 1 85.19 142 ILE B O 1
ATOM 2897 N N . ILE B 1 143 ? 5.566 -26.688 -21.969 1 78.19 143 ILE B N 1
ATOM 2898 C CA . ILE B 1 143 ? 5.316 -28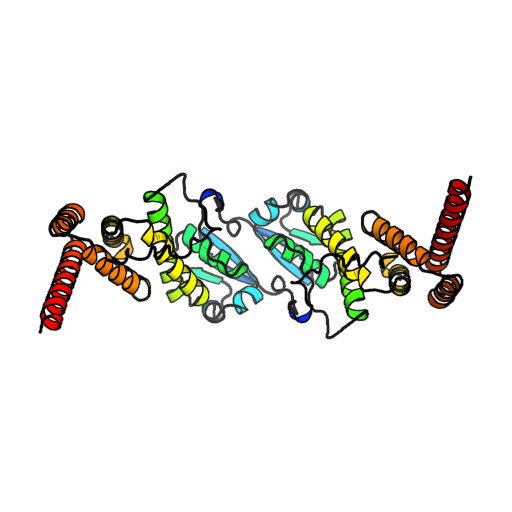.109 -21.719 1 78.19 143 ILE B CA 1
ATOM 2899 C C . ILE B 1 143 ? 6.512 -28.719 -20.984 1 78.19 143 ILE B C 1
ATOM 2901 O O . ILE B 1 143 ? 6.34 -29.484 -20.047 1 78.19 143 ILE B O 1
ATOM 2905 N N . LYS B 1 144 ? 7.652 -28.391 -21.422 1 78.69 144 LYS B N 1
ATOM 2906 C CA . LYS B 1 144 ? 8.859 -28.875 -20.781 1 78.69 144 LYS B CA 1
ATOM 2907 C C . LYS B 1 144 ? 8.906 -28.453 -19.312 1 78.69 144 LYS B C 1
ATOM 2909 O O . LYS B 1 144 ? 9.227 -29.266 -18.438 1 78.69 144 LYS B O 1
ATOM 2914 N N . LYS B 1 145 ? 8.602 -27.234 -19.109 1 83.69 145 LYS B N 1
ATOM 2915 C CA . LYS B 1 145 ? 8.617 -26.703 -17.75 1 83.69 145 LYS B CA 1
ATOM 2916 C C . LYS B 1 145 ? 7.609 -27.422 -16.859 1 83.69 145 LYS B C 1
ATOM 2918 O O . LYS B 1 145 ? 7.938 -27.844 -15.75 1 83.69 145 LYS B O 1
ATOM 2923 N N . LEU B 1 146 ? 6.422 -27.625 -17.344 1 81.25 146 LEU B N 1
ATOM 2924 C CA . LEU B 1 146 ? 5.332 -28.188 -16.547 1 81.25 146 LEU B CA 1
ATOM 2925 C C . LEU B 1 146 ? 5.5 -29.688 -16.359 1 81.25 146 LEU B C 1
ATOM 2927 O O . LEU B 1 146 ? 4.855 -30.297 -15.5 1 81.25 146 LEU B O 1
ATOM 2931 N N . SER B 1 147 ? 6.352 -30.25 -17.125 1 74.31 147 SER B N 1
ATOM 2932 C CA . SER B 1 147 ? 6.645 -31.672 -16.984 1 74.31 147 SER B CA 1
ATOM 2933 C C . SER B 1 147 ? 7.695 -31.938 -15.914 1 74.31 147 SER B C 1
ATOM 2935 O O . SER B 1 147 ? 7.973 -33.094 -15.57 1 74.31 147 SER B O 1
ATOM 2937 N N . GLY B 1 148 ? 8.234 -30.828 -15.484 1 74.12 148 GLY B N 1
ATOM 2938 C CA . GLY B 1 148 ? 9.227 -30.969 -14.43 1 74.12 148 GLY B CA 1
ATOM 2939 C C . GLY B 1 148 ? 8.641 -31.469 -13.125 1 74.12 148 GLY B C 1
ATOM 2940 O O . GLY B 1 148 ? 7.434 -31.375 -12.898 1 74.12 148 GLY B O 1
ATOM 2941 N N . SER B 1 149 ? 9.43 -32 -12.25 1 70.88 149 SER B N 1
ATOM 2942 C CA . SER B 1 149 ? 9.047 -32.656 -11.008 1 70.88 149 SER B CA 1
ATOM 2943 C C . SER B 1 149 ? 8.344 -31.703 -10.055 1 70.88 149 SER B C 1
ATOM 2945 O O . SER B 1 149 ? 7.488 -32.125 -9.273 1 70.88 149 SER B O 1
ATOM 2947 N N . GLN B 1 150 ? 8.633 -30.469 -10.195 1 75.69 150 GLN B N 1
ATOM 2948 C CA . GLN B 1 150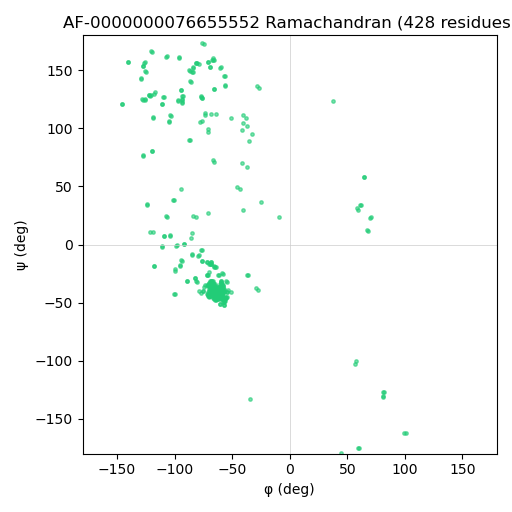 ? 8.102 -29.484 -9.25 1 75.69 150 GLN B CA 1
ATOM 2949 C C . GLN B 1 150 ? 6.594 -29.312 -9.43 1 75.69 150 GLN B C 1
ATOM 2951 O O . 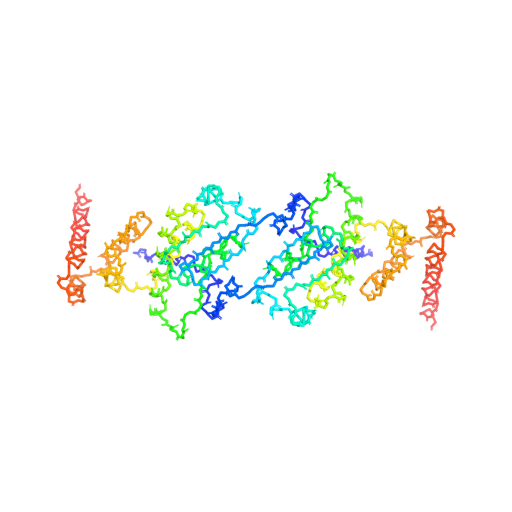GLN B 1 150 ? 5.906 -28.844 -8.523 1 75.69 150 GLN B O 1
ATOM 2956 N N . PHE B 1 151 ? 6.109 -29.766 -10.555 1 73.94 151 PHE B N 1
ATOM 2957 C CA . PHE B 1 151 ? 4.699 -29.531 -10.828 1 73.94 151 PHE B CA 1
ATOM 2958 C C . PHE B 1 151 ? 3.914 -30.844 -10.773 1 73.94 151 PHE B C 1
ATOM 2960 O O . PHE B 1 151 ? 2.693 -30.844 -10.93 1 73.94 151 PHE B O 1
ATOM 2967 N N . THR B 1 152 ? 4.594 -31.906 -10.531 1 64.38 152 THR B N 1
ATOM 2968 C CA . THR B 1 152 ? 3.973 -33.219 -10.547 1 64.38 152 THR B CA 1
ATOM 2969 C C . THR B 1 152 ? 2.852 -33.312 -9.516 1 64.38 152 THR B C 1
ATOM 2971 O O . THR B 1 152 ? 1.816 -33.938 -9.758 1 64.38 152 THR B O 1
ATOM 2974 N N . ASP B 1 153 ? 3.018 -32.594 -8.469 1 61.28 153 ASP B N 1
ATOM 2975 C CA . ASP B 1 153 ? 2.037 -32.688 -7.391 1 61.28 153 ASP B CA 1
ATOM 2976 C C . ASP B 1 153 ? 1.101 -31.5 -7.363 1 61.28 153 ASP B C 1
ATOM 2978 O O . ASP B 1 153 ? 0.301 -31.344 -6.438 1 61.28 153 ASP B O 1
ATOM 2982 N N . MET B 1 154 ? 1.257 -30.703 -8.414 1 67.5 154 MET B N 1
ATOM 2983 C CA . MET B 1 154 ? 0.425 -29.5 -8.406 1 67.5 154 MET B CA 1
ATOM 2984 C C . MET B 1 154 ? -0.863 -29.719 -9.188 1 67.5 154 MET B C 1
ATOM 2986 O O . MET B 1 154 ? -0.856 -30.391 -10.227 1 67.5 154 MET B O 1
ATOM 2990 N N . ASN B 1 155 ? -1.962 -29.328 -8.625 1 62.16 155 ASN B N 1
ATOM 2991 C CA . ASN B 1 155 ? -3.221 -29.312 -9.367 1 62.16 155 ASN B CA 1
ATOM 2992 C C . ASN B 1 155 ? -3.244 -28.219 -10.422 1 62.16 155 ASN B C 1
ATOM 2994 O O . ASN B 1 155 ? -3.381 -27.047 -10.094 1 62.16 155 ASN B O 1
ATOM 2998 N N . LEU B 1 156 ? -3.006 -28.547 -11.516 1 62.38 156 LEU B N 1
ATOM 2999 C CA . LEU B 1 156 ? -2.953 -27.578 -12.602 1 62.38 156 LEU B CA 1
ATOM 3000 C C . LEU B 1 156 ? -4.352 -27.297 -13.148 1 62.38 156 LEU B C 1
ATOM 3002 O O . LEU B 1 156 ? -4.5 -26.828 -14.281 1 62.38 156 LEU B O 1
ATOM 3006 N N . GLY B 1 157 ? -5.246 -27.469 -12.453 1 63.56 157 GLY B N 1
ATOM 3007 C CA . GLY B 1 157 ? -6.605 -27.219 -12.898 1 63.56 157 GLY B CA 1
ATOM 3008 C C . GLY B 1 157 ? -6.965 -25.75 -12.953 1 63.56 157 GLY B C 1
ATOM 3009 O O . GLY B 1 157 ? -6.082 -24.891 -12.906 1 63.56 157 GLY B O 1
ATOM 3010 N N . GLY B 1 158 ? -8.117 -25.5 -13.469 1 70.81 158 GLY B N 1
ATOM 3011 C CA . GLY B 1 158 ? -8.648 -24.141 -13.516 1 70.81 158 GLY B CA 1
ATOM 3012 C C . GLY B 1 158 ? -8.094 -23.312 -14.664 1 70.81 158 GLY B C 1
ATOM 3013 O O . GLY B 1 158 ? -8.086 -23.766 -15.812 1 70.81 158 GLY B O 1
ATOM 3014 N N . THR B 1 159 ? -7.605 -22.203 -14.289 1 73.88 159 THR B N 1
ATOM 3015 C CA . THR B 1 159 ? -7.16 -21.219 -15.273 1 73.88 159 THR B CA 1
ATOM 3016 C C . THR B 1 159 ? -5.945 -21.734 -16.031 1 73.88 159 THR B C 1
ATOM 3018 O O . THR B 1 159 ? -5.832 -21.516 -17.25 1 73.88 159 THR B O 1
ATOM 3021 N N . LEU B 1 160 ? -5.074 -22.453 -15.281 1 78.75 160 LEU B N 1
ATOM 3022 C CA . LEU B 1 160 ? -3.885 -22.969 -15.938 1 78.75 160 LEU B CA 1
ATOM 3023 C C . LEU B 1 160 ? -4.258 -24.031 -16.984 1 78.75 160 LEU B C 1
ATOM 3025 O O . LEU B 1 160 ? -3.723 -24.031 -18.094 1 78.75 160 LEU B O 1
ATOM 3029 N N . TYR B 1 161 ? -5.105 -24.828 -16.609 1 72.75 161 TYR B N 1
ATOM 3030 C CA . TYR B 1 161 ? -5.598 -25.844 -17.547 1 72.75 161 TYR B CA 1
ATOM 3031 C C . TYR B 1 161 ? -6.184 -25.203 -18.797 1 72.75 161 TYR B C 1
ATOM 3033 O O . TYR B 1 161 ? -5.828 -25.578 -19.906 1 72.75 161 TYR B O 1
ATOM 3041 N N . ASP B 1 162 ? -7.074 -24.297 -18.625 1 74.12 162 ASP B N 1
ATOM 3042 C CA . ASP B 1 162 ? -7.707 -23.609 -19.75 1 74.12 162 ASP B CA 1
ATOM 3043 C C . ASP B 1 162 ? -6.66 -22.938 -20.641 1 74.12 162 ASP B C 1
ATOM 3045 O O . ASP B 1 162 ? -6.754 -23 -21.859 1 74.12 162 ASP B O 1
ATOM 3049 N N . TYR B 1 163 ? -5.742 -22.391 -19.953 1 81.19 163 TYR B N 1
ATOM 3050 C CA . TYR B 1 163 ? -4.699 -21.688 -20.703 1 81.19 163 TYR B CA 1
ATOM 3051 C C . TYR B 1 163 ? -3.908 -22.656 -21.578 1 81.19 163 TYR B C 1
ATOM 3053 O O . TYR B 1 163 ? -3.664 -22.391 -22.75 1 81.19 163 TYR B O 1
ATOM 3061 N N . ILE B 1 164 ? -3.551 -23.734 -21.016 1 76.88 164 ILE B N 1
ATOM 3062 C CA . ILE B 1 164 ? -2.744 -24.703 -21.734 1 76.88 164 ILE B CA 1
ATOM 3063 C C . ILE B 1 164 ? -3.545 -25.266 -22.906 1 76.88 164 ILE B C 1
ATOM 3065 O O . ILE B 1 164 ? -3.016 -25.438 -24.016 1 76.88 164 ILE B O 1
ATOM 3069 N N . CYS B 1 165 ? -4.742 -25.484 -22.688 1 71.31 165 CYS B N 1
ATOM 3070 C CA . CYS B 1 165 ? -5.605 -26.016 -23.734 1 71.31 165 CYS B CA 1
ATOM 3071 C C . CYS B 1 165 ? -5.742 -25.016 -24.891 1 71.31 165 CYS B C 1
ATOM 3073 O O . CYS B 1 165 ? -5.645 -25.391 -26.062 1 71.31 165 CYS B O 1
ATOM 3075 N N . ASP B 1 166 ? -5.922 -23.844 -24.5 1 74.62 166 ASP B N 1
ATOM 3076 C CA . ASP B 1 166 ? -6.043 -22.797 -25.5 1 74.62 166 ASP B CA 1
ATOM 3077 C C . ASP B 1 166 ? -4.754 -22.656 -26.312 1 74.62 166 ASP B C 1
ATOM 3079 O O . ASP B 1 166 ? -4.789 -22.5 -27.531 1 74.62 166 ASP B O 1
ATOM 3083 N N . ARG B 1 167 ? -3.715 -22.719 -25.594 1 78.44 167 ARG B N 1
ATOM 3084 C CA . ARG B 1 167 ? -2.416 -22.609 -26.25 1 78.44 167 ARG B CA 1
ATOM 3085 C C . ARG B 1 167 ? -2.17 -23.781 -27.188 1 78.44 167 ARG B C 1
ATOM 3087 O O . ARG B 1 167 ? -1.622 -23.625 -28.266 1 78.44 167 ARG B O 1
ATOM 3094 N N . ALA B 1 168 ? -2.5 -24.891 -26.719 1 71.81 168 ALA B N 1
ATOM 3095 C CA . ALA B 1 168 ? -2.354 -26.109 -27.531 1 71.81 168 ALA B CA 1
ATOM 3096 C C . ALA B 1 168 ? -3.186 -26.016 -28.812 1 71.81 168 ALA B C 1
ATOM 3098 O O . ALA B 1 168 ? -2.719 -26.375 -29.891 1 71.81 168 ALA B O 1
ATOM 3099 N N . SER B 1 169 ? -4.309 -25.469 -28.641 1 69.12 169 SER B N 1
ATOM 3100 C CA . SER B 1 169 ? -5.207 -25.328 -29.781 1 69.12 169 SER B CA 1
ATOM 3101 C C . SER B 1 169 ? -4.672 -24.297 -30.781 1 69.12 169 SER B C 1
ATOM 3103 O O . SER B 1 169 ? -4.762 -24.5 -32 1 69.12 169 SER B O 1
ATOM 3105 N N . ALA B 1 170 ? -4.117 -23.281 -30.281 1 71.69 170 ALA B N 1
ATOM 3106 C CA . ALA B 1 170 ? -3.574 -22.234 -31.141 1 71.69 170 ALA B CA 1
ATOM 3107 C C . ALA B 1 170 ? -2.328 -22.719 -31.875 1 71.69 170 ALA B C 1
ATOM 3109 O O . ALA B 1 170 ? -2.119 -22.375 -33.062 1 71.69 170 ALA B O 1
ATOM 3110 N N . GLU B 1 171 ? -1.501 -23.344 -31.219 1 67.56 171 GLU B N 1
ATOM 3111 C CA . GLU B 1 171 ? -0.287 -23.875 -31.812 1 67.56 171 GLU B CA 1
ATOM 3112 C C . GLU B 1 171 ? -0.619 -24.891 -32.906 1 67.56 171 GLU B C 1
ATOM 3114 O O . GLU B 1 171 ? 0.047 -24.922 -33.938 1 67.56 171 GLU B O 1
ATOM 3119 N N . ASN B 1 172 ? -1.505 -25.578 -32.688 1 59.66 172 ASN B N 1
ATOM 3120 C CA . ASN B 1 172 ? -1.961 -26.562 -33.656 1 59.66 172 ASN B CA 1
ATOM 3121 C C . ASN B 1 172 ? -2.502 -25.891 -34.906 1 59.66 172 ASN B C 1
ATOM 3123 O O . ASN B 1 172 ? -2.27 -26.375 -36.031 1 59.66 172 ASN B O 1
ATOM 3127 N N . ALA B 1 173 ? -3.197 -24.953 -34.531 1 55.44 173 ALA B N 1
ATOM 3128 C CA . ALA B 1 173 ? -3.74 -24.25 -35.688 1 55.44 173 ALA B CA 1
ATOM 3129 C C . ALA B 1 173 ? -2.623 -23.719 -36.594 1 55.44 173 ALA B C 1
ATOM 3131 O O . ALA B 1 173 ? -2.803 -23.594 -37.812 1 55.44 173 ALA B O 1
ATOM 3132 N N . SER B 1 174 ? -1.521 -23.562 -35.906 1 54.97 174 SER B N 1
ATOM 3133 C CA . SER B 1 174 ? -0.393 -23.062 -36.688 1 54.97 174 SER B CA 1
ATOM 3134 C C . SER B 1 174 ? 0.556 -24.188 -37.094 1 54.97 174 SER B C 1
ATOM 3136 O O . SER B 1 174 ? 1.431 -23.984 -37.938 1 54.97 174 SER B O 1
ATOM 3138 N N . MET B 1 175 ? 0.547 -25.266 -36.375 1 53.59 175 MET B N 1
ATOM 3139 C CA . MET B 1 175 ? 1.531 -26.344 -36.562 1 53.59 175 MET B CA 1
ATOM 3140 C C . MET B 1 175 ? 1.209 -27.172 -37.812 1 53.59 175 MET B C 1
ATOM 3142 O O . MET B 1 175 ? 0.054 -27.547 -38.031 1 53.59 175 MET B O 1
ATOM 3146 N N . THR B 1 176 ? 1.953 -26.938 -38.688 1 49.41 176 THR B N 1
ATOM 3147 C CA . THR B 1 176 ? 2.07 -27.875 -39.781 1 49.41 176 THR B CA 1
ATOM 3148 C C . THR B 1 176 ? 2.691 -29.188 -39.312 1 49.41 176 THR B C 1
ATOM 3150 O O . THR B 1 176 ? 3.197 -29.266 -38.188 1 49.41 176 THR B O 1
ATOM 3153 N N . ASP B 1 177 ? 2.584 -30.375 -39.938 1 48.56 177 ASP B N 1
ATOM 3154 C CA . ASP B 1 177 ? 3.143 -31.703 -39.719 1 48.56 177 ASP B CA 1
ATOM 3155 C C . ASP B 1 177 ? 4.492 -31.609 -39 1 48.56 177 ASP B C 1
ATOM 3157 O O . ASP B 1 177 ? 4.809 -32.438 -38.156 1 48.56 177 ASP B O 1
ATOM 3161 N N . THR B 1 178 ? 5.25 -30.75 -39.281 1 48.59 178 THR B N 1
ATOM 3162 C CA . THR B 1 178 ? 6.629 -30.594 -38.812 1 48.59 178 THR B CA 1
ATOM 3163 C C . THR B 1 178 ? 6.68 -30.219 -37.344 1 48.59 178 THR B C 1
ATOM 3165 O O . THR B 1 178 ? 7.578 -30.656 -36.625 1 48.59 178 THR B O 1
ATOM 3168 N N . SER B 1 179 ? 5.664 -29.656 -36.844 1 52.94 179 SER B N 1
ATOM 3169 C CA . SER B 1 179 ? 5.699 -29.125 -35.5 1 52.94 179 SER B CA 1
ATOM 3170 C C . SER B 1 179 ? 5.469 -30.219 -34.469 1 52.94 179 SER B C 1
ATOM 3172 O O . SER B 1 179 ? 6.109 -30.234 -33.406 1 52.94 179 SER B O 1
ATOM 3174 N N . ALA B 1 180 ? 4.711 -31.172 -34.844 1 51.69 180 ALA B N 1
ATOM 3175 C CA . ALA B 1 180 ? 4.488 -32.312 -33.938 1 51.69 180 ALA B CA 1
ATOM 3176 C C . ALA B 1 180 ? 5.785 -33.062 -33.688 1 51.69 180 ALA B C 1
ATOM 3178 O O . ALA B 1 180 ? 6.059 -33.5 -32.562 1 51.69 180 ALA B O 1
ATOM 3179 N N . ALA B 1 181 ? 6.52 -33.219 -34.719 1 53.88 181 ALA B N 1
ATOM 3180 C CA . ALA B 1 181 ? 7.805 -33.906 -34.594 1 53.88 181 ALA B CA 1
ATOM 3181 C C . ALA B 1 181 ? 8.758 -33.125 -33.719 1 53.88 181 ALA B C 1
ATOM 3183 O O . ALA B 1 181 ? 9.484 -33.688 -32.906 1 53.88 181 ALA B O 1
ATOM 3184 N N . GLU B 1 182 ? 8.68 -31.906 -33.781 1 56 182 GLU B N 1
ATOM 3185 C CA . GLU B 1 182 ? 9.555 -31.062 -32.969 1 56 182 GLU B CA 1
ATOM 3186 C C . GLU B 1 182 ? 9.172 -31.109 -31.5 1 56 182 GLU B C 1
ATOM 3188 O O . GLU B 1 182 ? 10.047 -31.141 -30.625 1 56 182 GLU B O 1
ATOM 3193 N N . ILE B 1 183 ? 7.973 -31.219 -31.344 1 56 183 ILE B N 1
ATOM 3194 C CA . ILE B 1 183 ? 7.492 -31.344 -29.969 1 56 183 ILE B CA 1
ATOM 3195 C C . ILE B 1 183 ? 7.945 -32.656 -29.391 1 56 183 ILE B C 1
ATOM 3197 O O . ILE B 1 183 ? 8.398 -32.719 -28.234 1 56 183 ILE B O 1
ATOM 3201 N N . ARG B 1 184 ? 7.84 -33.688 -30.234 1 55.78 184 ARG B N 1
ATOM 3202 C CA . ARG B 1 184 ? 8.289 -35.031 -29.828 1 55.78 184 ARG B CA 1
ATOM 3203 C C . ARG B 1 184 ? 9.773 -35.031 -29.469 1 55.78 184 ARG B C 1
ATOM 3205 O O . ARG B 1 184 ? 10.188 -35.594 -28.469 1 55.78 184 ARG B O 1
ATOM 3212 N N . ALA B 1 185 ? 10.438 -34.406 -30.344 1 55.97 185 ALA B N 1
ATOM 3213 C CA . ALA B 1 185 ? 11.883 -34.375 -30.156 1 55.97 185 ALA B CA 1
ATOM 3214 C C . ALA B 1 185 ? 12.266 -33.562 -28.922 1 55.97 185 ALA B C 1
ATOM 3216 O O . ALA B 1 185 ? 13.188 -33.938 -28.188 1 55.97 185 ALA B O 1
ATOM 3217 N N . ALA B 1 186 ? 11.547 -32.531 -28.766 1 53.09 186 ALA B N 1
ATOM 3218 C CA . ALA B 1 186 ? 11.914 -31.609 -27.703 1 53.09 186 ALA B CA 1
ATOM 3219 C C . ALA B 1 186 ? 11.492 -32.156 -26.344 1 53.09 186 ALA B C 1
ATOM 3221 O O . ALA B 1 186 ? 12.164 -31.891 -25.328 1 53.09 186 ALA B O 1
ATOM 3222 N N . MET B 1 187 ? 10.352 -32.719 -26.219 1 54.72 187 MET B N 1
ATOM 3223 C CA . MET B 1 187 ? 9.797 -33.125 -24.922 1 54.72 187 MET B CA 1
ATOM 3224 C C . MET B 1 187 ? 10.297 -34.5 -24.5 1 54.72 187 MET B C 1
ATOM 3226 O O . MET B 1 187 ? 10.031 -34.938 -23.375 1 54.72 187 MET B O 1
ATOM 3230 N N . GLY B 1 188 ? 11.258 -34.938 -25.25 1 48.12 188 GLY B N 1
ATOM 3231 C CA . GLY B 1 188 ? 11.703 -36.25 -24.844 1 48.12 188 GLY B CA 1
ATOM 3232 C C . GLY B 1 188 ? 10.57 -37.156 -24.375 1 48.12 188 GLY B C 1
ATOM 3233 O O . GLY B 1 188 ? 9.453 -36.688 -24.156 1 48.12 188 GLY B O 1
ATOM 3234 N N . GLY B 1 189 ? 10.289 -38.25 -24.828 1 51.5 189 GLY B N 1
ATOM 3235 C CA . GLY B 1 189 ? 9.375 -39.344 -24.594 1 51.5 189 GLY B CA 1
ATOM 3236 C C . GLY B 1 189 ? 8.594 -39.219 -23.297 1 51.5 189 GLY B C 1
ATOM 3237 O O . GLY B 1 189 ? 8.164 -40.188 -22.703 1 51.5 189 GLY B O 1
ATOM 3238 N N . THR B 1 190 ? 8.477 -37.938 -22.844 1 53.75 190 THR B N 1
ATOM 3239 C CA . THR B 1 190 ? 7.727 -37.844 -21.594 1 53.75 190 THR B CA 1
ATOM 3240 C C . THR B 1 190 ? 6.227 -37.938 -21.859 1 53.75 190 THR B C 1
ATOM 3242 O O . THR B 1 190 ? 5.781 -37.781 -23 1 53.75 190 THR B O 1
ATOM 3245 N N . MET B 1 191 ? 5.504 -38.375 -20.828 1 52.78 191 MET B N 1
ATOM 3246 C CA . MET B 1 191 ? 4.051 -38.438 -20.891 1 52.78 191 MET B CA 1
ATOM 3247 C C . MET B 1 191 ? 3.449 -37.125 -21.359 1 52.78 191 MET B C 1
ATOM 3249 O O . MET B 1 191 ? 2.535 -37.125 -22.188 1 52.78 191 MET B O 1
ATOM 3253 N N . ALA B 1 192 ? 4 -36.062 -20.875 1 56.66 192 ALA B N 1
ATOM 3254 C CA . ALA B 1 192 ? 3.518 -34.719 -21.266 1 56.66 192 ALA B CA 1
ATOM 3255 C C . ALA B 1 192 ? 3.662 -34.531 -22.781 1 56.66 192 ALA B C 1
ATOM 3257 O O . ALA B 1 192 ? 2.77 -33.969 -23.422 1 56.66 192 ALA B O 1
ATOM 3258 N N . SER B 1 193 ? 4.707 -35.062 -23.219 1 56.34 193 SER B N 1
ATOM 3259 C CA . SER B 1 193 ? 4.941 -34.969 -24.656 1 56.34 193 SER B CA 1
ATOM 3260 C C . SER B 1 193 ? 3.891 -35.719 -25.438 1 56.34 193 SER B C 1
ATOM 3262 O O . SER B 1 193 ? 3.389 -35.25 -26.453 1 56.34 193 SER B O 1
ATOM 3264 N N . VAL B 1 194 ? 3.711 -36.875 -24.969 1 54.78 194 VAL B N 1
ATOM 3265 C CA . VAL B 1 194 ? 2.744 -37.75 -25.625 1 54.78 194 VAL B CA 1
ATOM 3266 C C . VAL B 1 194 ? 1.363 -37.094 -25.609 1 54.78 194 VAL B C 1
ATOM 3268 O O . VAL B 1 194 ? 0.665 -37.062 -26.625 1 54.78 194 VAL B O 1
ATOM 3271 N N . LEU B 1 195 ? 1.117 -36.594 -24.5 1 58.44 195 LEU B N 1
ATOM 3272 C CA . LEU B 1 195 ? -0.208 -36.031 -24.344 1 58.44 195 LEU B CA 1
ATOM 3273 C C . LEU B 1 195 ? -0.345 -34.75 -25.188 1 58.44 195 LEU B C 1
ATOM 3275 O O . LEU B 1 195 ? -1.38 -34.531 -25.828 1 58.44 195 LEU B O 1
ATOM 3279 N N . CYS B 1 196 ? 0.649 -34.031 -25.188 1 58.81 196 CYS B N 1
ATOM 3280 C CA . CYS B 1 196 ? 0.627 -32.844 -26.031 1 58.81 196 CYS B CA 1
ATOM 3281 C C . CYS B 1 196 ? 0.436 -33.219 -27.484 1 58.81 196 CYS B C 1
ATOM 3283 O O . CYS B 1 196 ? -0.331 -32.562 -28.203 1 58.81 196 CYS B O 1
ATOM 3285 N N . GLN B 1 197 ? 1.117 -34.25 -27.875 1 59.38 197 GLN B N 1
ATOM 3286 C CA . GLN B 1 197 ? 0.985 -34.719 -29.234 1 59.38 197 GLN B CA 1
ATOM 3287 C C . GLN B 1 197 ? -0.446 -35.188 -29.531 1 59.38 197 GLN B C 1
ATOM 3289 O O . GLN B 1 197 ? -0.985 -34.875 -30.609 1 59.38 197 GLN B O 1
ATOM 3294 N N . LYS B 1 198 ? -0.894 -35.875 -28.594 1 59.38 198 LYS B N 1
ATOM 3295 C CA . LYS B 1 198 ? -2.262 -36.344 -28.766 1 59.38 198 LYS B CA 1
ATOM 3296 C C . LYS B 1 198 ? -3.242 -35.188 -28.891 1 59.38 198 LYS B C 1
ATOM 3298 O O . LYS B 1 198 ? -4.152 -35.219 -29.719 1 59.38 198 LYS B O 1
ATOM 3303 N N . ILE B 1 199 ? -3.012 -34.281 -28.125 1 61.12 199 ILE B N 1
ATOM 3304 C CA . ILE B 1 199 ? -3.898 -33.125 -28.141 1 61.12 199 ILE B CA 1
ATOM 3305 C C . ILE B 1 199 ? -3.799 -32.406 -29.484 1 61.12 199 ILE B C 1
ATOM 3307 O O . ILE B 1 199 ? -4.82 -32.094 -30.094 1 61.12 199 ILE B O 1
ATOM 3311 N N . VAL B 1 200 ? -2.639 -32.281 -29.891 1 59.16 200 VAL B N 1
ATOM 3312 C CA . VAL B 1 200 ? -2.418 -31.609 -31.172 1 59.16 200 VAL B CA 1
ATOM 3313 C C . VAL B 1 200 ? -3.08 -32.406 -32.281 1 59.16 200 VAL B C 1
ATOM 3315 O O . VAL B 1 200 ? -3.732 -31.859 -33.188 1 59.16 200 VAL B O 1
ATOM 3318 N N . LYS B 1 201 ? -2.828 -33.688 -32.219 1 60 201 LYS B N 1
ATOM 3319 C CA . LYS B 1 201 ? -3.414 -34.562 -33.219 1 60 201 LYS B CA 1
ATOM 3320 C C . LYS B 1 201 ? -4.938 -34.469 -33.219 1 60 201 LYS B C 1
ATOM 3322 O O . LYS B 1 201 ? -5.562 -34.344 -34.281 1 60 201 LYS B O 1
ATOM 3327 N N . LEU B 1 202 ? -5.441 -34.531 -32.094 1 63.03 202 LEU B N 1
ATOM 3328 C CA . LEU B 1 202 ? -6.895 -34.5 -31.969 1 63.03 202 LEU B CA 1
ATOM 3329 C C . LEU B 1 202 ? -7.461 -33.156 -32.438 1 63.03 202 LEU B C 1
ATOM 3331 O O . LEU B 1 202 ? -8.508 -33.125 -33.062 1 63.03 202 LEU B O 1
ATOM 3335 N N . GLU B 1 203 ? -6.793 -32.25 -32.156 1 62.59 203 GLU B N 1
ATOM 3336 C CA . GLU B 1 203 ? -7.242 -30.922 -32.594 1 62.59 203 GLU B CA 1
ATOM 3337 C C . GLU B 1 203 ? -7.188 -30.781 -34.094 1 62.59 203 GLU B C 1
ATOM 3339 O O . GLU B 1 203 ? -8.078 -30.188 -34.719 1 62.59 203 GLU B O 1
ATOM 3344 N N . SER B 1 204 ? -6.117 -31.25 -34.656 1 61.25 204 SER B N 1
ATOM 3345 C CA . SER B 1 204 ? -5.992 -31.25 -36.125 1 61.25 204 SER B CA 1
ATOM 3346 C C . SER B 1 204 ? -7.121 -32.062 -36.75 1 61.25 204 SER B C 1
ATOM 3348 O O . SER B 1 204 ? -7.688 -31.625 -37.781 1 61.25 204 SER B O 1
ATOM 3350 N N . GLU B 1 205 ? -7.32 -33.156 -36.219 1 65.25 205 GLU B N 1
ATOM 3351 C CA . GLU B 1 205 ? -8.406 -34 -36.719 1 65.25 205 GLU B CA 1
ATOM 3352 C C . GLU B 1 205 ? -9.742 -33.25 -36.656 1 65.25 205 GLU B C 1
ATOM 3354 O O . GLU B 1 205 ? -10.555 -33.312 -37.562 1 65.25 205 GLU B O 1
ATOM 3359 N N . LYS B 1 206 ? -9.953 -32.719 -35.594 1 66.62 206 LYS B N 1
ATOM 3360 C CA . LYS B 1 206 ? -11.18 -31.953 -35.406 1 66.62 206 LYS B CA 1
ATOM 3361 C C . LYS B 1 206 ? -11.336 -30.875 -36.469 1 66.62 206 LYS B C 1
ATOM 3363 O O . LYS B 1 206 ? -12.422 -30.672 -37 1 66.62 206 LYS B O 1
ATOM 3368 N N . LYS B 1 207 ? -10.336 -30.203 -36.719 1 65.81 207 LYS B N 1
ATOM 3369 C CA . LYS B 1 207 ? -10.359 -29.172 -37.75 1 65.81 207 LYS B CA 1
ATOM 3370 C C . LYS B 1 207 ? -10.695 -29.75 -39.125 1 65.81 207 LYS B C 1
ATOM 3372 O O . LYS B 1 207 ? -11.484 -29.188 -39.875 1 65.81 207 LYS B O 1
ATOM 3377 N N . HIS B 1 208 ? -10 -30.812 -39.344 1 63.12 208 HIS B N 1
ATOM 3378 C CA . HIS B 1 208 ? -10.242 -31.484 -40.625 1 63.12 208 HIS B CA 1
ATOM 3379 C C . HIS B 1 208 ? -11.695 -31.922 -40.75 1 63.12 208 HIS B C 1
ATOM 3381 O O . HIS B 1 208 ? -12.312 -31.75 -41.812 1 63.12 208 HIS B O 1
ATOM 3387 N N . LEU B 1 209 ? -12.188 -32.438 -39.75 1 63.72 209 LEU B N 1
ATOM 3388 C CA . LEU B 1 209 ? -13.578 -32.906 -39.75 1 63.72 209 LEU B CA 1
ATOM 3389 C C . LEU B 1 209 ? -14.539 -31.734 -39.938 1 63.72 209 LEU B C 1
ATOM 3391 O O . LEU B 1 209 ? -15.531 -31.844 -40.656 1 63.72 209 LEU B O 1
ATOM 3395 N N . LYS B 1 210 ? -14.281 -30.672 -39.406 1 72.31 210 LYS B N 1
ATOM 3396 C CA . LYS B 1 210 ? -15.117 -29.484 -39.562 1 72.31 210 LYS B CA 1
ATOM 3397 C C . LYS B 1 210 ? -15.086 -28.969 -41 1 72.31 210 LYS B C 1
ATOM 3399 O O . LYS B 1 210 ? -16.109 -28.516 -41.5 1 72.31 210 LYS B O 1
ATOM 3404 N N . GLU B 1 211 ? -13.938 -29.016 -41.625 1 66.75 211 GLU B N 1
ATOM 3405 C CA . GLU B 1 211 ? -13.805 -28.594 -43 1 66.75 211 GLU B CA 1
ATOM 3406 C C . GLU B 1 211 ? -14.609 -29.484 -43.938 1 66.75 211 GLU B C 1
ATOM 3408 O O . GLU B 1 211 ? -15.234 -29 -44.875 1 66.75 211 GLU B O 1
ATOM 3413 N N . ILE B 1 212 ? -14.648 -30.656 -43.625 1 66.19 212 ILE B N 1
ATOM 3414 C CA . ILE B 1 212 ? -15.414 -31.609 -44.438 1 66.19 212 ILE B CA 1
ATOM 3415 C C . ILE B 1 212 ? -16.906 -31.344 -44.25 1 66.19 212 ILE B C 1
ATOM 3417 O O . ILE B 1 212 ? -17.672 -31.375 -45.219 1 66.19 212 ILE B O 1
ATOM 3421 N N . LEU B 1 213 ? -17.297 -31.078 -43.062 1 65.75 213 LEU B N 1
ATOM 3422 C CA . LEU B 1 213 ? -18.703 -30.859 -42.781 1 65.75 213 LEU B CA 1
ATOM 3423 C C . LEU B 1 213 ? -19.203 -29.562 -43.438 1 65.75 213 LEU B C 1
ATOM 3425 O O . LEU B 1 213 ? -20.344 -29.484 -43.875 1 65.75 213 LEU B O 1
ATOM 3429 N N . ARG B 1 214 ? -18.453 -28.672 -43.469 1 68.06 214 ARG B N 1
ATOM 3430 C CA . ARG B 1 214 ? -18.844 -27.422 -44.125 1 68.06 214 ARG B CA 1
ATOM 3431 C C . ARG B 1 214 ? -18.984 -27.609 -45.625 1 68.06 214 ARG B C 1
ATOM 3433 O O . ARG B 1 214 ? -19.797 -26.938 -46.281 1 68.06 214 ARG B O 1
ATOM 3440 N N . LYS B 1 215 ? -18.219 -28.484 -46.188 1 68.94 215 LYS B N 1
ATOM 3441 C CA . LYS B 1 215 ? -18.297 -28.672 -47.625 1 68.94 215 LYS B CA 1
ATOM 3442 C C . LYS B 1 215 ? -19.5 -29.516 -48.031 1 68.94 215 LYS B C 1
ATOM 3444 O O . LYS B 1 215 ? -19.922 -29.516 -49.188 1 68.94 215 LYS B O 1
ATOM 3449 N N . HIS B 1 216 ? -20.078 -30.031 -47.062 1 59.78 216 HIS B N 1
ATOM 3450 C CA . HIS B 1 216 ? -21.328 -30.719 -47.344 1 59.78 216 HIS B CA 1
ATOM 3451 C C . HIS B 1 216 ? -22.5 -30 -46.688 1 59.78 216 HIS B C 1
ATOM 3453 O O . HIS B 1 216 ? -23.609 -29.969 -47.25 1 59.78 216 HIS B O 1
#